Protein AF-S0FEH9-F1 (afdb_monomer_lite)

Secondary structure (DSSP, 8-state):
-EEEEEEEEE-----SSS----SEEEE-TTSPEEE-BPTT-EEEEE-SS--SEEEEE--SS-BSEEEEEEEEETT----EEEES--TT---TTSEEEEE-SEEEESSTTGGGGG--EEES-EEEEETTEEEEEPEES-EEEEEEEE-TT-TT--TT-BEEEEEEE-SS--EEEEEE-TT-GGG-PEEEEEEEESEEEEEETT--BTTS-EEEEEEE--B--TT-EEEEEEEESSEEEEEEEE-SS-B-TT-EEEEEEEHHHHHHTT-EEEEPP-PPPP-SEEEE-SSEEEEEESSB-TT-GGG--TTS--S-S--B---SEEEEEEESSTTSEEEEEEEE-TTSEEEEEES-SEEEEEEEEESSGGG-S-EEEEEEEEEE-SSPPPEEEEE-TTS-EEEEESS-TT-SSTT-S--EEE-TT---EEE-SSEEEETTEEEE-SS---EEEESS--HHHHHH-TTSEEEES--SS--SSSS---GGGS----S-----SSTTSTTS-S--SS---TT--PBTTEEEPPTTTTGGGBSSTTSBGGG--SSS-GGGGB-EEEESSEEEE-SSTT-SS-EEEE--BEE-TTT--EE-TT-SS--SSSS-EEEEEEEEE--SSSSSPEEEEEEE----SS--S-S-S-TT-EEEEEEES-TTSBBEE-EEE-

Foldseek 3Di:
DKDKFKEKEAFDWQDVDDGAEDDFPDADPRRTGQHWDDQFAWKFWDWPQFFRWIWTWPDPGTGNMTMTITIGDPPTDTQKMKPDGDPPDRALAWAKAFFFQEAEPQDSRRQCVRWIWMFRDKADPDPRYIYGRIFTLWEKAKEKQQACPAPPDHQQWFWFKKKKQALDFWGFMWTHHRVCCVVRTHDDPPGTGRIHMYGYLPRDGSNHIDITMGITGWDFRAQTKMWIWTDIPWKIKIFIDGQHGTTDGSYYDYDYHYNVVCVVRVIDIGTGDDDDQDAQEDAFADFFKDKDQQQFFHRFLQQADPPLQAPDSGRGDDFAFKFWFWKADFQQWDRVQWTADPVRMTMTTGRALFIKTKMWTANDHPRDHFTPAIHIYAREYNDDFAWDWFQFPQRAIFTWTLDFANARYSAGLWHWWDQFLALATDTLDQWIAGPSDIDGQQQAQAADADAQQGNVVVRRPRSHQACYNPPPLQHSHPDDRLPSQQAQVPPDDACPQFLNDPSLHPDGPGDGHSGFNDGGQKGFAALGRCNQQFQGRRQKLLPDDDDWDSVVGGQFQDDDQFTQHASHPPDNRGRGDHQNFKAQNVTRHTDAPDDPPPPSGQAKAKEWGSYWHDPPPDPDTWTFIWIAGHEDPGPPDDSDHSYSITGSSDTGSNSSMIGITIMTGD

Organism: NCBI:txid547042

Sequence (666 aa):
MQEKINITGTLDGFSALHSTRTQVGGMAENGALFMEWSVGDQVGVFGDNTVNAAFTGNHSSPAAQTTFSGSVTAGDTPKYAYYPFSDNVSNLQAVPVSIPTEQIYADENSIAAYDVKATDAIANLGSGNYQLKMRQMVSLVRFEFSLTNVDGLSVDEKLQRVTLETGAPVTGSYTYDLTNLDKGLAGVADAQSTSLNLTFSKQPSLSETVIAYAVAAPGAQKGTTWHCTFLTDKHEVSFTTDALCDFEAGKYYVMPLNATVLENNQAVIDDAPAQEETANCYMINSAGEHSFLATVIGNGQKGIIPGAGFHTESAYISPKSAKLLWQDVDGFIDASSIRLGGDGRCYYTANKNVGNAVIAVYSGDNQTGDILWSWHIWGVGDEMPADEIYTNKIGDQFTVMDRTLGAHSPTSLYVTLYQWGRKDPFPNTSTYYVNGIAEEVETSFPVYVSQTGTIAESVKHPAELQKYIDNFHGNWMAETNNYLWGDTNGTTPKYPDYLEDPMACSGWTDVKTIYDPSPVGYRVANKYTWTGFVKRNDGNTSGISGTTSRLDYINYVKYDNGYYFKKNDSDTEGTFYPQTGSRYGSTGTMWSAGQESVLMRGGSSRYWSASPYNIGGTTDAYSAYMSIGSYTEVNGSTPWGAENKINICDFSSSRRDACAIRCVKE

Structure (mmCIF, N/CA/C/O backbone):
data_AF-S0FEH9-F1
#
_entry.id   AF-S0FEH9-F1
#
loop_
_atom_site.group_PDB
_atom_site.id
_atom_site.type_symbol
_atom_site.label_atom_id
_atom_site.label_alt_id
_atom_site.label_comp_id
_atom_site.label_asym_id
_atom_site.label_entity_id
_atom_site.label_seq_id
_atom_site.pdbx_PDB_ins_code
_atom_site.Cartn_x
_atom_site.Cartn_y
_atom_site.Cartn_z
_atom_site.occupancy
_atom_site.B_iso_or_equiv
_atom_site.auth_seq_id
_atom_site.auth_comp_id
_atom_site.auth_asym_id
_atom_site.auth_atom_id
_atom_site.pdbx_PDB_model_num
ATOM 1 N N . MET A 1 1 ? -31.151 32.652 8.234 1.00 49.62 1 MET A N 1
ATOM 2 C CA . MET A 1 1 ? -30.090 33.483 8.851 1.00 49.62 1 MET A CA 1
ATOM 3 C C . MET A 1 1 ? -29.340 32.608 9.838 1.00 49.62 1 MET A C 1
ATOM 5 O O . MET A 1 1 ? -29.958 31.697 10.378 1.00 49.62 1 MET A O 1
ATOM 9 N N . GLN A 1 2 ? -28.048 32.852 10.034 1.00 48.03 2 GLN A N 1
ATOM 10 C CA . GLN A 1 2 ? -27.196 32.096 10.956 1.00 48.03 2 GLN A CA 1
ATOM 11 C C . GLN A 1 2 ? -26.644 33.023 12.038 1.00 48.03 2 GLN A C 1
ATOM 13 O O . GLN A 1 2 ? -26.504 34.225 11.807 1.00 48.03 2 GLN A O 1
ATOM 18 N N . GLU A 1 3 ? -26.321 32.454 13.192 1.00 48.50 3 GLU A N 1
ATOM 19 C CA . GLU A 1 3 ? -25.794 33.162 14.354 1.00 48.50 3 GLU A CA 1
ATOM 20 C C . GLU A 1 3 ? -24.488 32.503 14.814 1.00 48.50 3 GLU A C 1
ATOM 22 O O . GLU A 1 3 ? -24.412 31.280 14.956 1.00 48.50 3 GLU A O 1
ATOM 27 N N . LYS A 1 4 ? -23.435 33.311 14.999 1.00 58.78 4 LYS A N 1
ATOM 28 C CA . LYS A 1 4 ? -22.128 32.832 15.468 1.00 58.78 4 LYS A CA 1
ATOM 29 C C . LYS A 1 4 ? -22.158 32.640 16.976 1.00 58.78 4 LYS A C 1
ATOM 31 O O . LYS A 1 4 ? -22.463 33.580 17.705 1.00 58.78 4 LYS A O 1
ATOM 36 N N . ILE A 1 5 ? -21.763 31.454 17.422 1.00 59.75 5 ILE A N 1
ATOM 37 C CA . ILE A 1 5 ? -21.618 31.107 18.837 1.00 59.75 5 ILE A CA 1
ATOM 38 C C . ILE A 1 5 ? -20.264 30.423 19.067 1.00 59.75 5 ILE A C 1
ATOM 40 O O . ILE A 1 5 ? -19.660 29.886 18.134 1.00 59.75 5 ILE A O 1
ATOM 44 N N . ASN A 1 6 ? -19.794 30.453 20.311 1.00 52.59 6 ASN A N 1
ATOM 45 C CA . ASN A 1 6 ? -18.581 29.780 20.764 1.00 52.59 6 ASN A CA 1
ATOM 46 C C . ASN A 1 6 ? -18.945 28.664 21.742 1.00 52.59 6 ASN A C 1
ATOM 48 O O . ASN A 1 6 ? -19.889 28.783 22.526 1.00 52.59 6 ASN A O 1
ATOM 52 N N . ILE A 1 7 ? -18.191 27.574 21.705 1.00 55.34 7 ILE A N 1
ATOM 53 C CA . ILE A 1 7 ? -18.489 26.369 22.469 1.00 55.34 7 ILE A CA 1
ATOM 54 C C . ILE A 1 7 ? -17.201 25.864 23.120 1.00 55.34 7 ILE A C 1
ATOM 56 O O . ILE A 1 7 ? -16.308 25.382 22.434 1.00 55.34 7 ILE A O 1
ATOM 60 N N . THR A 1 8 ? -17.085 25.954 24.442 1.00 44.91 8 THR A N 1
ATOM 61 C CA . THR A 1 8 ? -15.943 25.403 25.177 1.00 44.91 8 THR A CA 1
ATOM 62 C C . THR A 1 8 ? -16.151 23.907 25.419 1.00 44.91 8 THR A C 1
ATOM 64 O O . THR A 1 8 ? -17.048 23.500 26.159 1.00 44.91 8 THR A O 1
ATOM 67 N N . GLY A 1 9 ? -15.321 23.073 24.797 1.00 37.69 9 GLY A N 1
ATOM 68 C CA . GLY A 1 9 ? -15.259 21.642 25.077 1.00 37.69 9 GLY A CA 1
ATOM 69 C C . GLY A 1 9 ? -14.358 21.390 26.279 1.00 37.69 9 GLY A C 1
ATOM 70 O O . GLY A 1 9 ? -13.143 21.569 26.183 1.00 37.69 9 GLY A O 1
ATOM 71 N N . THR A 1 10 ? -14.939 20.967 27.402 1.00 39.59 10 THR A N 1
ATOM 72 C CA . THR A 1 10 ? -14.187 20.608 28.612 1.00 39.59 10 THR A CA 1
ATOM 73 C C . THR A 1 10 ? -14.167 19.102 28.806 1.00 39.59 10 THR A C 1
ATOM 75 O O . THR A 1 10 ? -15.223 18.471 28.804 1.00 39.59 10 THR A O 1
ATOM 78 N N . LEU A 1 11 ? -12.972 18.553 29.001 1.00 43.91 11 LEU A N 1
ATOM 79 C CA . LEU A 1 11 ? -12.736 17.133 29.219 1.00 43.91 11 LEU A CA 1
ATOM 80 C C . LEU A 1 11 ? -12.327 16.879 30.681 1.00 43.91 11 LEU A C 1
ATOM 82 O O . LEU A 1 11 ? -11.501 17.613 31.222 1.00 43.91 11 LEU A O 1
ATOM 86 N N . ASP A 1 12 ? -12.823 15.806 31.301 1.00 38.88 12 ASP A N 1
ATOM 87 C CA . ASP A 1 12 ? -12.458 15.360 32.660 1.00 38.88 12 ASP A CA 1
ATOM 88 C C . ASP A 1 12 ? -11.674 14.035 32.598 1.00 38.88 12 ASP A C 1
ATOM 90 O O . ASP A 1 12 ? -11.609 13.404 31.550 1.00 38.88 12 ASP A O 1
ATOM 94 N N . GLY A 1 13 ? -10.884 13.707 33.622 1.00 35.50 13 GLY A N 1
ATOM 95 C CA . GLY A 1 13 ? -9.870 12.645 33.505 1.00 35.50 13 GLY A CA 1
ATOM 96 C C . GLY A 1 13 ? -10.455 11.234 33.370 1.00 35.50 13 GLY A C 1
ATOM 97 O O . GLY A 1 13 ? -11.557 10.962 33.846 1.00 35.50 13 GLY A O 1
ATOM 98 N N . PHE A 1 14 ? -9.670 10.288 32.833 1.00 34.59 14 PHE A N 1
ATOM 99 C CA . PHE A 1 14 ? -9.881 8.895 33.235 1.00 34.59 14 PHE A CA 1
ATOM 100 C C . PHE A 1 14 ? -9.668 8.759 34.756 1.00 34.59 14 PHE A C 1
ATOM 102 O O . PHE A 1 14 ? -9.067 9.607 35.421 1.00 34.59 14 PHE A O 1
ATOM 109 N N . SER A 1 15 ? -10.183 7.676 35.321 1.00 38.12 15 SER A N 1
ATOM 110 C CA . SER A 1 15 ? -10.147 7.376 36.750 1.00 38.12 15 SER A CA 1
ATOM 111 C C . SER A 1 15 ? -10.594 5.926 36.937 1.00 38.12 15 SER A C 1
ATOM 113 O O . SER A 1 15 ? -11.264 5.371 36.063 1.00 38.12 15 SER A O 1
ATOM 115 N N . ALA A 1 16 ? -10.315 5.328 38.098 1.00 37.97 16 ALA A N 1
ATOM 116 C CA . ALA A 1 16 ? -10.920 4.052 38.487 1.00 37.97 16 ALA A CA 1
ATOM 117 C C . ALA A 1 16 ? -12.468 4.106 38.522 1.00 37.97 16 ALA A C 1
ATOM 119 O O . ALA A 1 16 ? -13.112 3.061 38.488 1.00 37.97 16 ALA A O 1
ATOM 120 N N . LEU A 1 17 ? -13.071 5.307 38.552 1.00 29.52 17 LEU A N 1
ATOM 121 C CA . LEU A 1 17 ? -14.481 5.552 38.223 1.00 29.52 17 LEU A CA 1
ATOM 122 C C . LEU A 1 17 ? -14.723 6.997 37.724 1.00 29.52 17 LEU A C 1
ATOM 124 O O . LEU A 1 17 ? -14.171 7.942 38.283 1.00 29.52 17 LEU A O 1
ATOM 128 N N . HIS A 1 18 ? -15.633 7.130 36.746 1.00 27.77 18 HIS A N 1
ATOM 129 C CA . HIS A 1 18 ? -16.216 8.355 36.153 1.00 27.77 18 HIS A CA 1
ATOM 130 C C . HIS A 1 18 ? -15.331 9.296 35.280 1.00 27.77 18 HIS A C 1
ATOM 132 O O . HIS A 1 18 ? -14.431 9.960 35.778 1.00 27.77 18 HIS A O 1
ATOM 138 N N . SER A 1 19 ? -15.796 9.514 34.031 1.00 31.50 19 SER A N 1
ATOM 139 C CA . SER A 1 19 ? -15.670 10.745 33.190 1.00 31.50 19 SER A CA 1
ATOM 140 C C . SER A 1 19 ? -14.545 10.959 32.137 1.00 31.50 19 SER A C 1
ATOM 142 O O . SER A 1 19 ? -14.108 12.087 31.959 1.00 31.50 19 SER A O 1
ATOM 144 N N . THR A 1 20 ? -14.277 9.961 31.275 1.00 33.09 20 THR A N 1
ATOM 145 C CA . THR A 1 20 ? -14.306 10.101 29.777 1.00 33.09 20 THR A CA 1
ATOM 146 C C . THR A 1 20 ? -13.362 11.069 29.001 1.00 33.09 20 THR A C 1
ATOM 148 O O . THR A 1 20 ? -13.570 12.280 29.051 1.00 33.09 20 THR A O 1
ATOM 151 N N . ARG A 1 21 ? -12.434 10.561 28.138 1.00 48.88 21 ARG A N 1
ATOM 152 C CA . ARG A 1 21 ? -11.437 11.399 27.397 1.00 48.88 21 ARG A CA 1
ATOM 153 C C . ARG A 1 21 ? -10.631 10.749 26.199 1.00 48.88 21 ARG A C 1
ATOM 155 O O . ARG A 1 21 ? -10.516 9.533 26.193 1.00 48.88 21 ARG A O 1
ATOM 162 N N . THR A 1 22 ? -10.016 11.534 25.263 1.00 40.47 22 THR A N 1
ATOM 163 C CA . THR A 1 22 ? -8.829 11.285 24.316 1.00 40.47 22 THR A CA 1
ATOM 164 C C . THR A 1 22 ? -8.232 12.648 23.827 1.00 40.47 22 THR A C 1
ATOM 166 O O . THR A 1 22 ? -8.965 13.614 24.041 1.00 40.47 22 THR A O 1
ATOM 169 N N . GLN A 1 23 ? -7.012 12.886 23.255 1.00 40.16 23 GLN A N 1
ATOM 170 C CA . GLN A 1 23 ? -5.662 12.230 23.052 1.00 40.16 23 GLN A CA 1
ATOM 171 C C . GLN A 1 23 ? -4.773 12.133 24.310 1.00 40.16 23 GLN A C 1
ATOM 173 O O . GLN A 1 23 ? -4.787 13.095 25.053 1.00 40.16 23 GLN A O 1
ATOM 178 N N . VAL A 1 24 ? -3.903 11.126 24.515 1.00 43.12 24 VAL A N 1
ATOM 179 C CA . VAL A 1 24 ? -3.142 10.973 25.788 1.00 43.12 24 VAL A CA 1
ATOM 180 C C . VAL A 1 24 ? -2.118 12.084 26.103 1.00 43.12 24 VAL A C 1
ATOM 182 O O . VAL A 1 24 ? -0.943 12.003 25.760 1.00 43.12 24 VAL A O 1
ATOM 185 N N . GLY A 1 25 ? -2.533 13.049 26.927 1.00 38.47 25 GLY A N 1
ATOM 186 C CA . GLY A 1 25 ? -1.695 14.096 27.532 1.00 38.47 25 GLY A CA 1
ATOM 187 C C . GLY A 1 25 ? -0.938 13.637 28.788 1.00 38.47 25 GLY A C 1
ATOM 188 O O . GLY A 1 25 ? -0.875 14.368 29.777 1.00 38.47 25 GLY A O 1
ATOM 189 N N . GLY A 1 26 ? -0.419 12.407 28.787 1.00 48.28 26 GLY A N 1
ATOM 190 C CA . GLY A 1 26 ? 0.255 11.767 29.926 1.00 48.28 26 GLY A CA 1
ATOM 191 C C . GLY A 1 26 ? -0.667 11.005 30.892 1.00 48.28 26 GLY A C 1
ATOM 192 O O . GLY A 1 26 ? -1.851 10.788 30.631 1.00 48.28 26 GLY A O 1
ATOM 193 N N . MET A 1 27 ? -0.110 10.574 32.030 1.00 46.91 27 MET A N 1
ATOM 194 C CA . MET A 1 27 ? -0.766 9.687 33.003 1.00 46.91 27 MET A CA 1
ATOM 195 C C . MET A 1 27 ? -0.770 10.287 34.420 1.00 46.91 27 MET A C 1
ATOM 197 O O . MET A 1 27 ? 0.238 10.813 34.887 1.00 46.91 27 MET A O 1
ATOM 201 N N . ALA A 1 28 ? -1.905 10.196 35.111 1.00 47.66 28 ALA A N 1
ATOM 202 C CA . ALA A 1 28 ? -2.083 10.612 36.500 1.00 47.66 28 ALA A CA 1
ATOM 203 C C . ALA A 1 28 ? -1.526 9.578 37.500 1.00 47.66 28 ALA A C 1
ATOM 205 O O . ALA A 1 28 ? -1.385 8.398 37.180 1.00 47.66 28 ALA A O 1
ATOM 206 N N . GLU A 1 29 ? -1.296 9.993 38.753 1.00 39.06 29 GLU A N 1
ATOM 207 C CA . GLU A 1 29 ? -0.760 9.139 39.837 1.00 39.06 29 GLU A CA 1
ATOM 208 C C . GLU A 1 29 ? -1.592 7.869 40.124 1.00 39.06 29 GLU A C 1
ATOM 210 O O . GLU A 1 29 ? -1.092 6.921 40.722 1.00 39.06 29 GLU A O 1
ATOM 215 N N . ASN A 1 30 ? -2.858 7.830 39.694 1.00 39.84 30 ASN A N 1
ATOM 216 C CA . ASN A 1 30 ? -3.765 6.685 39.823 1.00 39.84 30 ASN A CA 1
ATOM 217 C C . ASN A 1 30 ? -3.811 5.776 38.571 1.00 39.84 30 ASN A C 1
ATOM 219 O O . ASN A 1 30 ? -4.719 4.953 38.462 1.00 39.84 30 ASN A O 1
ATOM 223 N N . GLY A 1 31 ? -2.876 5.930 37.626 1.00 41.12 31 GLY A N 1
ATOM 224 C CA . GLY A 1 31 ? -2.800 5.132 36.394 1.00 41.12 31 GLY A CA 1
ATOM 225 C C . GLY A 1 31 ? -3.776 5.555 35.290 1.00 41.12 31 GLY A C 1
ATOM 226 O O . GLY A 1 31 ? -3.938 4.842 34.303 1.00 41.12 31 GLY A O 1
ATOM 227 N N . ALA A 1 32 ? -4.443 6.700 35.443 1.00 38.66 32 ALA A N 1
ATOM 228 C CA . ALA A 1 32 ? -5.403 7.195 34.470 1.00 38.66 32 ALA A CA 1
ATOM 229 C C . ALA A 1 32 ? -4.762 8.050 33.372 1.00 38.66 32 ALA A C 1
ATOM 231 O O . ALA A 1 32 ? -3.931 8.910 33.652 1.00 38.66 32 ALA A O 1
ATOM 232 N N . LEU A 1 33 ? -5.224 7.884 32.135 1.00 48.06 33 LEU A N 1
ATOM 233 C CA . LEU A 1 33 ? -4.834 8.737 31.015 1.00 48.06 33 LEU A CA 1
ATOM 234 C C . LEU A 1 33 ? -5.465 10.137 31.159 1.00 48.06 33 LEU A C 1
ATOM 236 O O . LEU A 1 33 ? -6.690 10.283 31.248 1.00 48.06 33 LEU A O 1
ATOM 240 N N . PHE A 1 34 ? -4.641 11.183 31.153 1.00 52.41 34 PHE A N 1
ATOM 241 C CA . PHE A 1 34 ? -5.107 12.522 30.799 1.00 52.41 34 PHE A CA 1
ATOM 242 C C . PHE A 1 34 ? -5.316 12.584 29.309 1.00 52.41 34 PHE A C 1
ATOM 244 O O . PHE A 1 34 ? -4.622 11.894 28.574 1.00 52.41 34 PHE A O 1
ATOM 251 N N . MET A 1 35 ? -6.238 13.427 28.850 1.00 60.97 35 MET A N 1
ATOM 252 C CA . MET A 1 35 ? -6.429 13.559 27.413 1.00 60.97 35 MET A CA 1
ATOM 253 C C . MET A 1 35 ? -6.885 14.927 26.858 1.00 60.97 35 MET A C 1
ATOM 255 O O . MET A 1 35 ? -7.493 15.717 27.583 1.00 60.97 35 MET A O 1
ATOM 259 N N . GLU A 1 36 ? -6.584 15.197 25.585 1.00 68.38 36 GLU A N 1
ATOM 260 C CA . GLU A 1 36 ? -6.583 16.532 24.962 1.00 68.38 36 GLU A CA 1
ATOM 261 C C . GLU A 1 36 ? -7.181 16.591 23.541 1.00 68.38 36 GLU A C 1
ATOM 263 O O . GLU A 1 36 ? -7.091 15.635 22.777 1.00 68.38 36 GLU A O 1
ATOM 268 N N . TRP A 1 37 ? -7.758 17.736 23.162 1.00 74.75 37 TRP A N 1
ATOM 269 C CA . TRP A 1 37 ? -8.184 18.006 21.781 1.00 74.75 37 TRP A CA 1
ATOM 270 C C . TRP A 1 37 ? -6.979 18.299 20.875 1.00 74.75 37 TRP A C 1
ATOM 272 O O . TRP A 1 37 ? -6.030 18.948 21.321 1.00 74.75 37 TRP A O 1
ATOM 282 N N . SER A 1 38 ? -7.043 17.863 19.615 1.00 77.31 38 SER A N 1
ATOM 283 C CA . SER A 1 38 ? -6.012 18.027 18.582 1.00 77.31 38 SER A CA 1
ATOM 284 C C . SER A 1 38 ? -6.262 19.256 17.703 1.00 77.31 38 SER A C 1
ATOM 286 O O . SER A 1 38 ? -7.401 19.601 17.378 1.00 77.31 38 SER A O 1
ATOM 288 N N . VAL A 1 39 ? -5.182 19.911 17.262 1.00 77.56 39 VAL A N 1
ATOM 289 C CA . VAL A 1 39 ? -5.257 21.135 16.446 1.00 77.56 39 VAL A CA 1
ATOM 290 C C . VAL A 1 39 ? -6.017 20.870 15.146 1.00 77.56 39 VAL A C 1
ATOM 292 O O . VAL A 1 39 ? -5.562 20.107 14.299 1.00 77.56 39 VAL A O 1
ATOM 295 N N . GLY A 1 40 ? -7.152 21.550 14.981 1.00 79.06 40 GLY A N 1
ATOM 296 C CA . GLY A 1 40 ? -8.052 21.383 13.837 1.00 79.06 40 GLY A CA 1
ATOM 297 C C . GLY A 1 40 ? -9.288 20.519 14.107 1.00 79.06 40 GLY A C 1
ATOM 298 O O . GLY A 1 40 ? -10.147 20.464 13.231 1.00 79.06 40 GLY A O 1
ATOM 299 N N . ASP A 1 41 ? -9.424 19.916 15.296 1.00 84.69 41 ASP A N 1
ATOM 300 C CA . ASP A 1 41 ? -10.582 19.093 15.672 1.00 84.69 41 ASP A CA 1
ATOM 301 C C . ASP A 1 41 ? -11.921 19.783 15.385 1.00 84.69 41 ASP A C 1
ATOM 303 O O . ASP A 1 41 ? -12.116 20.975 15.660 1.00 84.69 41 ASP A O 1
ATOM 307 N N . GLN A 1 42 ? -12.877 19.001 14.881 1.00 90.25 42 GLN A N 1
ATOM 308 C CA . GLN A 1 42 ? -14.224 19.459 14.561 1.00 90.25 42 GLN A CA 1
ATOM 309 C C . GLN A 1 42 ? -15.284 18.630 15.280 1.00 90.25 42 GLN A C 1
ATOM 311 O O . GLN A 1 42 ? -15.248 17.399 15.261 1.00 90.25 42 GLN A O 1
ATOM 316 N N . VAL A 1 43 ? -16.265 19.319 15.865 1.00 93.19 43 VAL A N 1
ATOM 317 C CA . VAL A 1 43 ? -17.464 18.712 16.458 1.00 93.19 43 VAL A CA 1
ATOM 318 C C . VAL A 1 43 ? -18.701 19.057 15.629 1.00 93.19 43 VAL A C 1
ATOM 320 O O . VAL A 1 43 ? -18.828 20.177 15.131 1.00 93.19 43 VAL A O 1
ATOM 323 N N . GLY A 1 44 ? -19.617 18.102 15.474 1.00 95.31 44 GLY A N 1
ATOM 324 C CA . GLY A 1 44 ? -20.910 18.325 14.824 1.00 95.31 44 GLY A CA 1
ATOM 325 C C . GLY A 1 44 ? -21.987 18.658 15.845 1.00 95.31 44 GLY A C 1
ATOM 326 O O . GLY A 1 44 ? -22.114 17.954 16.844 1.00 95.31 44 GLY A O 1
ATOM 327 N N . VAL A 1 45 ? -22.757 19.723 15.615 1.00 95.50 45 VAL A N 1
ATOM 328 C CA . VAL A 1 45 ? -23.714 20.279 16.588 1.00 95.50 45 VAL A CA 1
ATOM 329 C C . VAL A 1 45 ? -25.146 20.269 16.046 1.00 95.50 45 VAL A C 1
ATOM 331 O O . VAL A 1 45 ? -25.400 20.699 14.921 1.00 95.50 45 VAL A O 1
ATOM 334 N N . PHE A 1 46 ? -26.095 19.834 16.878 1.00 96.12 46 PHE A N 1
ATOM 335 C CA . PHE A 1 46 ? -27.534 19.847 16.594 1.00 96.12 46 PHE A CA 1
ATOM 336 C C . PHE A 1 46 ? -28.302 20.723 17.595 1.00 96.12 46 PHE A C 1
ATOM 338 O O . PHE A 1 46 ? -27.977 20.755 18.786 1.00 96.12 46 PHE A O 1
ATOM 345 N N . GLY A 1 47 ? -29.352 21.389 17.112 1.00 94.06 47 GLY A N 1
ATOM 346 C CA . GLY A 1 47 ? -30.346 22.133 17.899 1.00 94.06 47 GLY A CA 1
ATOM 347 C C . GLY A 1 47 ? -31.771 21.695 17.541 1.00 94.06 47 GLY A C 1
ATOM 348 O O . GLY A 1 47 ? -31.964 20.568 17.091 1.00 94.06 47 GLY A O 1
ATOM 349 N N . ASP A 1 48 ? -32.771 22.569 17.697 1.00 92.25 48 ASP A N 1
ATOM 350 C CA . ASP A 1 48 ? -34.136 22.303 17.196 1.00 92.25 48 ASP A CA 1
ATOM 351 C C . ASP A 1 48 ? -34.267 22.545 15.683 1.00 92.25 48 ASP A C 1
ATOM 353 O O . ASP A 1 48 ? -35.132 21.966 15.030 1.00 92.25 48 ASP A O 1
ATOM 357 N N . ASN A 1 49 ? -33.426 23.419 15.119 1.00 92.75 49 ASN A N 1
ATOM 358 C CA . ASN A 1 49 ? -33.457 23.821 13.706 1.00 92.75 49 ASN A CA 1
ATOM 359 C C . ASN A 1 49 ? -32.071 23.752 13.037 1.00 92.75 49 ASN A C 1
ATOM 361 O O . ASN A 1 49 ? -31.937 23.992 11.836 1.00 92.75 49 ASN A O 1
ATOM 365 N N . THR A 1 50 ? -31.026 23.481 13.814 1.00 93.25 50 THR A N 1
ATOM 366 C CA . THR A 1 50 ? -29.647 23.304 13.368 1.00 93.25 50 THR A CA 1
ATOM 367 C C . THR A 1 50 ? -29.376 21.816 13.217 1.00 93.25 50 THR A C 1
ATOM 369 O O . THR A 1 50 ? -29.470 21.066 14.188 1.00 93.25 50 THR A O 1
ATOM 372 N N . VAL A 1 51 ? -29.030 21.392 12.004 1.00 93.75 51 VAL A N 1
ATOM 373 C CA . VAL A 1 51 ? -28.702 20.002 11.676 1.00 93.75 51 VAL A CA 1
ATOM 374 C C . VAL A 1 51 ? -27.212 19.935 11.366 1.00 93.75 51 VAL A C 1
ATOM 376 O O . VAL A 1 51 ? -26.771 20.579 10.419 1.00 93.75 51 VAL A O 1
ATOM 379 N N . ASN A 1 52 ? -26.460 19.176 12.169 1.00 95.19 52 ASN A N 1
ATOM 380 C CA . ASN A 1 52 ? -25.048 18.849 11.949 1.00 95.19 52 ASN A CA 1
ATOM 381 C C . ASN A 1 52 ? -24.142 20.048 11.589 1.00 95.19 52 ASN A C 1
ATOM 383 O O . ASN A 1 52 ? -23.376 20.001 10.630 1.00 95.19 52 ASN A O 1
ATOM 387 N N . ALA A 1 53 ? -24.233 21.150 12.336 1.00 94.62 53 ALA A N 1
ATOM 388 C CA . ALA A 1 53 ? -23.361 22.298 12.110 1.00 94.62 53 ALA A CA 1
ATOM 389 C C . ALA A 1 53 ? -21.919 21.982 12.536 1.00 94.62 53 ALA A C 1
ATOM 391 O O . ALA A 1 53 ? -21.694 21.560 13.671 1.00 94.62 53 ALA A O 1
ATOM 392 N N . ALA A 1 54 ? -20.955 22.237 11.650 1.00 94.50 54 ALA A N 1
ATOM 393 C CA . ALA A 1 54 ? -19.532 22.101 11.942 1.00 94.50 54 ALA A CA 1
ATOM 394 C C . ALA A 1 54 ? -19.042 23.196 12.907 1.00 94.50 54 ALA A C 1
ATOM 396 O O . ALA A 1 54 ? -19.312 24.389 12.719 1.00 94.50 54 ALA A O 1
ATOM 397 N N . PHE A 1 55 ? -18.285 22.788 13.922 1.00 93.12 55 PHE A N 1
ATOM 398 C CA . PHE A 1 55 ? -17.656 23.656 14.913 1.00 93.12 55 PHE A CA 1
ATOM 399 C C . PHE A 1 55 ? -16.176 23.286 15.042 1.00 93.12 55 PHE A C 1
ATOM 401 O O . PHE A 1 55 ? -15.861 22.188 15.491 1.00 93.12 55 PHE A O 1
ATOM 408 N N . THR A 1 56 ? -15.272 24.194 14.663 1.00 90.12 56 THR A N 1
ATOM 409 C CA . THR A 1 56 ? -13.819 23.931 14.581 1.00 90.12 56 THR A CA 1
ATOM 410 C C . THR A 1 56 ? -13.079 24.493 15.792 1.00 90.12 56 THR A C 1
ATOM 412 O O . THR A 1 56 ? -13.326 25.636 16.187 1.00 90.12 56 THR A O 1
ATOM 415 N N . GLY A 1 57 ? -12.159 23.714 16.363 1.00 85.00 57 GLY A N 1
ATOM 416 C CA . GLY A 1 57 ? -11.311 24.108 17.487 1.00 85.00 57 GLY A CA 1
ATOM 417 C C . GLY A 1 57 ? -10.362 25.254 17.125 1.00 85.00 57 GLY A C 1
ATOM 418 O O . GLY A 1 57 ? -9.730 25.238 16.073 1.00 85.00 57 GLY A O 1
ATOM 419 N N . ASN A 1 58 ? -10.249 26.256 18.000 1.00 83.31 58 ASN A N 1
ATOM 420 C CA . ASN A 1 58 ? -9.472 27.480 17.752 1.00 83.31 58 ASN A CA 1
ATOM 421 C C . ASN A 1 58 ? -8.079 27.511 18.418 1.00 83.31 58 ASN A C 1
ATOM 423 O O . ASN A 1 58 ? -7.474 28.576 18.546 1.00 83.31 58 ASN A O 1
ATOM 427 N N . HIS A 1 59 ? -7.580 26.353 18.850 1.00 79.94 59 HIS A N 1
ATOM 428 C CA . HIS A 1 59 ? -6.314 26.194 19.565 1.00 79.94 59 HIS A CA 1
ATOM 429 C C . HIS A 1 59 ? -5.135 25.917 18.620 1.00 79.94 59 HIS A C 1
ATOM 431 O O . HIS A 1 59 ? -5.297 25.309 17.567 1.00 79.94 59 HIS A O 1
ATOM 437 N N . SER A 1 60 ? -3.933 26.352 19.014 1.00 82.31 60 SER A N 1
ATOM 438 C CA . SER A 1 60 ? -2.687 26.214 18.237 1.00 82.31 60 SER A CA 1
ATOM 439 C C . SER A 1 60 ? -1.739 25.116 18.740 1.00 82.31 60 SER A C 1
ATOM 441 O O . SER A 1 60 ? -0.644 24.956 18.210 1.00 82.31 60 SER A O 1
ATOM 443 N N . SER A 1 61 ? -2.127 24.399 19.791 1.00 74.44 61 SER A N 1
ATOM 444 C CA . SER A 1 61 ? -1.419 23.265 20.396 1.00 74.44 61 SER A CA 1
ATOM 445 C C . SER A 1 61 ? -2.447 22.372 21.095 1.00 74.44 61 SER A C 1
ATOM 447 O O . SER A 1 61 ? -3.464 22.930 21.526 1.00 74.44 61 SER A O 1
ATOM 449 N N . PRO A 1 62 ? -2.204 21.056 21.256 1.00 72.31 62 PRO A N 1
ATOM 450 C CA . PRO A 1 62 ? -3.103 20.177 21.999 1.00 72.31 62 PRO A CA 1
ATOM 451 C C . PRO A 1 62 ? -3.509 20.750 23.362 1.00 72.31 62 PRO A C 1
ATOM 453 O O . PRO A 1 62 ? -2.722 21.459 24.000 1.00 72.31 62 PRO A O 1
ATOM 456 N N . ALA A 1 63 ? -4.767 20.528 23.754 1.00 71.56 63 ALA A N 1
ATOM 457 C CA . ALA A 1 63 ? -5.304 21.067 25.003 1.00 71.56 63 ALA A CA 1
ATOM 458 C C . ALA A 1 63 ? -6.483 20.264 25.583 1.00 71.56 63 ALA A C 1
ATOM 460 O O . ALA A 1 63 ? -7.509 20.058 24.932 1.00 71.56 63 ALA A O 1
ATOM 461 N N . ALA A 1 64 ? -6.402 19.923 26.871 1.00 65.94 64 ALA A N 1
ATOM 462 C CA . ALA A 1 64 ? -7.477 19.317 27.668 1.00 65.94 64 ALA A CA 1
ATOM 463 C C . ALA A 1 64 ? -8.794 20.125 27.709 1.00 65.94 64 ALA A C 1
ATOM 465 O O . ALA A 1 64 ? -9.854 19.581 28.027 1.00 65.94 64 ALA A O 1
ATOM 466 N N . GLN A 1 65 ? -8.747 21.427 27.420 1.00 73.94 65 GLN A N 1
ATOM 467 C CA . GLN A 1 65 ? -9.925 22.277 27.254 1.00 73.94 65 GLN A CA 1
ATOM 468 C C . GLN A 1 65 ? -9.693 23.232 26.087 1.00 73.94 65 GLN A C 1
ATOM 470 O O . GLN A 1 65 ? -8.640 23.860 26.000 1.00 73.94 65 GLN A O 1
ATOM 475 N N . THR A 1 66 ? -10.679 23.371 25.203 1.00 79.06 66 THR A N 1
ATOM 476 C CA . THR A 1 66 ? -10.572 24.267 24.046 1.00 79.06 66 THR A CA 1
ATOM 477 C C . THR A 1 66 ? -11.903 24.912 23.690 1.00 79.06 66 THR A C 1
ATOM 479 O O . THR A 1 66 ? -12.952 24.486 24.170 1.00 79.06 66 THR A O 1
ATOM 482 N N . THR A 1 67 ? -11.875 25.946 22.850 1.00 85.88 67 THR A N 1
ATOM 483 C CA . THR A 1 67 ? -13.084 26.561 22.297 1.00 85.88 67 THR A CA 1
ATOM 484 C C . THR A 1 67 ? -13.223 26.214 20.822 1.00 85.88 67 THR A C 1
ATOM 486 O O . THR A 1 67 ? -12.322 26.440 20.020 1.00 85.88 67 THR A O 1
ATOM 489 N N . PHE A 1 68 ? -14.387 25.692 20.466 1.00 86.94 68 PHE A N 1
ATOM 490 C CA . PHE A 1 68 ? -14.826 25.493 19.099 1.00 86.94 68 PHE A CA 1
ATOM 491 C C . PHE A 1 68 ? -15.680 26.687 18.667 1.00 86.94 68 PHE A C 1
ATOM 493 O O . PHE A 1 68 ? -16.536 27.159 19.422 1.00 86.94 68 PHE A O 1
ATOM 500 N N . SER A 1 69 ? -15.474 27.172 17.447 1.00 88.75 69 SER A N 1
ATOM 501 C CA . SER A 1 69 ? -16.268 28.252 16.853 1.00 88.75 69 SER A CA 1
ATOM 502 C C . SER A 1 69 ? -16.998 27.744 15.611 1.00 88.75 69 SER A C 1
ATOM 504 O O . SER A 1 69 ? -16.441 26.997 14.808 1.00 88.75 69 SER A O 1
ATOM 506 N N . GLY A 1 70 ? -18.249 28.169 15.447 1.00 90.50 70 GLY A N 1
ATOM 507 C CA . GLY A 1 70 ? -19.131 27.715 14.371 1.00 90.50 70 GLY A CA 1
ATOM 508 C C . GLY A 1 70 ? -20.350 28.622 14.235 1.00 90.50 70 GLY A C 1
ATOM 509 O O . GLY A 1 70 ? -20.306 29.806 14.594 1.00 90.50 70 GLY A O 1
ATOM 510 N N . SER A 1 71 ? -21.448 28.117 13.678 1.00 89.88 71 SER A N 1
ATOM 511 C CA . SER A 1 71 ? -22.698 28.880 13.555 1.00 89.88 71 SER A CA 1
ATOM 512 C C . SER A 1 71 ? -23.927 27.981 13.587 1.00 89.88 71 SER A C 1
ATOM 514 O O . SER A 1 71 ? -23.938 26.916 12.981 1.00 89.88 71 SER A O 1
ATOM 516 N N . VAL A 1 72 ? -24.971 28.446 14.270 1.00 91.38 72 VAL A N 1
ATOM 517 C CA . VAL A 1 72 ? -26.278 27.778 14.377 1.00 91.38 72 VAL A CA 1
ATOM 518 C C . VAL A 1 72 ? -27.329 28.509 13.541 1.00 91.38 72 VAL A C 1
ATOM 520 O O . VAL A 1 72 ? -27.109 29.638 13.084 1.00 91.38 72 VAL A O 1
ATOM 523 N N . THR A 1 73 ? -28.491 27.889 13.340 1.00 91.88 73 THR A N 1
ATOM 524 C CA . THR A 1 73 ? -29.687 28.592 12.855 1.00 91.88 73 THR A CA 1
ATOM 525 C C . THR A 1 73 ? -30.025 29.729 13.829 1.00 91.88 73 THR A C 1
ATOM 527 O O . THR A 1 73 ? -30.020 29.530 15.039 1.00 91.88 73 THR A O 1
ATOM 530 N N . ALA A 1 74 ? -30.276 30.942 13.327 1.00 89.06 74 ALA A N 1
ATOM 531 C CA . ALA A 1 74 ? -30.455 32.112 14.195 1.00 89.06 74 ALA A CA 1
ATOM 532 C C . ALA A 1 74 ? -31.639 31.942 15.168 1.00 89.06 74 ALA A C 1
ATOM 534 O O . ALA A 1 74 ? -32.746 31.612 14.736 1.00 89.06 74 ALA A O 1
ATOM 535 N N . GLY A 1 75 ? -31.405 32.192 16.462 1.00 85.25 75 GLY A N 1
ATOM 536 C CA . GLY A 1 75 ? -32.377 31.946 17.536 1.00 85.25 75 GLY A CA 1
ATOM 537 C C . GLY A 1 75 ? -32.525 30.485 17.995 1.00 85.25 75 GLY A C 1
ATOM 538 O O . GLY A 1 75 ? -33.361 30.221 18.857 1.00 85.25 75 GLY A O 1
ATOM 539 N N . ASP A 1 76 ? -31.742 29.548 17.452 1.00 91.94 76 ASP A N 1
ATOM 540 C CA . ASP A 1 76 ? -31.662 28.154 17.910 1.00 91.94 76 ASP A CA 1
ATOM 541 C C . ASP A 1 76 ? -30.567 27.970 18.980 1.00 91.94 76 ASP A C 1
ATOM 543 O O . ASP A 1 76 ? -29.653 28.791 19.103 1.00 91.94 76 ASP A O 1
ATOM 547 N N . THR A 1 77 ? -30.628 26.882 19.751 1.00 91.06 77 THR A N 1
ATOM 548 C CA . THR A 1 77 ? -29.625 26.559 20.779 1.00 91.06 77 THR A CA 1
ATOM 549 C C . THR A 1 77 ? -29.069 25.142 20.600 1.00 91.06 77 THR A C 1
ATOM 551 O O . THR A 1 77 ? -29.832 24.218 20.315 1.00 91.06 77 THR A O 1
ATOM 554 N N . PRO A 1 78 ? -27.751 24.925 20.787 1.00 93.19 78 PRO A N 1
ATOM 555 C CA . PRO A 1 78 ? -27.182 23.583 20.837 1.00 93.19 78 PRO A CA 1
ATOM 556 C C . PRO A 1 78 ? -27.859 22.713 21.902 1.00 93.19 78 PRO A C 1
ATOM 558 O O . PRO A 1 78 ? -27.961 23.108 23.065 1.00 93.19 78 PRO A O 1
ATOM 561 N N . LYS A 1 79 ? -28.269 21.509 21.499 1.00 94.56 79 LYS A N 1
ATOM 562 C CA . LYS A 1 79 ? -28.803 20.451 22.371 1.00 94.56 79 LYS A CA 1
ATOM 563 C C . LYS A 1 79 ? -27.910 19.221 22.397 1.00 94.56 79 LYS A C 1
ATOM 565 O O . LYS A 1 79 ? -27.726 18.633 23.457 1.00 94.56 79 LYS A O 1
ATOM 570 N N . TYR A 1 80 ? -27.329 18.879 21.249 1.00 96.19 80 TYR A N 1
ATOM 571 C CA . TYR A 1 80 ? -26.463 17.717 21.096 1.00 96.19 80 TYR A CA 1
ATOM 572 C C . TYR A 1 80 ? -25.183 18.093 20.357 1.00 96.19 80 TYR A C 1
ATOM 574 O O . TYR A 1 80 ? -25.211 18.948 19.468 1.00 96.19 80 TYR A O 1
ATOM 582 N N . ALA A 1 81 ? -24.075 17.433 20.685 1.00 95.00 81 ALA A N 1
ATOM 583 C CA . ALA A 1 81 ? -22.854 17.507 19.889 1.00 95.00 81 ALA A CA 1
ATOM 584 C C . ALA A 1 81 ? -22.111 16.165 19.858 1.00 95.00 81 ALA A C 1
ATOM 586 O O . ALA A 1 81 ? -22.263 15.354 20.771 1.00 95.00 81 ALA A O 1
ATOM 587 N N . TYR A 1 82 ? -21.300 15.940 18.826 1.00 94.56 82 TYR A N 1
ATOM 588 C CA . TYR A 1 82 ? -20.477 14.736 18.686 1.00 94.56 82 TYR A CA 1
ATOM 589 C C . TYR A 1 82 ? -19.113 14.998 18.044 1.00 94.56 82 TYR A C 1
ATOM 591 O O . TYR A 1 82 ? -18.899 16.034 17.416 1.00 94.56 82 TYR A O 1
ATOM 599 N N . TYR A 1 83 ? -18.204 14.041 18.215 1.00 90.38 83 TYR A N 1
ATOM 600 C CA . TYR A 1 83 ? -16.864 14.006 17.637 1.00 90.38 83 TYR A CA 1
ATOM 601 C C . TYR A 1 83 ? -16.495 12.554 17.257 1.00 90.38 83 TYR A C 1
ATOM 603 O O . TYR A 1 83 ? -16.859 11.644 18.013 1.00 90.38 83 TYR A O 1
ATOM 611 N N . PRO A 1 84 ? -15.751 12.324 16.158 1.00 90.31 84 PRO A N 1
ATOM 612 C CA . PRO A 1 84 ? -15.337 13.310 15.152 1.00 90.31 84 PRO A CA 1
ATOM 613 C C . PRO A 1 84 ? -16.516 13.782 14.290 1.00 90.31 84 PRO A C 1
ATOM 615 O O . PRO A 1 84 ? -17.461 13.032 14.056 1.00 90.31 84 PRO A O 1
ATOM 618 N N . PHE A 1 85 ? -16.474 15.032 13.825 1.00 90.69 85 PHE A N 1
ATOM 619 C CA . PHE A 1 85 ? -17.453 15.564 12.871 1.00 90.69 85 PHE A CA 1
ATOM 620 C C . PHE A 1 85 ? -17.415 14.826 11.521 1.00 90.69 85 PHE A C 1
ATOM 622 O O . PHE A 1 85 ? -16.352 14.449 11.032 1.00 90.69 85 PHE A O 1
ATOM 629 N N . SER A 1 86 ? -18.576 14.689 10.876 1.00 90.12 86 SER A N 1
ATOM 630 C CA . SER A 1 86 ? -18.673 14.328 9.459 1.00 90.12 86 SER A CA 1
ATOM 631 C C . SER A 1 86 ? -19.884 15.002 8.814 1.00 90.12 86 SER A C 1
ATOM 633 O O . SER A 1 86 ? -21.001 14.872 9.315 1.00 90.12 86 SER A O 1
ATOM 635 N N . ASP A 1 87 ? -19.704 15.665 7.667 1.00 89.50 87 ASP A N 1
ATOM 636 C CA . ASP A 1 87 ? -20.786 16.340 6.927 1.00 89.50 87 ASP A CA 1
ATOM 637 C C . ASP A 1 87 ? -21.971 15.417 6.582 1.00 89.50 87 ASP A C 1
ATOM 639 O O . ASP A 1 87 ? -23.112 15.867 6.475 1.00 89.50 87 ASP A O 1
ATOM 643 N N . ASN A 1 88 ? -21.723 14.109 6.456 1.00 87.44 88 ASN A N 1
ATOM 644 C CA . ASN A 1 88 ? -22.712 13.116 6.030 1.00 87.44 88 ASN A CA 1
ATOM 645 C C . ASN A 1 88 ? -23.783 12.783 7.093 1.00 87.44 88 ASN A C 1
ATOM 647 O O . ASN A 1 88 ? -24.770 12.109 6.781 1.00 87.44 88 ASN A O 1
ATOM 651 N N . VAL A 1 89 ? -23.624 13.223 8.347 1.00 91.75 89 VAL A N 1
ATOM 652 C CA . VAL A 1 89 ? -24.543 12.869 9.443 1.00 91.75 89 VAL A CA 1
ATOM 653 C C . VAL A 1 89 ? -25.808 13.729 9.406 1.00 91.75 89 VAL A C 1
ATOM 655 O O . VAL A 1 89 ? -25.850 14.841 9.922 1.00 91.75 89 VAL A O 1
ATOM 658 N N . SER A 1 90 ? -26.886 13.189 8.838 1.00 89.06 90 SER A N 1
ATOM 659 C CA . SER A 1 90 ? -28.212 13.832 8.831 1.00 89.06 90 SER A CA 1
ATOM 660 C C . SER A 1 90 ? -29.174 13.295 9.901 1.00 89.06 90 SER A C 1
ATOM 662 O O . SER A 1 90 ? -30.060 14.024 10.345 1.00 89.06 90 SER A O 1
ATOM 664 N N . ASN A 1 91 ? -28.997 12.047 10.353 1.00 93.75 91 ASN A N 1
ATOM 665 C CA . ASN A 1 91 ? -29.833 11.423 11.380 1.00 93.75 91 ASN A CA 1
ATOM 666 C C . ASN A 1 91 ? -29.127 11.386 12.745 1.00 93.75 91 ASN A C 1
ATOM 668 O O . ASN A 1 91 ? -28.305 10.511 13.009 1.00 93.75 91 ASN A O 1
ATOM 672 N N . LEU A 1 92 ? -29.521 12.287 13.645 1.00 94.00 92 LEU A N 1
ATOM 673 C CA . LEU A 1 92 ? -29.008 12.357 15.018 1.00 94.00 92 LEU A CA 1
ATOM 674 C C . LEU A 1 92 ? -29.347 11.131 15.895 1.00 94.00 92 LEU A C 1
ATOM 676 O O . LEU A 1 92 ? -28.735 10.955 16.943 1.00 94.00 92 LEU A O 1
ATOM 680 N N . GLN A 1 93 ? -30.286 10.269 15.482 1.00 96.06 93 GLN A N 1
ATOM 681 C CA . GLN A 1 93 ? -30.610 9.013 16.180 1.00 96.06 93 GLN A CA 1
ATOM 682 C C . GLN A 1 93 ? -29.776 7.809 15.702 1.00 96.06 93 GLN A C 1
ATOM 684 O O . GLN A 1 93 ? -29.920 6.716 16.246 1.00 96.06 93 GLN A O 1
ATOM 689 N N . ALA A 1 94 ? -28.944 7.989 14.671 1.00 95.31 94 ALA A N 1
ATOM 690 C CA . ALA A 1 94 ? -28.090 6.950 14.102 1.00 95.31 94 ALA A CA 1
ATOM 691 C C . ALA A 1 94 ? -26.773 7.559 13.590 1.00 95.31 94 ALA A C 1
ATOM 693 O O . ALA A 1 94 ? -26.440 7.457 12.408 1.00 95.31 94 ALA A O 1
ATOM 694 N N . VAL A 1 95 ? -26.036 8.228 14.481 1.00 96.19 95 VAL A N 1
ATOM 695 C CA . VAL A 1 95 ? -24.710 8.779 14.166 1.00 96.19 95 VAL A CA 1
ATOM 696 C C . VAL A 1 95 ? -23.748 7.610 13.918 1.00 96.19 95 VAL A C 1
ATOM 698 O O . VAL A 1 95 ? -23.618 6.766 14.807 1.00 96.19 95 VAL A O 1
ATOM 701 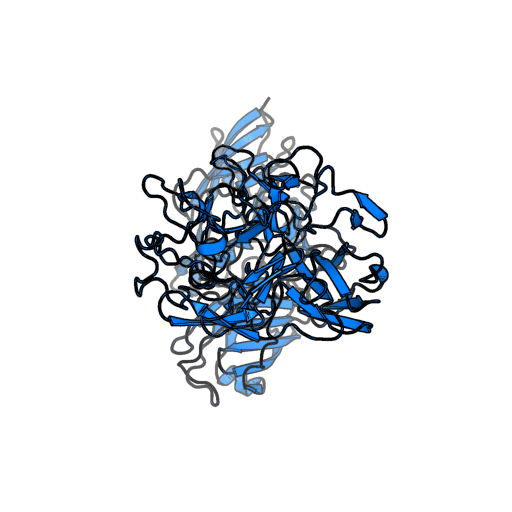N N . PRO A 1 96 ? -23.107 7.509 12.738 1.00 94.06 96 PRO A N 1
ATOM 702 C CA . PRO A 1 96 ? -22.263 6.374 12.386 1.00 94.06 96 PRO A CA 1
ATOM 703 C C . PRO A 1 96 ? -20.926 6.395 13.131 1.00 94.06 96 PRO A C 1
ATOM 705 O O . PRO A 1 96 ? -20.339 7.447 13.374 1.00 94.06 96 PRO A O 1
ATOM 708 N N . VAL A 1 97 ? -20.433 5.200 13.442 1.00 92.75 97 VAL A N 1
ATOM 709 C CA . VAL A 1 97 ? -19.139 4.934 14.073 1.00 92.75 97 VAL A CA 1
ATOM 710 C C . VAL A 1 97 ? -18.464 3.792 13.324 1.00 92.75 97 VAL A C 1
ATOM 712 O O . VAL A 1 97 ? -19.096 2.779 13.028 1.00 92.75 97 VAL A O 1
ATOM 715 N N . SER A 1 98 ? -17.168 3.931 13.061 1.00 91.12 98 SER A N 1
ATOM 716 C CA . SER A 1 98 ? -16.322 2.845 12.570 1.00 91.12 98 SER A CA 1
ATOM 717 C C . SER A 1 98 ? -15.141 2.689 13.518 1.00 91.12 98 SER A C 1
ATOM 719 O O . SER A 1 98 ? -14.352 3.618 13.669 1.00 91.12 98 SER A O 1
ATOM 721 N N . ILE A 1 99 ? -15.042 1.535 14.175 1.00 93.50 99 ILE A N 1
ATOM 722 C CA . ILE A 1 99 ? -13.890 1.171 15.005 1.00 93.50 99 ILE A CA 1
ATOM 723 C C . ILE A 1 99 ? -13.075 0.186 14.166 1.00 93.50 99 ILE A C 1
ATOM 725 O O . ILE A 1 99 ? -13.571 -0.912 13.906 1.00 93.50 99 ILE A O 1
ATOM 729 N N . PRO A 1 100 ? -11.877 0.541 13.678 1.00 91.44 100 PRO A N 1
ATOM 730 C CA . PRO A 1 100 ? -11.151 -0.330 12.767 1.00 91.44 100 PRO A CA 1
ATOM 731 C C . PRO A 1 100 ? -10.607 -1.565 13.492 1.00 91.44 100 PRO A C 1
ATOM 733 O O . PRO A 1 100 ? -10.178 -1.494 14.645 1.00 91.44 100 PRO A O 1
ATOM 736 N N . THR A 1 101 ? -10.627 -2.702 12.792 1.00 93.31 101 THR A N 1
ATOM 737 C CA . THR A 1 101 ? -10.022 -3.960 13.250 1.00 93.31 101 THR A CA 1
ATOM 738 C C . THR A 1 101 ? -8.499 -3.856 13.315 1.00 93.31 101 THR A C 1
ATOM 740 O O . THR A 1 101 ? -7.912 -4.323 14.283 1.00 93.31 101 THR A O 1
ATOM 743 N N . GLU A 1 102 ? -7.870 -3.201 12.335 1.00 92.75 102 GLU A N 1
ATOM 744 C CA . GLU A 1 102 ? -6.443 -2.861 12.351 1.00 92.75 102 GLU A CA 1
ATOM 745 C C . GLU A 1 102 ? -6.215 -1.488 12.989 1.00 92.75 102 GLU A C 1
ATOM 747 O O . GLU A 1 102 ? -6.698 -0.470 12.487 1.00 92.75 102 GLU A O 1
ATOM 752 N N . GLN A 1 103 ? -5.449 -1.453 14.078 1.00 92.94 103 GLN A N 1
ATOM 753 C CA . GLN A 1 103 ? -5.052 -0.233 14.777 1.00 92.94 103 GLN A CA 1
ATOM 754 C C . GLN A 1 103 ? -3.528 -0.145 14.899 1.00 92.94 103 GLN A C 1
ATOM 756 O O . GLN A 1 103 ? -2.823 -1.155 14.950 1.00 92.94 103 GLN A O 1
ATOM 761 N N . ILE A 1 104 ? -3.008 1.082 14.935 1.00 89.38 104 ILE A N 1
ATOM 762 C CA . ILE A 1 104 ? -1.571 1.364 15.006 1.00 89.38 104 ILE A CA 1
ATOM 763 C C . ILE A 1 104 ? -1.253 1.971 16.371 1.00 89.38 104 ILE A C 1
ATOM 765 O O . ILE A 1 104 ? -1.866 2.964 16.757 1.00 89.38 104 ILE A O 1
ATOM 769 N N . TYR A 1 105 ? -0.265 1.410 17.071 1.00 89.81 105 TYR A N 1
ATOM 770 C CA . TYR A 1 105 ? 0.296 1.985 18.289 1.00 89.81 105 TYR A CA 1
ATOM 771 C C . TYR A 1 105 ? 1.718 2.492 18.027 1.00 89.81 105 TYR A C 1
ATOM 773 O O . TYR A 1 105 ? 2.682 1.724 17.988 1.00 89.81 105 TYR A O 1
ATOM 781 N N . ALA A 1 106 ? 1.845 3.803 17.836 1.00 85.19 106 ALA A N 1
ATOM 782 C CA . ALA A 1 106 ? 3.140 4.485 17.812 1.00 85.19 106 ALA A CA 1
ATOM 783 C C . ALA A 1 106 ? 3.539 4.939 19.224 1.00 85.19 106 ALA A C 1
ATOM 785 O O . ALA A 1 106 ? 4.690 4.822 19.638 1.00 85.19 106 ALA A O 1
ATOM 786 N N . ASP A 1 107 ? 2.569 5.486 19.945 1.00 81.38 107 ASP A N 1
ATOM 787 C CA . ASP A 1 107 ? 2.614 5.942 21.331 1.00 81.38 107 ASP A CA 1
ATOM 788 C C . ASP A 1 107 ? 1.180 6.239 21.783 1.00 81.38 107 ASP A C 1
ATOM 790 O O . ASP A 1 107 ? 0.216 6.102 21.024 1.00 81.38 107 ASP A O 1
ATOM 794 N N . GLU A 1 108 ? 1.038 6.675 23.021 1.00 75.50 108 GLU A N 1
ATOM 795 C CA . GLU A 1 108 ? -0.228 6.975 23.660 1.00 75.50 108 GLU A CA 1
ATOM 796 C C . GLU A 1 108 ? -1.086 8.042 22.930 1.00 75.50 108 GLU A C 1
ATOM 798 O O . GLU A 1 108 ? -2.306 8.047 23.086 1.00 75.50 108 GLU A O 1
ATOM 803 N N . ASN A 1 109 ? -0.532 8.886 22.048 1.00 73.75 109 ASN A N 1
ATOM 804 C CA . ASN A 1 109 ? -1.338 9.828 21.254 1.00 73.75 109 ASN A CA 1
ATOM 805 C C . ASN A 1 109 ? -2.033 9.159 20.059 1.00 73.75 109 ASN A C 1
ATOM 807 O O . ASN A 1 109 ? -3.104 9.604 19.639 1.00 73.75 109 ASN A O 1
ATOM 811 N N . SER A 1 110 ? -1.447 8.086 19.516 1.00 75.75 110 SER A N 1
ATOM 812 C CA . SER A 1 110 ? -1.898 7.468 18.258 1.00 75.75 110 SER A CA 1
ATOM 813 C C . SER A 1 110 ? -3.317 6.884 18.318 1.00 75.75 110 SER A C 1
ATOM 815 O O . SER A 1 110 ? -4.040 6.939 17.325 1.00 75.75 110 SER A O 1
ATOM 817 N N . ILE A 1 111 ? -3.784 6.448 19.495 1.00 76.75 111 ILE A N 1
ATOM 818 C CA . ILE A 1 111 ? -5.145 5.906 19.677 1.00 76.75 111 ILE A CA 1
ATOM 819 C C . ILE A 1 111 ? -6.273 6.927 19.469 1.00 76.75 111 ILE A C 1
ATOM 821 O O . ILE A 1 111 ? -7.427 6.538 19.298 1.00 76.75 111 ILE A O 1
ATOM 825 N N . ALA A 1 112 ? -5.984 8.231 19.484 1.00 70.06 112 ALA A N 1
ATOM 826 C CA . ALA A 1 112 ? -7.019 9.254 19.331 1.00 70.06 112 ALA A CA 1
ATOM 827 C C . ALA A 1 112 ? -7.595 9.341 17.914 1.00 70.06 112 ALA A C 1
ATOM 829 O O . ALA A 1 112 ? -8.698 9.858 17.745 1.00 70.06 112 ALA A O 1
ATOM 830 N N . ALA A 1 113 ? -6.894 8.783 16.921 1.00 71.44 113 ALA A N 1
ATOM 831 C CA . ALA A 1 113 ? -7.407 8.602 15.564 1.00 71.44 113 ALA A CA 1
ATOM 832 C C . ALA A 1 113 ? -8.670 7.714 15.506 1.00 71.44 113 ALA A C 1
ATOM 834 O O . ALA A 1 113 ? -9.370 7.711 14.497 1.00 71.44 113 ALA A O 1
ATOM 835 N N . TYR A 1 114 ? -8.966 6.977 16.583 1.00 77.94 114 TYR A N 1
ATOM 836 C CA . TYR A 1 114 ? -10.091 6.045 16.700 1.00 77.94 114 TYR A CA 1
ATOM 837 C C . TYR A 1 114 ? -11.117 6.475 17.769 1.00 77.94 114 TYR A C 1
ATOM 839 O O . TYR A 1 114 ? -11.933 5.671 18.217 1.00 77.94 114 TYR A O 1
ATOM 847 N N . ASP A 1 115 ? -11.062 7.727 18.229 1.00 80.00 115 ASP A N 1
ATOM 848 C CA . ASP A 1 115 ? -11.954 8.241 19.269 1.00 80.00 115 ASP A CA 1
ATOM 849 C C . ASP A 1 115 ? -13.415 8.414 18.813 1.00 80.00 115 ASP A C 1
ATOM 851 O O . ASP A 1 115 ? -13.693 8.722 17.656 1.00 80.00 115 ASP A O 1
ATOM 855 N N . VAL A 1 116 ? -14.348 8.309 19.767 1.00 88.88 116 VAL A N 1
ATOM 856 C CA . VAL A 1 116 ? -15.740 8.741 19.600 1.00 88.88 116 VAL A CA 1
ATOM 857 C C . VAL A 1 116 ? -16.245 9.392 20.888 1.00 88.88 116 VAL A C 1
ATOM 859 O O . VAL A 1 116 ? -16.276 8.754 21.949 1.00 88.88 116 VAL A O 1
ATOM 862 N N . LYS A 1 117 ? -16.742 10.629 20.780 1.00 89.00 117 LYS A N 1
ATOM 863 C CA . LYS A 1 117 ? -17.429 11.349 21.864 1.00 89.00 117 LYS A CA 1
ATOM 864 C C . LYS A 1 117 ? -18.804 11.840 21.439 1.00 89.00 117 LYS A C 1
ATOM 866 O O . LYS A 1 117 ? -19.015 12.218 20.290 1.00 89.00 117 LYS A O 1
ATOM 871 N N . ALA A 1 118 ? -19.700 11.960 22.410 1.00 93.00 118 ALA A N 1
ATOM 872 C CA . ALA A 1 118 ? -20.989 12.617 22.242 1.00 93.00 118 ALA A CA 1
ATOM 873 C C . ALA A 1 118 ? -21.392 13.407 23.495 1.00 93.00 118 ALA A C 1
ATOM 875 O O . ALA A 1 118 ? -20.847 13.204 24.581 1.00 93.00 118 ALA A O 1
ATOM 876 N N . THR A 1 119 ? -22.366 14.304 23.365 1.00 91.75 119 THR A N 1
ATOM 877 C CA . THR A 1 119 ? -23.041 14.927 24.503 1.00 91.75 119 THR A CA 1
ATOM 878 C C . THR A 1 119 ? -24.482 15.301 24.184 1.00 91.75 119 THR A C 1
ATOM 880 O O . THR A 1 119 ? -24.806 15.761 23.091 1.00 91.75 119 THR A O 1
ATOM 883 N N . ASP A 1 120 ? -25.308 15.141 25.206 1.00 91.25 120 ASP A N 1
ATOM 884 C CA . ASP A 1 120 ? -26.661 15.648 25.427 1.00 91.25 120 ASP A CA 1
ATOM 885 C C . ASP A 1 120 ? -26.689 16.678 26.584 1.00 91.25 120 ASP A C 1
ATOM 887 O O . ASP A 1 120 ? -27.735 17.210 26.954 1.00 91.25 120 ASP A O 1
ATOM 891 N N . ALA A 1 121 ? -25.523 16.967 27.174 1.00 89.31 121 ALA A N 1
ATOM 892 C CA . ALA A 1 121 ? -25.341 17.724 28.407 1.00 89.31 121 ALA A CA 1
ATOM 893 C C . ALA A 1 121 ? -24.616 19.055 28.142 1.00 89.31 121 ALA A C 1
ATOM 895 O O . ALA A 1 121 ? -23.487 19.284 28.591 1.00 89.31 121 ALA A O 1
ATOM 896 N N . ILE A 1 122 ? -25.282 19.948 27.405 1.00 89.50 122 ILE A N 1
ATOM 897 C CA . ILE A 1 122 ? -24.761 21.273 27.044 1.00 89.50 122 ILE A CA 1
ATOM 898 C C . ILE A 1 122 ? -25.243 22.336 28.041 1.00 89.50 122 ILE A C 1
ATOM 900 O O . ILE A 1 122 ? -26.443 22.523 28.239 1.00 89.50 122 ILE A O 1
ATOM 904 N N . ALA A 1 123 ? -24.313 23.079 28.647 1.00 88.62 123 ALA A N 1
ATOM 905 C CA . ALA A 1 123 ? -24.636 24.218 29.507 1.00 88.62 123 ALA A CA 1
ATOM 906 C C . ALA A 1 123 ? -24.535 25.540 28.729 1.00 88.62 123 ALA A C 1
ATOM 908 O O . ALA A 1 123 ? -23.507 25.828 28.121 1.00 88.62 123 ALA A O 1
ATOM 909 N N . ASN A 1 124 ? -25.581 26.369 28.770 1.00 88.88 124 ASN A N 1
ATOM 910 C CA . ASN A 1 124 ? -25.549 27.728 28.225 1.00 88.88 124 ASN A CA 1
ATOM 911 C C . ASN A 1 124 ? -24.909 28.678 29.252 1.00 88.88 124 ASN A C 1
ATOM 913 O O . ASN A 1 124 ? -25.425 28.824 30.360 1.00 88.88 124 ASN A O 1
ATOM 917 N N . LEU A 1 125 ? -23.792 29.312 28.887 1.00 87.50 125 LEU A N 1
ATOM 918 C CA . LEU A 1 125 ? -23.044 30.250 29.735 1.00 87.50 125 LEU A CA 1
ATOM 919 C C . LEU A 1 125 ? -23.419 31.722 29.474 1.00 87.50 125 LEU A C 1
ATOM 921 O O . LEU A 1 125 ? -22.905 32.623 30.136 1.00 87.50 125 LEU A O 1
ATOM 925 N N . GLY A 1 126 ? -24.322 31.978 28.523 1.00 82.25 126 GLY A N 1
ATOM 926 C CA . GLY A 1 126 ? -24.742 33.312 28.107 1.00 82.25 126 GLY A CA 1
ATOM 927 C C . GLY A 1 126 ? -23.847 33.938 27.031 1.00 82.25 126 GLY A C 1
ATOM 928 O O . GLY A 1 126 ? -22.754 33.463 26.719 1.00 82.25 126 GLY A O 1
ATOM 929 N N . SER A 1 127 ? -24.335 35.027 26.429 1.00 83.12 127 SER A N 1
ATOM 930 C CA . SER A 1 127 ? -23.624 35.807 25.397 1.00 83.12 127 SER A CA 1
ATOM 931 C C . SER A 1 127 ? -23.103 34.977 24.209 1.00 83.12 127 SER A C 1
ATOM 933 O O . SER A 1 127 ? -22.032 35.263 23.679 1.00 83.12 127 SER A O 1
ATOM 935 N N . GLY A 1 128 ? -23.840 33.932 23.814 1.00 80.00 128 GLY A N 1
ATOM 936 C CA . GLY A 1 128 ? -23.447 33.025 22.730 1.00 80.00 128 GLY A CA 1
ATOM 937 C C . GLY A 1 128 ? -22.337 32.032 23.093 1.00 80.00 128 GLY A C 1
ATOM 938 O O . GLY A 1 128 ? -21.711 31.493 22.186 1.00 80.00 128 GLY A O 1
ATOM 939 N N . ASN A 1 129 ? -22.076 31.793 24.383 1.00 83.25 129 ASN A N 1
ATOM 940 C CA . ASN A 1 129 ? -21.086 30.822 24.853 1.00 83.25 129 ASN A CA 1
ATOM 941 C C . ASN A 1 129 ? -21.779 29.605 25.478 1.00 83.25 129 ASN A C 1
ATOM 943 O O . ASN A 1 129 ? -22.693 29.754 26.291 1.00 83.25 129 ASN A O 1
ATOM 947 N N . TYR A 1 130 ? -21.316 28.407 25.132 1.00 87.62 130 TYR A N 1
ATOM 948 C CA . TYR A 1 130 ? -21.821 27.138 25.660 1.00 87.62 130 TYR A CA 1
ATOM 949 C C . TYR A 1 130 ? -20.667 26.255 26.145 1.00 87.62 130 TYR A C 1
ATOM 951 O O . TYR A 1 130 ? -19.542 26.406 25.679 1.00 87.62 130 TYR A O 1
ATOM 959 N N . GLN A 1 131 ? -20.940 25.315 27.049 1.00 86.19 131 GLN A N 1
ATOM 960 C CA . GLN A 1 131 ? -19.989 24.298 27.500 1.00 86.19 131 GLN A CA 1
ATOM 961 C C . GLN A 1 131 ? -20.503 22.901 27.140 1.00 86.19 131 GLN A C 1
ATOM 963 O O . GLN A 1 131 ? -21.621 22.550 27.524 1.00 86.19 131 GLN A O 1
ATOM 968 N N . LEU A 1 132 ? -19.687 22.097 26.451 1.00 83.94 132 LEU A N 1
ATOM 969 C CA . LEU A 1 132 ? -19.976 20.679 26.203 1.00 83.94 132 LEU A CA 1
ATOM 970 C C . LEU A 1 132 ? -19.407 19.820 27.330 1.00 83.94 132 LEU A C 1
ATOM 972 O O . LEU A 1 132 ? -18.218 19.917 27.641 1.00 83.94 132 LEU A O 1
ATOM 976 N N . LYS A 1 133 ? -20.229 18.920 27.874 1.00 83.56 133 LYS A N 1
ATOM 977 C CA . LYS A 1 133 ? -19.778 17.826 28.743 1.00 83.56 133 LYS A CA 1
ATOM 978 C C . LYS A 1 133 ? -19.716 16.543 27.923 1.00 83.56 133 LYS A C 1
ATOM 980 O O . LYS A 1 133 ? -20.667 15.763 27.897 1.00 83.56 133 LYS A O 1
ATOM 985 N N . MET A 1 134 ? -18.634 16.396 27.164 1.00 84.00 134 MET A N 1
ATOM 986 C CA . MET A 1 134 ? -18.445 15.277 26.238 1.00 84.00 134 MET A CA 1
ATOM 987 C C . MET A 1 134 ? -18.180 13.977 27.004 1.00 84.00 134 MET A C 1
ATOM 989 O O . MET A 1 134 ? -17.281 13.927 27.838 1.00 84.00 134 MET A O 1
ATOM 993 N N . ARG A 1 135 ? -18.943 12.926 26.689 1.00 85.81 135 ARG A N 1
ATOM 994 C CA . ARG A 1 135 ? -18.724 11.549 27.153 1.00 85.81 135 ARG A CA 1
ATOM 995 C C . ARG A 1 135 ? -18.115 10.699 26.036 1.00 85.81 135 ARG A C 1
ATOM 997 O O . ARG A 1 135 ? -18.440 10.904 24.869 1.00 85.81 135 ARG A O 1
ATOM 1004 N N . GLN A 1 136 ? -17.266 9.734 26.393 1.00 84.38 136 GLN A N 1
ATOM 1005 C CA . GLN A 1 136 ? -16.785 8.706 25.463 1.00 84.38 136 GLN A CA 1
ATOM 1006 C C . GLN A 1 136 ? -17.935 7.772 25.099 1.00 84.38 136 GLN A C 1
ATOM 1008 O O . GLN A 1 136 ? -18.685 7.357 25.982 1.00 84.38 136 GLN A O 1
ATOM 1013 N N . MET A 1 137 ? -17.997 7.374 23.831 1.00 91.94 137 MET A N 1
ATOM 1014 C CA . MET A 1 137 ? -18.888 6.309 23.358 1.00 91.94 137 MET A CA 1
ATOM 1015 C C . MET A 1 137 ? -18.152 4.975 23.146 1.00 91.94 137 MET A C 1
ATOM 1017 O O . MET A 1 137 ? -18.794 3.954 22.927 1.00 91.94 137 MET A O 1
ATOM 1021 N N . VAL A 1 138 ? -16.818 4.976 23.248 1.00 91.94 138 VAL A N 1
ATOM 1022 C CA . VAL A 1 138 ? -15.941 3.801 23.107 1.00 91.94 138 VAL A CA 1
ATOM 1023 C C . VAL A 1 138 ? -15.288 3.385 24.428 1.00 91.94 138 VAL A C 1
ATOM 1025 O O . VAL A 1 138 ? -15.228 4.164 25.384 1.00 91.94 138 VAL A O 1
ATOM 1028 N N . SER A 1 139 ? -14.793 2.150 24.469 1.00 90.81 139 SER A N 1
ATOM 1029 C CA . SER A 1 139 ? -13.945 1.593 25.531 1.00 90.81 139 SER A CA 1
ATOM 1030 C C . SER A 1 139 ? -12.504 1.416 25.033 1.00 90.81 139 SER A C 1
ATOM 1032 O O . SER A 1 139 ? -12.251 1.499 23.830 1.00 90.81 139 SER A O 1
ATOM 1034 N N . LEU A 1 140 ? -11.558 1.170 25.942 1.00 88.94 140 LEU A N 1
ATOM 1035 C CA . LEU A 1 140 ? -10.177 0.814 25.593 1.00 88.94 140 LEU A CA 1
ATOM 1036 C C . LEU A 1 140 ? -9.828 -0.604 26.066 1.00 88.94 140 LEU A C 1
ATOM 1038 O O . LEU A 1 140 ? -10.240 -1.018 27.148 1.00 88.94 140 LEU A O 1
ATOM 1042 N N . VAL A 1 141 ? -8.973 -1.301 25.323 1.00 91.12 141 VAL A N 1
ATOM 1043 C CA . VAL A 1 141 ? -8.187 -2.433 25.833 1.00 91.12 141 VAL A CA 1
ATOM 1044 C C . VAL A 1 141 ? -6.788 -1.913 26.158 1.00 91.12 141 VAL A C 1
ATOM 1046 O O . VAL A 1 141 ? -6.150 -1.285 25.315 1.00 91.12 141 VAL A O 1
ATOM 1049 N N . ARG A 1 142 ? -6.333 -2.131 27.394 1.00 91.06 142 ARG A N 1
ATOM 1050 C CA . ARG A 1 142 ? -5.032 -1.710 27.928 1.00 91.06 142 ARG A CA 1
ATOM 1051 C C . ARG A 1 142 ? -4.159 -2.942 28.141 1.00 91.06 142 ARG A C 1
ATOM 1053 O O . ARG A 1 142 ? -4.368 -3.678 29.104 1.00 91.06 142 ARG A O 1
ATOM 1060 N N . PHE A 1 143 ? -3.182 -3.148 27.271 1.00 92.56 143 PHE A N 1
ATOM 1061 C CA . PHE A 1 143 ? -2.211 -4.234 27.381 1.00 92.56 143 PHE A CA 1
ATOM 1062 C C . PHE A 1 143 ? -1.027 -3.800 28.260 1.00 92.56 143 PHE A C 1
ATOM 1064 O O . PHE A 1 143 ? -0.523 -2.686 28.103 1.00 92.56 143 PHE A O 1
ATOM 1071 N N . GLU A 1 144 ? -0.565 -4.669 29.162 1.00 92.50 144 GLU A N 1
ATOM 1072 C CA . GLU A 1 144 ? 0.641 -4.445 29.979 1.00 92.50 144 GLU A CA 1
ATOM 1073 C C . GLU A 1 144 ? 1.633 -5.597 29.802 1.00 92.50 144 GLU A C 1
ATOM 1075 O O . GLU A 1 144 ? 1.543 -6.609 30.496 1.00 92.50 144 GLU A O 1
ATOM 1080 N N . PHE A 1 145 ? 2.587 -5.450 28.886 1.00 93.62 145 PHE A N 1
ATOM 1081 C CA . PHE A 1 145 ? 3.625 -6.448 28.636 1.00 93.62 145 PHE A CA 1
ATOM 1082 C C . PHE A 1 145 ? 4.756 -6.286 29.650 1.00 93.62 145 PHE A C 1
ATOM 1084 O O . PHE A 1 145 ? 5.518 -5.326 29.584 1.00 93.62 145 PHE A O 1
ATOM 1091 N N . SER A 1 146 ? 4.885 -7.231 30.578 1.00 92.81 146 SER A N 1
ATOM 1092 C CA . SER A 1 146 ? 5.975 -7.302 31.557 1.00 92.81 146 SER A CA 1
ATOM 1093 C C . SER A 1 146 ? 6.591 -8.704 31.510 1.00 92.81 146 SER A C 1
ATOM 1095 O O . SER A 1 146 ? 6.331 -9.572 32.346 1.00 92.81 146 SER A O 1
ATOM 1097 N N . LEU A 1 147 ? 7.347 -8.941 30.435 1.00 89.56 147 LEU A N 1
ATOM 1098 C CA . LEU A 1 147 ? 7.771 -10.271 29.982 1.00 89.56 147 LEU A CA 1
ATOM 1099 C C . LEU A 1 147 ? 9.221 -10.632 30.363 1.00 89.56 147 LEU A C 1
ATOM 1101 O O . LEU A 1 147 ? 9.707 -11.698 30.007 1.00 89.56 147 LEU A O 1
ATOM 1105 N N . THR A 1 148 ? 9.901 -9.786 31.143 1.00 85.12 148 THR A N 1
ATOM 1106 C CA . THR A 1 148 ? 11.335 -9.898 31.493 1.00 85.12 148 THR A CA 1
ATOM 1107 C C . THR A 1 148 ? 11.744 -11.158 32.270 1.00 85.12 148 THR A C 1
ATOM 1109 O O . THR A 1 148 ? 12.935 -11.395 32.450 1.00 85.12 148 THR A O 1
ATOM 1112 N N . ASN A 1 149 ? 10.779 -11.947 32.753 1.00 84.75 149 ASN A N 1
ATOM 1113 C CA . ASN A 1 149 ? 10.987 -13.194 33.499 1.00 84.75 149 ASN A CA 1
ATOM 1114 C C . ASN A 1 149 ? 10.134 -14.347 32.922 1.00 84.75 149 ASN A C 1
ATOM 1116 O O . ASN A 1 149 ? 9.641 -15.184 33.675 1.00 84.75 149 ASN A O 1
ATOM 1120 N N . VAL A 1 150 ? 9.876 -14.342 31.610 1.00 89.69 150 VAL A N 1
ATOM 1121 C CA . VAL A 1 150 ? 9.147 -15.411 30.909 1.00 89.69 150 VAL A CA 1
ATOM 1122 C C . VAL A 1 150 ? 10.156 -16.363 30.277 1.00 89.69 150 VAL A C 1
ATOM 1124 O O . VAL A 1 150 ? 10.883 -15.967 29.369 1.00 89.69 150 VAL A O 1
ATOM 1127 N N . ASP A 1 151 ? 10.190 -17.613 30.739 1.00 88.62 151 ASP A N 1
ATOM 1128 C CA . ASP A 1 151 ? 11.024 -18.651 30.128 1.00 88.62 151 ASP A CA 1
ATOM 1129 C C . ASP A 1 151 ? 10.669 -18.813 28.639 1.00 88.62 151 ASP A C 1
ATOM 1131 O O . ASP A 1 151 ? 9.500 -18.927 28.275 1.00 88.62 151 ASP A O 1
ATOM 1135 N N . GLY A 1 152 ? 11.691 -18.806 27.780 1.00 87.69 152 GLY A N 1
ATOM 1136 C CA . GLY A 1 152 ? 11.556 -18.826 26.319 1.00 87.69 152 GLY A CA 1
ATOM 1137 C C . GLY A 1 152 ? 11.724 -17.454 25.656 1.00 87.69 152 GLY A C 1
ATOM 1138 O O . GLY A 1 152 ? 12.298 -17.392 24.575 1.00 87.69 152 GLY A O 1
ATOM 1139 N N . LEU A 1 153 ? 11.331 -16.358 26.315 1.00 91.81 153 LEU A N 1
ATOM 1140 C CA . LEU A 1 153 ? 11.466 -15.001 25.769 1.00 91.81 153 LEU A CA 1
ATOM 1141 C C . LEU A 1 153 ? 12.746 -14.298 26.246 1.00 91.81 153 LEU A C 1
ATOM 1143 O O . LEU A 1 153 ? 13.259 -14.545 27.339 1.00 91.81 153 LEU A O 1
ATOM 1147 N N . SER A 1 154 ? 13.237 -13.362 25.437 1.00 88.75 154 SER A N 1
ATOM 1148 C CA . SER A 1 154 ? 14.399 -12.522 25.725 1.00 88.75 154 SER A CA 1
ATOM 1149 C C . SER A 1 154 ? 14.045 -11.034 25.775 1.00 88.75 154 SER A C 1
ATOM 1151 O O . SER A 1 154 ? 13.252 -10.518 24.993 1.00 88.75 154 SER A O 1
ATOM 1153 N N . VAL A 1 155 ? 14.702 -10.302 26.677 1.00 86.88 155 VAL A N 1
ATOM 1154 C CA . VAL A 1 155 ? 14.485 -8.861 26.914 1.00 86.88 155 VAL A CA 1
ATOM 1155 C C . VAL A 1 155 ? 14.910 -7.947 25.759 1.00 86.88 155 VAL A C 1
ATOM 1157 O O . VAL A 1 155 ? 14.558 -6.770 25.751 1.00 86.88 155 VAL A O 1
ATOM 1160 N N . ASP A 1 156 ? 15.681 -8.459 24.798 1.00 89.00 156 ASP A N 1
ATOM 1161 C CA . ASP A 1 156 ? 16.077 -7.733 23.585 1.00 89.00 156 ASP A CA 1
ATOM 1162 C C . ASP A 1 156 ? 15.087 -7.908 22.419 1.00 89.00 156 ASP A C 1
ATOM 1164 O O . ASP A 1 156 ? 15.238 -7.237 21.399 1.00 89.00 156 ASP A O 1
ATOM 1168 N N . GLU A 1 157 ? 14.083 -8.781 22.562 1.00 93.88 157 GLU A N 1
ATOM 1169 C CA . GLU A 1 157 ? 13.005 -8.935 21.583 1.00 93.88 157 GLU A CA 1
ATOM 1170 C C . GLU A 1 157 ? 12.146 -7.683 21.478 1.00 93.88 157 GLU A C 1
ATOM 1172 O O . GLU A 1 157 ? 11.891 -6.990 22.467 1.00 93.88 157 GLU A O 1
ATOM 1177 N N . LYS A 1 158 ? 11.655 -7.431 20.268 1.00 93.81 158 LYS A N 1
ATOM 1178 C CA . LYS A 1 158 ? 10.826 -6.284 19.919 1.00 93.81 158 LYS A CA 1
ATOM 1179 C C . LYS A 1 158 ? 9.394 -6.710 19.674 1.00 93.81 158 LYS A C 1
ATOM 1181 O O . LYS A 1 158 ? 9.128 -7.519 18.790 1.00 93.81 158 LYS A O 1
ATOM 1186 N N . LEU A 1 159 ? 8.459 -6.118 20.403 1.00 94.75 159 LEU A N 1
ATOM 1187 C CA . LEU A 1 159 ? 7.036 -6.385 20.240 1.00 94.75 159 LEU A CA 1
ATOM 1188 C C . LEU A 1 159 ? 6.530 -5.783 18.917 1.00 94.75 159 LEU A C 1
ATOM 1190 O O . LEU A 1 159 ? 6.619 -4.574 18.715 1.00 94.75 159 LEU A O 1
ATOM 1194 N N . GLN A 1 160 ? 5.999 -6.614 18.017 1.00 93.69 160 GLN A N 1
ATOM 1195 C CA . GLN A 1 160 ? 5.550 -6.198 16.683 1.00 93.69 160 GLN A CA 1
ATOM 1196 C C . GLN A 1 160 ? 4.034 -6.013 16.588 1.00 93.69 160 GLN A C 1
ATOM 1198 O O . GLN A 1 160 ? 3.569 -5.034 15.998 1.00 93.69 160 GLN A O 1
ATOM 1203 N N . ARG A 1 161 ? 3.250 -6.953 17.133 1.00 94.88 161 ARG A N 1
ATOM 1204 C CA . ARG A 1 161 ? 1.794 -7.002 16.924 1.00 94.88 161 ARG A CA 1
ATOM 1205 C C . ARG A 1 161 ? 1.062 -7.727 18.054 1.00 94.88 161 ARG A C 1
ATOM 1207 O O . ARG A 1 161 ? 1.604 -8.657 18.643 1.00 94.88 161 ARG A O 1
ATOM 1214 N N . VAL A 1 162 ? -0.185 -7.333 18.300 1.00 96.56 162 VAL A N 1
ATOM 1215 C CA . VAL A 1 162 ? -1.194 -8.100 19.049 1.00 96.56 162 VAL A CA 1
ATOM 1216 C C . VAL A 1 162 ? -2.351 -8.440 18.114 1.00 96.56 162 VAL A C 1
ATOM 1218 O O . VAL A 1 162 ? -2.771 -7.590 17.328 1.00 96.56 162 VAL A O 1
ATOM 1221 N N . THR A 1 163 ? -2.888 -9.645 18.249 1.00 95.88 163 THR A N 1
ATOM 1222 C CA . THR A 1 163 ? -4.131 -10.114 17.634 1.00 95.88 163 THR A CA 1
ATOM 1223 C C . THR A 1 163 ? -5.023 -10.626 18.763 1.00 95.88 163 THR A C 1
ATOM 1225 O O . THR A 1 163 ? -4.626 -11.527 19.503 1.00 95.88 163 THR A O 1
ATOM 1228 N N . LEU A 1 164 ? -6.212 -10.049 18.920 1.00 96.69 164 LEU A N 1
ATOM 1229 C CA . LEU A 1 164 ? -7.208 -10.475 19.902 1.00 96.69 164 LEU A CA 1
ATOM 1230 C C . LEU A 1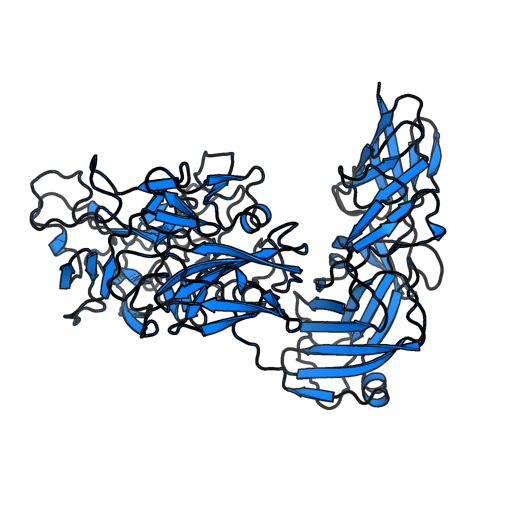 164 ? -8.502 -10.848 19.177 1.00 96.69 164 LEU A C 1
ATOM 1232 O O . LEU A 1 164 ? -9.098 -10.003 18.515 1.00 96.69 164 LEU A O 1
ATOM 1236 N N . GLU A 1 165 ? -8.957 -12.087 19.328 1.00 97.44 165 GLU A N 1
ATOM 1237 C CA . GLU A 1 165 ? -10.284 -12.528 18.895 1.00 97.44 165 GLU A CA 1
ATOM 1238 C C . GLU A 1 165 ? -11.174 -12.714 20.127 1.00 97.44 165 GLU A C 1
ATOM 1240 O O . GLU A 1 165 ? -10.914 -13.573 20.969 1.00 97.44 165 GLU A O 1
ATOM 1245 N N . THR A 1 166 ? -12.216 -11.892 20.257 1.00 96.56 166 THR A N 1
ATOM 1246 C CA . THR A 1 166 ? -13.130 -11.893 21.406 1.00 96.56 166 THR A CA 1
ATOM 1247 C C . THR A 1 166 ? -14.425 -12.655 21.120 1.00 96.56 166 THR A C 1
ATOM 1249 O O . THR A 1 166 ? -14.955 -12.608 20.014 1.00 96.56 166 THR A O 1
ATOM 1252 N N . GLY A 1 167 ? -15.020 -13.298 22.128 1.00 94.88 167 GLY A N 1
ATOM 1253 C CA . GLY A 1 167 ? -16.250 -14.088 21.958 1.00 94.88 167 GLY A CA 1
ATOM 1254 C C . GLY A 1 167 ? -17.533 -13.284 21.681 1.00 94.88 167 GLY A C 1
ATOM 1255 O O . GLY A 1 167 ? -18.585 -13.875 21.439 1.00 94.88 167 GLY A O 1
ATOM 1256 N N . ALA A 1 168 ? -17.466 -11.950 21.690 1.00 95.62 168 ALA A N 1
ATOM 1257 C CA . ALA A 1 168 ? -18.496 -11.045 21.175 1.00 95.62 168 ALA A CA 1
ATOM 1258 C C . ALA A 1 168 ? -17.844 -9.847 20.445 1.00 95.62 168 ALA A C 1
ATOM 1260 O O . ALA A 1 168 ? -16.688 -9.538 20.744 1.00 95.62 168 ALA A O 1
ATOM 1261 N N . PRO A 1 169 ? -18.524 -9.161 19.501 1.00 96.38 169 PRO A N 1
ATOM 1262 C CA . PRO A 1 169 ? -17.875 -8.164 18.643 1.00 96.38 169 PRO A CA 1
ATOM 1263 C C . PRO A 1 169 ? -17.335 -6.923 19.371 1.00 96.38 169 PRO A C 1
ATOM 1265 O O . PRO A 1 169 ? -17.973 -6.395 20.280 1.00 96.38 169 PRO A O 1
ATOM 1268 N N . VAL A 1 170 ? -16.178 -6.438 18.910 1.00 96.19 170 VAL A N 1
ATOM 1269 C CA . VAL A 1 170 ? -15.415 -5.308 19.480 1.00 96.19 170 VAL A CA 1
ATOM 1270 C C . VAL A 1 170 ? -14.990 -4.261 18.447 1.00 96.19 170 VAL A C 1
ATOM 1272 O O . VAL A 1 170 ? -14.716 -3.124 18.824 1.00 96.19 170 VAL A O 1
ATOM 1275 N N . THR A 1 171 ? -14.967 -4.592 17.153 1.00 96.44 171 THR A N 1
ATOM 1276 C CA . THR A 1 171 ? -14.643 -3.650 16.063 1.00 96.44 171 THR A CA 1
ATOM 1277 C C . THR A 1 171 ? -15.690 -3.718 14.943 1.00 96.44 171 THR A C 1
ATOM 1279 O O . THR A 1 171 ? -16.713 -4.400 15.079 1.00 96.44 171 THR A O 1
ATOM 1282 N N . GLY A 1 172 ? -15.500 -2.950 13.868 1.00 93.81 172 GLY A N 1
ATOM 1283 C CA . GLY A 1 172 ? -16.437 -2.799 12.754 1.00 93.81 172 GLY A CA 1
ATOM 1284 C C . GLY A 1 172 ? -17.370 -1.590 12.887 1.00 93.81 172 GLY A C 1
ATOM 1285 O O . GLY A 1 172 ? -17.041 -0.598 13.544 1.00 93.81 172 GLY A O 1
ATOM 1286 N N . SER A 1 173 ? -18.528 -1.655 12.226 1.00 93.62 173 SER A N 1
ATOM 1287 C CA . SER A 1 173 ? -19.478 -0.539 12.122 1.00 93.62 173 SER A CA 1
ATOM 1288 C C . SER A 1 173 ? -20.576 -0.560 13.189 1.00 93.62 173 SER A C 1
ATOM 1290 O O . SER A 1 173 ? -21.231 -1.575 13.435 1.00 93.62 173 SER A O 1
ATOM 1292 N N . TYR A 1 174 ? -20.819 0.612 13.773 1.00 95.88 174 TYR A N 1
ATOM 1293 C CA . TYR A 1 174 ? -21.808 0.869 14.817 1.00 95.88 174 TYR A CA 1
ATOM 1294 C C . TYR A 1 174 ? -22.564 2.173 14.522 1.00 95.88 174 TYR A C 1
ATOM 1296 O O . TYR A 1 174 ? -22.173 2.972 13.671 1.00 95.88 174 TYR A O 1
ATOM 1304 N N . THR A 1 175 ? -23.641 2.414 15.262 1.00 96.44 175 THR A N 1
ATOM 1305 C CA . THR A 1 175 ? -24.342 3.703 15.326 1.00 96.44 175 THR A CA 1
ATOM 1306 C C . THR A 1 175 ? -24.696 4.047 16.772 1.00 96.44 175 THR A C 1
ATOM 1308 O O . THR A 1 175 ? -24.706 3.163 17.628 1.00 96.44 175 THR A O 1
ATOM 1311 N N . TYR A 1 176 ? -25.016 5.306 17.068 1.00 96.25 176 TYR A N 1
ATOM 1312 C CA . TYR A 1 176 ? -25.627 5.681 18.348 1.00 96.25 176 TYR A CA 1
ATOM 1313 C C . TYR A 1 176 ? -26.643 6.822 18.216 1.00 96.25 176 TYR A C 1
ATOM 1315 O O . TYR A 1 176 ? -26.708 7.527 17.207 1.00 96.25 176 TYR A O 1
ATOM 1323 N N . ASP A 1 177 ? -27.449 6.982 19.263 1.00 96.94 177 ASP A N 1
ATOM 1324 C CA . ASP A 1 177 ? -28.583 7.900 19.334 1.00 96.94 177 ASP A CA 1
ATOM 1325 C C . ASP A 1 177 ? -28.253 9.091 20.243 1.00 96.94 177 ASP A C 1
ATOM 1327 O O . ASP A 1 177 ? -28.204 8.943 21.464 1.00 96.94 177 ASP A O 1
ATOM 1331 N N . LEU A 1 178 ? -28.063 10.286 19.672 1.00 96.31 178 LEU A N 1
ATOM 1332 C CA . LEU A 1 178 ? -27.787 11.506 20.444 1.00 96.31 178 LEU A CA 1
ATOM 1333 C C . LEU A 1 178 ? -28.921 11.870 21.414 1.00 96.31 178 LEU A C 1
ATOM 1335 O O . LEU A 1 178 ? -28.666 12.532 22.416 1.00 96.31 178 LEU A O 1
ATOM 1339 N N . THR A 1 179 ? -30.157 11.419 21.166 1.00 95.56 179 THR A N 1
ATOM 1340 C CA . THR A 1 179 ? -31.288 11.644 22.084 1.00 95.56 179 THR A CA 1
ATOM 1341 C C . THR A 1 179 ? -31.327 10.658 23.252 1.00 95.56 179 THR A C 1
ATOM 1343 O O . THR A 1 179 ? -32.106 10.855 24.185 1.00 95.56 179 THR A O 1
ATOM 1346 N N . ASN A 1 180 ? -30.510 9.599 23.215 1.00 95.19 180 ASN A N 1
ATOM 1347 C CA . ASN A 1 180 ? -30.440 8.575 24.252 1.00 95.19 180 ASN A CA 1
ATOM 1348 C C . ASN A 1 180 ? -29.070 7.869 24.239 1.00 95.19 180 ASN A C 1
ATOM 1350 O O . ASN A 1 180 ? -28.953 6.687 23.906 1.00 95.19 180 ASN A O 1
ATOM 1354 N N . LEU A 1 181 ? -28.031 8.615 24.622 1.00 93.00 181 LEU A N 1
ATOM 1355 C CA . LEU A 1 181 ? -26.646 8.132 24.680 1.00 93.00 181 LEU A CA 1
ATOM 1356 C C . LEU A 1 181 ? -26.434 7.007 25.710 1.00 93.00 181 LEU A C 1
ATOM 1358 O O . LEU A 1 181 ? -25.457 6.266 25.614 1.00 93.00 181 LEU A O 1
ATOM 1362 N N . ASP A 1 182 ? -27.361 6.832 26.655 1.00 91.56 182 ASP A N 1
ATOM 1363 C CA . ASP A 1 182 ? -27.346 5.742 27.641 1.00 91.56 182 ASP A CA 1
ATOM 1364 C C . ASP A 1 182 ? -27.605 4.359 27.003 1.00 91.56 182 ASP A C 1
ATOM 1366 O O . ASP A 1 182 ? -27.321 3.336 27.624 1.00 91.56 182 ASP A O 1
ATOM 1370 N N . LYS A 1 183 ? -28.083 4.303 25.747 1.00 93.31 183 LYS A N 1
ATOM 1371 C CA . LYS A 1 183 ? -28.131 3.067 24.939 1.00 93.31 183 LYS A CA 1
ATOM 1372 C C . LYS A 1 183 ? -26.746 2.553 24.519 1.00 93.31 183 LYS A C 1
ATOM 1374 O O . LYS A 1 183 ? -26.642 1.391 24.137 1.00 93.31 183 LYS A O 1
ATOM 1379 N N . GLY A 1 184 ? -25.711 3.398 24.541 1.00 93.50 184 GLY A N 1
ATOM 1380 C CA . GLY A 1 184 ? -24.386 3.064 24.012 1.00 93.50 184 GLY A CA 1
ATOM 1381 C C . GLY A 1 184 ? -24.355 2.914 22.483 1.00 93.50 184 GLY A C 1
ATOM 1382 O O . GLY A 1 184 ? -25.117 3.568 21.767 1.00 93.50 184 GLY A O 1
ATOM 1383 N N . LEU A 1 185 ? -23.444 2.071 21.989 1.00 96.00 185 LEU A N 1
ATOM 1384 C CA . LEU A 1 185 ? -23.298 1.759 20.564 1.00 96.00 185 LEU A CA 1
ATOM 1385 C C . LEU A 1 185 ? -24.220 0.599 20.153 1.00 96.00 185 LEU A C 1
ATOM 1387 O O . LEU A 1 185 ? -24.182 -0.476 20.746 1.00 96.00 185 LEU A O 1
ATOM 1391 N N . ALA A 1 186 ? -24.993 0.789 19.086 1.00 95.75 186 ALA A N 1
ATOM 1392 C CA . ALA A 1 186 ? -25.756 -0.257 18.415 1.00 95.75 186 ALA A CA 1
ATOM 1393 C C . ALA A 1 186 ? -24.984 -0.764 17.188 1.00 95.75 186 ALA A C 1
ATOM 1395 O O . ALA A 1 186 ? -24.630 0.022 16.308 1.00 95.75 186 ALA A O 1
ATOM 1396 N N . GLY A 1 187 ? -24.722 -2.069 17.123 1.00 94.25 187 GLY A N 1
ATOM 1397 C CA . GLY A 1 187 ? -24.019 -2.697 16.002 1.00 94.25 187 GLY A CA 1
ATOM 1398 C C . GLY A 1 187 ? -24.797 -2.636 14.685 1.00 94.25 187 GLY A C 1
ATOM 1399 O O . GLY A 1 187 ? -26.022 -2.768 14.673 1.00 94.25 187 GLY A O 1
ATOM 1400 N N . VAL A 1 188 ? -24.086 -2.454 13.571 1.00 92.25 188 VAL A N 1
ATOM 1401 C CA . VAL A 1 188 ? -24.652 -2.596 12.222 1.00 92.25 188 VAL A CA 1
ATOM 1402 C C . VAL A 1 188 ? -24.550 -4.064 11.803 1.00 92.25 188 VAL A C 1
ATOM 1404 O O . VAL A 1 188 ? -23.469 -4.650 11.865 1.00 92.25 188 VAL A O 1
ATOM 1407 N N . ALA A 1 189 ? -25.673 -4.659 11.386 1.00 86.25 189 ALA A N 1
ATOM 1408 C CA . ALA A 1 189 ? -25.739 -6.067 10.988 1.00 86.25 189 ALA A CA 1
ATOM 1409 C C . ALA A 1 189 ? -24.679 -6.414 9.927 1.00 86.25 189 ALA A C 1
ATOM 1411 O O . ALA A 1 189 ? -24.430 -5.623 9.019 1.00 86.25 189 ALA A O 1
ATOM 1412 N N . ASP A 1 190 ? -24.045 -7.578 10.091 1.00 83.00 190 ASP A N 1
ATOM 1413 C CA . ASP A 1 190 ? -22.987 -8.150 9.239 1.00 83.00 190 ASP A CA 1
ATOM 1414 C C . ASP A 1 190 ? -21.699 -7.297 9.074 1.00 83.00 190 ASP A C 1
ATOM 1416 O O . ASP A 1 190 ? -20.706 -7.757 8.509 1.00 83.00 190 ASP A O 1
ATOM 1420 N N . ALA A 1 191 ? -21.656 -6.089 9.651 1.00 86.56 191 ALA A N 1
ATOM 1421 C CA . ALA A 1 191 ? -20.542 -5.141 9.556 1.00 86.56 191 ALA A CA 1
ATOM 1422 C C . ALA A 1 191 ? -19.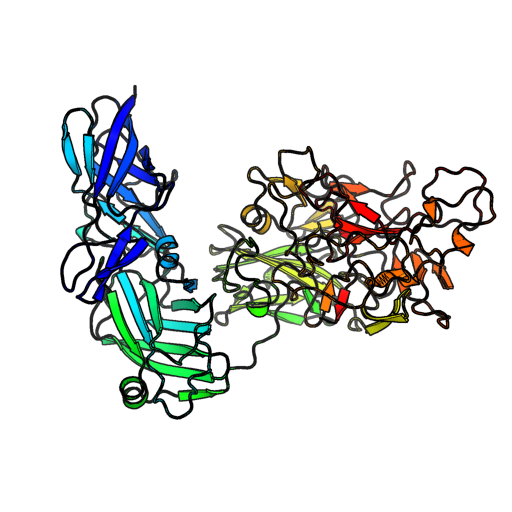683 -5.031 10.838 1.00 86.56 191 ALA A C 1
ATOM 1424 O O . ALA A 1 191 ? -18.737 -4.243 10.883 1.00 86.56 191 ALA A O 1
ATOM 1425 N N . GLN A 1 192 ? -19.985 -5.813 11.878 1.00 93.75 192 GLN A N 1
ATOM 1426 C CA . GLN A 1 192 ? -19.179 -5.921 13.105 1.00 93.75 192 GLN A CA 1
ATOM 1427 C C . GLN A 1 192 ? -18.073 -6.990 12.983 1.00 93.75 192 GLN A C 1
ATOM 1429 O O . GLN A 1 192 ? -18.104 -7.826 12.083 1.00 93.75 192 GLN A O 1
ATOM 1434 N N . SER A 1 193 ? -17.101 -6.981 13.901 1.00 93.75 193 SER A N 1
ATOM 1435 C CA . SER A 1 193 ? -16.025 -7.979 13.984 1.00 93.75 193 SER A CA 1
ATOM 1436 C C . SER A 1 193 ? -15.630 -8.290 15.434 1.00 93.75 193 SER A C 1
ATOM 1438 O O . SER A 1 193 ? -15.634 -7.408 16.297 1.00 93.75 193 SER A O 1
ATOM 1440 N N . THR A 1 194 ? -15.292 -9.555 15.690 1.00 96.31 194 THR A N 1
ATOM 1441 C CA . THR A 1 194 ? -14.703 -10.086 16.934 1.00 96.31 194 THR A CA 1
ATOM 1442 C C . THR A 1 194 ? -13.194 -9.860 17.030 1.00 96.31 194 THR A C 1
ATOM 1444 O O . THR A 1 194 ? -12.628 -10.003 18.107 1.00 96.31 194 THR A O 1
ATOM 1447 N N . SER A 1 195 ? -12.528 -9.496 15.934 1.00 95.69 195 SER A N 1
ATOM 1448 C CA . SER A 1 195 ? -11.084 -9.258 15.922 1.00 95.69 195 SER A CA 1
ATOM 1449 C C . SER A 1 195 ? -10.734 -7.826 16.341 1.00 95.69 195 SER A C 1
ATOM 1451 O O . SER A 1 195 ? -11.407 -6.867 15.950 1.00 95.69 195 SER A O 1
ATOM 1453 N N . LEU A 1 196 ? -9.635 -7.667 17.074 1.00 96.25 196 LEU A N 1
ATOM 1454 C CA . LEU A 1 196 ? -8.990 -6.400 17.403 1.00 96.25 196 LEU A CA 1
ATOM 1455 C C . LEU A 1 196 ? -7.471 -6.582 17.324 1.00 96.25 196 LEU A C 1
ATOM 1457 O O . LEU A 1 196 ? -6.883 -7.317 18.117 1.00 96.25 196 LEU A O 1
ATOM 1461 N N . ASN A 1 197 ? -6.839 -5.895 16.376 1.00 95.56 197 ASN A N 1
ATOM 1462 C CA . ASN A 1 197 ? -5.433 -6.077 16.040 1.00 95.56 197 ASN A CA 1
ATOM 1463 C C . ASN A 1 197 ? -4.664 -4.770 16.258 1.00 95.56 197 ASN A C 1
ATOM 1465 O O . ASN A 1 197 ? -5.088 -3.710 15.796 1.00 95.56 197 ASN A O 1
ATOM 1469 N N . LEU A 1 198 ? -3.523 -4.836 16.946 1.00 95.19 198 LEU A N 1
ATOM 1470 C CA . LEU A 1 198 ? -2.711 -3.670 17.299 1.00 95.19 198 LEU A CA 1
ATOM 1471 C C . LEU A 1 198 ? -1.275 -3.849 16.799 1.00 95.19 198 LEU A C 1
ATOM 1473 O O . LEU A 1 198 ? -0.562 -4.732 17.269 1.00 95.19 198 LEU A O 1
ATOM 1477 N N . THR A 1 199 ? -0.839 -3.014 15.857 1.00 94.00 199 THR A N 1
ATOM 1478 C CA . THR A 1 199 ? 0.514 -3.060 15.270 1.00 94.00 199 THR A CA 1
ATOM 1479 C C . THR A 1 199 ? 1.405 -1.979 15.877 1.00 94.00 199 THR A C 1
ATOM 1481 O O . THR A 1 199 ? 1.045 -0.802 15.871 1.00 94.00 199 THR A O 1
ATOM 1484 N N . PHE A 1 200 ? 2.586 -2.355 16.369 1.00 92.50 200 PHE A N 1
ATOM 1485 C CA . PHE A 1 200 ? 3.543 -1.443 16.998 1.00 92.50 200 PHE A CA 1
ATOM 1486 C C . PHE A 1 200 ? 4.506 -0.847 15.966 1.00 92.50 200 PHE A C 1
ATOM 1488 O O . PHE A 1 200 ? 5.506 -1.470 15.612 1.00 92.50 200 PHE A O 1
ATOM 1495 N N . SER A 1 201 ? 4.260 0.384 15.507 1.00 87.56 201 SER A N 1
ATOM 1496 C CA . SER A 1 201 ? 5.103 1.003 14.466 1.00 87.56 201 SER A CA 1
ATOM 1497 C C . SER A 1 201 ? 6.529 1.322 14.939 1.00 87.56 201 SER A C 1
ATOM 1499 O O . SER A 1 201 ? 7.454 1.324 14.130 1.00 87.56 201 SER A O 1
ATOM 1501 N N . LYS A 1 202 ? 6.734 1.536 16.249 1.00 88.38 202 LYS A N 1
ATOM 1502 C CA . LYS A 1 202 ? 8.064 1.759 16.856 1.00 88.38 202 LYS A CA 1
ATOM 1503 C C . LYS A 1 202 ? 8.762 0.487 17.362 1.00 88.38 202 LYS A C 1
ATOM 1505 O O . LYS A 1 202 ? 9.904 0.588 17.796 1.00 88.38 202 LYS A O 1
ATOM 1510 N N . GLN A 1 203 ? 8.090 -0.670 17.334 1.00 91.44 203 GLN A N 1
ATOM 1511 C CA . GLN A 1 203 ? 8.602 -1.981 17.772 1.00 91.44 203 GLN A CA 1
ATOM 1512 C C . GLN A 1 203 ? 9.435 -1.954 19.085 1.00 91.44 203 GLN A C 1
ATOM 1514 O O . GLN A 1 203 ? 10.648 -2.189 19.054 1.00 91.44 203 GLN A O 1
ATOM 1519 N N . PRO A 1 204 ? 8.822 -1.624 20.242 1.00 92.50 204 PRO A N 1
ATOM 1520 C CA . PRO A 1 204 ? 9.534 -1.455 21.513 1.00 92.50 204 PRO A CA 1
ATOM 1521 C C . PRO A 1 204 ? 10.114 -2.774 22.047 1.00 92.50 204 PRO A C 1
ATOM 1523 O O . PRO A 1 204 ? 9.508 -3.834 21.880 1.00 92.50 204 PRO A O 1
ATOM 1526 N N . SER A 1 205 ? 11.264 -2.707 22.728 1.00 92.44 205 SER A N 1
ATOM 1527 C CA . SER A 1 205 ? 11.904 -3.877 23.339 1.00 92.44 205 SER A CA 1
ATOM 1528 C C . SER A 1 205 ? 11.231 -4.318 24.642 1.00 92.44 205 SER A C 1
ATOM 1530 O O . SER A 1 205 ? 10.795 -3.490 25.442 1.00 92.44 205 SER A O 1
ATOM 1532 N N . LEU A 1 206 ? 11.228 -5.626 24.906 1.00 90.81 206 LEU A N 1
ATOM 1533 C CA . LEU A 1 206 ? 10.670 -6.250 26.116 1.00 90.81 206 LEU A CA 1
ATOM 1534 C C . LEU A 1 206 ? 11.550 -6.094 27.378 1.00 90.81 206 LEU A C 1
ATOM 1536 O O . LEU A 1 206 ? 11.370 -6.802 28.369 1.00 90.81 206 LEU A O 1
ATOM 1540 N N . SER A 1 207 ? 12.506 -5.163 27.355 1.00 89.25 207 SER A N 1
ATOM 1541 C CA . SER A 1 207 ? 13.442 -4.860 28.444 1.00 89.25 207 SER A CA 1
ATOM 1542 C C . SER A 1 207 ? 12.821 -4.080 29.603 1.00 89.25 207 SER A C 1
ATOM 1544 O O . SER A 1 207 ? 13.325 -4.137 30.723 1.00 89.25 207 SER A O 1
ATOM 1546 N N . GLU A 1 208 ? 11.731 -3.361 29.341 1.00 89.44 208 GLU A N 1
ATOM 1547 C CA . GLU A 1 208 ? 10.922 -2.650 30.331 1.00 89.44 208 GLU A CA 1
ATOM 1548 C C . GLU A 1 208 ? 9.437 -2.985 30.112 1.00 89.44 208 GLU A C 1
ATOM 1550 O O . GLU A 1 208 ? 9.078 -3.667 29.151 1.00 89.44 208 GLU A O 1
ATOM 1555 N N . THR A 1 209 ? 8.553 -2.538 31.009 1.00 90.81 209 THR A N 1
ATOM 1556 C CA . THR A 1 209 ? 7.115 -2.816 30.868 1.00 90.81 209 THR A CA 1
ATOM 1557 C C . THR A 1 209 ? 6.505 -1.947 29.770 1.00 90.81 209 THR A C 1
ATOM 1559 O O . THR A 1 209 ? 6.376 -0.734 29.943 1.00 90.81 209 THR A O 1
ATOM 1562 N N . VAL A 1 210 ? 6.079 -2.560 28.664 1.00 92.56 210 VAL A N 1
ATOM 1563 C CA . VAL A 1 210 ? 5.398 -1.863 27.564 1.00 92.56 210 VAL A CA 1
ATOM 1564 C C . VAL A 1 210 ? 3.903 -1.781 27.871 1.00 92.56 210 VAL A C 1
ATOM 1566 O O . VAL A 1 210 ? 3.232 -2.802 28.025 1.00 92.56 210 VAL A O 1
ATOM 1569 N N . ILE A 1 211 ? 3.370 -0.561 27.941 1.00 90.44 211 ILE A N 1
ATOM 1570 C CA . ILE A 1 211 ? 1.935 -0.301 28.106 1.00 90.44 211 ILE A CA 1
ATOM 1571 C C . ILE A 1 211 ? 1.382 0.178 26.764 1.00 90.44 211 ILE A C 1
ATOM 1573 O O . ILE A 1 211 ? 1.892 1.139 26.187 1.00 90.44 211 ILE A O 1
ATOM 1577 N N . ALA A 1 212 ? 0.336 -0.489 26.278 1.00 92.06 212 ALA A N 1
ATOM 1578 C CA . ALA A 1 212 ? -0.277 -0.211 24.984 1.00 92.06 212 ALA A CA 1
ATOM 1579 C C . ALA A 1 212 ? -1.801 -0.133 25.081 1.00 92.06 212 ALA A C 1
ATOM 1581 O O . ALA A 1 212 ? -2.409 -0.725 25.976 1.00 92.06 212 ALA A O 1
ATOM 1582 N N . TYR A 1 213 ? -2.419 0.575 24.138 1.00 89.94 213 TYR A N 1
ATOM 1583 C CA . TYR A 1 213 ? -3.860 0.808 24.118 1.00 89.94 213 TYR A CA 1
ATOM 1584 C C . TYR A 1 213 ? -4.442 0.547 22.729 1.00 89.94 213 TYR A C 1
ATOM 1586 O O . TYR A 1 213 ? -3.836 0.909 21.724 1.00 89.94 213 TYR A O 1
ATOM 1594 N N . ALA A 1 214 ? -5.643 -0.022 22.693 1.00 92.44 214 ALA A N 1
ATOM 1595 C CA . ALA A 1 214 ? -6.477 -0.149 21.501 1.00 92.44 214 ALA A CA 1
ATOM 1596 C C . ALA A 1 214 ? -7.919 0.271 21.828 1.00 92.44 214 ALA A C 1
ATOM 1598 O O . ALA A 1 214 ? -8.354 0.145 22.974 1.00 92.44 214 ALA A O 1
ATOM 1599 N N . VAL A 1 215 ? -8.666 0.767 20.844 1.00 92.31 215 VAL A N 1
ATOM 1600 C CA . VAL A 1 215 ? -10.075 1.163 20.991 1.00 92.31 215 VAL A CA 1
ATOM 1601 C C . VAL A 1 215 ? -10.999 -0.005 20.650 1.00 92.31 215 VAL A C 1
ATOM 1603 O O . VAL A 1 215 ? -10.809 -0.676 19.638 1.00 92.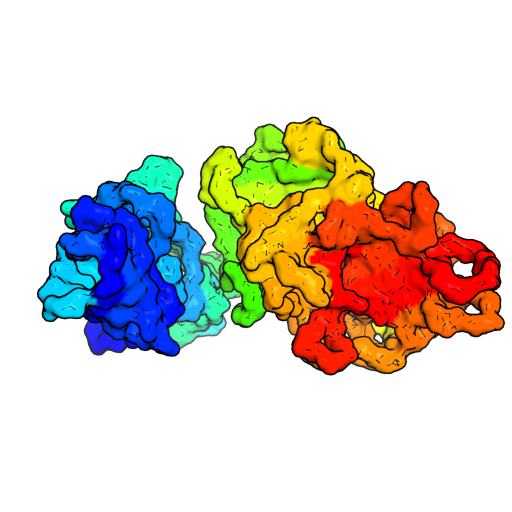31 215 VAL A O 1
ATOM 1606 N N . ALA A 1 216 ? -12.026 -0.216 21.476 1.00 94.56 216 ALA A N 1
ATOM 1607 C CA . ALA A 1 216 ? -13.023 -1.270 21.314 1.00 94.56 216 ALA A CA 1
ATOM 1608 C C . ALA A 1 216 ? -14.453 -0.765 21.578 1.00 94.56 216 ALA A C 1
ATOM 1610 O O . ALA A 1 216 ? -14.688 0.129 22.402 1.00 94.56 216 ALA A O 1
ATOM 1611 N N . ALA A 1 217 ? -15.430 -1.381 20.915 1.00 96.25 217 ALA A N 1
ATOM 1612 C CA . ALA A 1 217 ? -16.846 -1.175 21.183 1.00 96.25 217 ALA A CA 1
ATOM 1613 C C . ALA A 1 217 ? -17.204 -1.637 22.611 1.00 96.25 217 ALA A C 1
ATOM 1615 O O . ALA A 1 217 ? -16.846 -2.753 22.993 1.00 96.25 217 ALA A O 1
ATOM 1616 N N . PRO A 1 218 ? -17.931 -0.827 23.403 1.00 94.56 218 PRO A N 1
ATOM 1617 C CA . PRO A 1 218 ? -18.532 -1.283 24.650 1.00 94.56 218 PRO A CA 1
ATOM 1618 C C . PRO A 1 218 ? -19.565 -2.381 24.379 1.00 94.56 218 PRO A C 1
ATOM 1620 O O . PRO A 1 218 ? -20.306 -2.310 23.398 1.00 94.56 218 PRO A O 1
ATOM 1623 N N . GLY A 1 219 ? -19.651 -3.374 25.258 1.00 93.25 219 GLY A N 1
ATOM 1624 C CA . GLY A 1 219 ? -20.520 -4.527 25.056 1.00 93.25 219 GLY A CA 1
ATOM 1625 C C . GLY A 1 219 ? -20.305 -5.637 26.079 1.00 93.25 219 GLY A C 1
ATOM 1626 O O . GLY A 1 219 ? -19.345 -5.624 26.852 1.00 93.25 219 GLY A O 1
ATOM 1627 N N . ALA A 1 220 ? -21.218 -6.608 26.071 1.00 94.19 220 ALA A N 1
ATOM 1628 C CA . ALA A 1 220 ? -21.106 -7.797 26.903 1.00 94.19 220 ALA A CA 1
ATOM 1629 C C . ALA A 1 220 ? -19.915 -8.652 26.445 1.00 94.19 220 ALA A C 1
ATOM 1631 O O . ALA A 1 220 ? -19.851 -9.056 25.287 1.00 94.19 220 ALA A O 1
ATOM 1632 N N . GLN A 1 221 ? -18.990 -8.918 27.362 1.00 94.12 221 GLN A N 1
ATOM 1633 C CA . GLN A 1 221 ? -17.792 -9.739 27.146 1.00 94.12 221 GLN A CA 1
ATOM 1634 C C . GLN A 1 221 ? -17.589 -10.748 28.281 1.00 94.12 221 GLN A C 1
ATOM 1636 O O . GLN A 1 221 ? -16.921 -11.762 28.091 1.00 94.12 221 GLN A O 1
ATOM 1641 N N . LYS A 1 222 ? -18.166 -10.508 29.464 1.00 93.00 222 LYS A N 1
ATOM 1642 C CA . LYS A 1 222 ? -17.898 -11.276 30.677 1.00 93.00 222 LYS A CA 1
ATOM 1643 C C . LYS A 1 222 ? -18.232 -12.762 30.524 1.00 93.00 222 LYS A C 1
ATOM 1645 O O . LYS A 1 222 ? -19.380 -13.128 30.285 1.00 93.00 222 LYS A O 1
ATOM 1650 N N . GLY A 1 223 ? -17.240 -13.617 30.763 1.00 91.69 223 GLY A N 1
ATOM 1651 C CA . GLY A 1 223 ? -17.360 -15.067 30.607 1.00 91.69 223 GLY A CA 1
ATOM 1652 C C . GLY A 1 223 ? -17.444 -15.528 29.150 1.00 91.69 223 GLY A C 1
ATOM 1653 O O . GLY A 1 223 ? -17.826 -16.670 28.910 1.00 91.69 223 GLY A O 1
ATOM 1654 N N . THR A 1 224 ? -17.121 -14.659 28.186 1.00 96.75 224 THR A N 1
ATOM 1655 C CA . THR A 1 224 ? -16.812 -15.081 26.818 1.00 96.75 224 THR A CA 1
ATOM 1656 C C . THR A 1 224 ? -15.331 -15.424 26.716 1.00 96.75 224 THR A C 1
ATOM 1658 O O . THR A 1 224 ? -14.484 -14.743 27.301 1.00 96.75 224 THR A O 1
ATOM 1661 N N . THR A 1 225 ? -15.037 -16.485 25.973 1.00 96.62 225 THR A N 1
ATOM 1662 C CA . THR A 1 225 ? -13.676 -16.942 25.701 1.00 96.62 225 THR A CA 1
ATOM 1663 C C . THR A 1 225 ? -13.047 -16.097 24.599 1.00 96.62 225 THR A C 1
ATOM 1665 O O . THR A 1 225 ? -13.710 -15.742 23.622 1.00 96.62 225 THR A O 1
ATOM 1668 N N . TRP A 1 226 ? -11.773 -15.763 24.773 1.00 95.75 226 TRP A N 1
ATOM 1669 C CA . TRP A 1 226 ? -10.951 -14.975 23.863 1.00 95.75 226 TRP A CA 1
ATOM 1670 C C . TRP A 1 226 ? -9.710 -15.769 23.446 1.00 95.75 226 TRP A C 1
ATOM 1672 O O . TRP A 1 226 ? -9.082 -16.420 24.288 1.00 95.75 226 TRP A O 1
ATOM 1682 N N . HIS A 1 227 ? -9.315 -15.653 22.180 1.00 97.69 227 HIS A N 1
ATOM 1683 C CA . HIS A 1 227 ? -8.032 -16.141 21.676 1.00 97.69 227 HIS A CA 1
ATOM 1684 C C . HIS A 1 227 ? -7.066 -14.962 21.522 1.00 97.69 227 HIS A C 1
ATOM 1686 O O . HIS A 1 227 ? -7.393 -13.934 20.927 1.00 97.69 227 HIS A O 1
ATOM 1692 N N . CYS A 1 228 ? -5.884 -15.101 22.116 1.00 97.00 228 CYS A N 1
ATOM 1693 C CA . CYS A 1 228 ? -4.956 -14.008 22.367 1.00 97.00 228 CYS A CA 1
ATOM 1694 C C . CYS A 1 228 ? -3.583 -14.371 21.804 1.00 97.00 228 CYS A C 1
ATOM 1696 O O . CYS A 1 228 ? -2.950 -15.294 22.317 1.00 97.00 228 CYS A O 1
ATOM 1698 N N . THR A 1 229 ? -3.099 -13.619 20.817 1.00 97.06 229 THR A N 1
ATOM 1699 C CA . THR A 1 229 ? -1.766 -13.813 20.232 1.00 97.06 229 THR A CA 1
ATOM 1700 C C . THR A 1 229 ? -0.976 -12.508 20.253 1.00 97.06 229 THR A C 1
ATOM 1702 O O . THR A 1 229 ? -1.518 -11.443 19.950 1.00 97.06 229 THR A O 1
ATOM 1705 N N . PHE A 1 230 ? 0.316 -12.566 20.570 1.00 95.88 230 PHE A N 1
ATOM 1706 C CA . PHE A 1 230 ? 1.246 -11.472 20.297 1.00 95.88 230 PHE A CA 1
ATOM 1707 C C . PHE A 1 230 ? 2.531 -11.975 19.637 1.00 95.88 230 PHE A C 1
ATOM 1709 O O . PHE A 1 230 ? 2.991 -13.083 19.897 1.00 95.88 230 PHE A O 1
ATOM 1716 N N . LEU A 1 231 ? 3.091 -11.138 18.769 1.00 95.50 231 LEU A N 1
ATOM 1717 C CA . LEU A 1 231 ? 4.232 -11.445 17.912 1.00 95.50 231 LEU A CA 1
ATOM 1718 C C . LEU A 1 231 ? 5.405 -10.526 18.264 1.00 95.50 231 LEU A C 1
ATOM 1720 O O . LEU A 1 231 ? 5.230 -9.303 18.337 1.00 95.50 231 LEU A O 1
ATOM 1724 N N . THR A 1 232 ? 6.593 -11.101 18.444 1.00 94.88 232 THR A N 1
ATOM 1725 C CA . THR A 1 232 ? 7.867 -10.375 18.545 1.00 94.88 232 THR A CA 1
ATOM 1726 C C . THR A 1 232 ? 8.681 -10.516 17.251 1.00 94.88 232 THR A C 1
ATOM 1728 O O . THR A 1 232 ? 8.201 -11.050 16.254 1.00 94.88 232 THR A O 1
ATOM 1731 N N . ASP A 1 233 ? 9.921 -10.027 17.226 1.00 91.75 233 ASP A N 1
ATOM 1732 C CA . ASP A 1 233 ? 10.876 -10.297 16.147 1.00 91.75 233 ASP A CA 1
ATOM 1733 C C . ASP A 1 233 ? 11.536 -11.687 16.213 1.00 91.75 233 ASP A C 1
ATOM 1735 O O . ASP A 1 233 ? 12.365 -11.991 15.354 1.00 91.75 233 ASP A O 1
ATOM 1739 N N . LYS A 1 234 ? 11.169 -12.533 17.190 1.00 93.88 234 LYS A N 1
ATOM 1740 C CA . LYS A 1 234 ? 11.720 -13.892 17.363 1.00 93.88 234 LYS A CA 1
ATOM 1741 C C . LYS A 1 234 ? 10.680 -14.971 17.658 1.00 93.88 234 LYS A C 1
ATOM 1743 O O . LYS A 1 234 ? 10.880 -16.096 17.216 1.00 93.88 234 LYS A O 1
ATOM 1748 N N . HIS A 1 235 ? 9.587 -14.643 18.347 1.00 95.75 235 HIS A N 1
ATOM 1749 C CA . HIS A 1 235 ? 8.583 -15.604 18.808 1.00 95.75 235 HIS A CA 1
ATOM 1750 C C . HIS A 1 235 ? 7.146 -15.153 18.525 1.00 95.75 235 HIS A C 1
ATOM 1752 O O . HIS A 1 235 ? 6.838 -13.958 18.527 1.00 95.75 235 HIS A O 1
ATOM 1758 N N . GLU A 1 236 ? 6.248 -16.121 18.362 1.00 96.50 236 GLU A N 1
ATOM 1759 C CA . GLU A 1 236 ? 4.807 -15.921 18.504 1.00 96.50 236 GLU A CA 1
ATOM 1760 C C . GLU A 1 236 ? 4.332 -16.557 19.816 1.00 96.50 236 GLU A C 1
ATOM 1762 O O . GLU A 1 236 ? 4.686 -17.689 20.145 1.00 96.50 236 GLU A O 1
ATOM 1767 N N . VAL A 1 237 ? 3.535 -15.813 20.585 1.00 96.94 237 VAL A N 1
ATOM 1768 C CA . VAL A 1 237 ? 2.985 -16.260 21.868 1.00 96.94 237 VAL A CA 1
ATOM 1769 C C . VAL A 1 237 ? 1.471 -16.277 21.780 1.00 96.94 237 VAL A C 1
ATOM 1771 O O . VAL A 1 237 ? 0.859 -15.224 21.588 1.00 96.94 237 VAL A O 1
ATOM 1774 N N . SER A 1 238 ? 0.860 -17.449 21.954 1.00 97.50 238 SER A N 1
ATOM 1775 C CA . SER A 1 238 ? -0.592 -17.636 21.854 1.00 97.50 238 SER A CA 1
ATOM 1776 C C . SER A 1 238 ? -1.186 -18.303 23.096 1.00 97.50 238 SER A C 1
ATOM 1778 O O . SER A 1 238 ? -0.591 -19.194 23.702 1.00 97.50 238 SER A O 1
ATOM 1780 N N . PHE A 1 239 ? -2.372 -17.857 23.514 1.00 96.81 239 PHE A N 1
ATOM 1781 C CA . PHE A 1 239 ? -3.125 -18.447 24.622 1.00 96.81 239 PHE A CA 1
ATOM 1782 C C . PHE A 1 239 ? -4.632 -18.187 24.494 1.00 96.81 239 PHE A C 1
ATOM 1784 O O . PHE A 1 239 ? -5.093 -17.437 23.636 1.00 96.81 239 PHE A O 1
ATOM 1791 N N . THR A 1 240 ? -5.419 -18.823 25.361 1.00 96.81 240 THR A N 1
ATOM 1792 C CA . THR A 1 240 ? -6.874 -18.634 25.455 1.00 96.81 240 THR A CA 1
ATOM 1793 C C . THR A 1 240 ? -7.248 -18.262 26.888 1.00 96.81 240 THR A C 1
ATOM 1795 O O . THR A 1 240 ? -6.666 -18.796 27.828 1.00 96.81 240 THR A O 1
ATOM 1798 N N . THR A 1 241 ? -8.186 -17.333 27.069 1.00 93.38 241 THR A N 1
ATOM 1799 C CA . THR A 1 241 ? -8.617 -16.838 28.389 1.00 93.38 241 THR A CA 1
ATOM 1800 C C . THR A 1 241 ? -10.090 -16.408 28.354 1.00 93.38 241 THR A C 1
ATOM 1802 O O . THR A 1 241 ? -10.625 -16.195 27.271 1.00 93.38 241 THR A O 1
ATOM 1805 N N . ASP A 1 242 ? -10.754 -16.259 29.503 1.00 91.56 242 ASP A N 1
ATOM 1806 C CA . ASP A 1 242 ? -12.142 -15.769 29.580 1.00 91.56 242 ASP A CA 1
ATOM 1807 C C . ASP A 1 242 ? -12.184 -14.333 30.126 1.00 91.56 242 ASP A C 1
ATOM 1809 O O . ASP A 1 242 ? -11.526 -14.016 31.123 1.00 91.56 242 ASP A O 1
ATOM 1813 N N . ALA A 1 243 ? -12.991 -13.453 29.526 1.00 88.19 243 ALA A N 1
ATOM 1814 C CA . ALA A 1 243 ? -13.056 -12.060 29.970 1.00 88.19 243 ALA A CA 1
ATOM 1815 C C . ALA A 1 243 ? -13.723 -11.917 31.350 1.00 88.19 243 ALA A C 1
ATOM 1817 O O . ALA A 1 243 ? -14.806 -12.450 31.610 1.00 88.19 243 ALA A O 1
ATOM 1818 N N . LEU A 1 244 ? -13.114 -11.138 32.247 1.00 87.38 244 LEU A N 1
ATOM 1819 C CA . LEU A 1 244 ? -13.548 -11.049 33.650 1.00 87.38 244 LEU A CA 1
ATOM 1820 C C . LEU A 1 244 ? -14.718 -10.071 33.879 1.00 87.38 244 LEU A C 1
ATOM 1822 O O . LEU A 1 244 ? -15.451 -10.177 34.871 1.00 87.38 244 LEU A O 1
ATOM 1826 N N . CYS A 1 245 ? -14.907 -9.123 32.962 1.00 86.31 245 CYS A N 1
ATOM 1827 C CA . CYS A 1 245 ? -15.949 -8.102 32.984 1.00 86.31 245 CYS A CA 1
ATOM 1828 C C . CYS A 1 245 ? -16.323 -7.654 31.563 1.00 86.31 245 CYS A C 1
ATOM 1830 O O . CYS A 1 245 ? -15.670 -8.017 30.588 1.00 86.31 245 CYS A O 1
ATOM 1832 N N . ASP A 1 246 ? -17.405 -6.885 31.470 1.00 91.06 246 ASP A N 1
ATOM 1833 C CA . ASP A 1 246 ? -17.916 -6.316 30.225 1.00 91.06 246 ASP A CA 1
ATOM 1834 C C . ASP A 1 246 ? -17.160 -5.035 29.839 1.00 91.06 246 ASP A C 1
ATOM 1836 O O . ASP A 1 246 ? -16.577 -4.358 30.691 1.00 91.06 246 ASP A O 1
ATOM 1840 N N . PHE A 1 247 ? -17.175 -4.683 28.553 1.00 90.44 247 PHE A N 1
ATOM 1841 C CA . PHE A 1 247 ? -16.558 -3.450 28.069 1.00 90.44 247 PHE A CA 1
ATOM 1842 C C . PHE A 1 247 ? -17.512 -2.274 28.287 1.00 90.44 247 PHE A C 1
ATOM 1844 O O . PHE A 1 247 ? -18.615 -2.242 27.744 1.00 90.44 247 PHE A O 1
ATOM 1851 N N . GLU A 1 248 ? -17.082 -1.288 29.073 1.00 87.12 248 GLU A N 1
ATOM 1852 C CA . GLU A 1 248 ? -17.874 -0.104 29.418 1.00 87.12 248 GLU A CA 1
ATOM 1853 C C . GLU A 1 248 ? -17.342 1.158 28.724 1.00 87.12 248 GLU A C 1
ATOM 1855 O O . GLU A 1 248 ? -16.134 1.412 28.689 1.00 87.12 248 GLU A O 1
ATOM 1860 N N . ALA A 1 249 ? -18.255 1.988 28.213 1.00 86.44 249 ALA A N 1
ATOM 1861 C CA . ALA A 1 249 ? -17.917 3.257 27.573 1.00 86.44 249 ALA A CA 1
ATOM 1862 C C . ALA A 1 249 ? -17.155 4.184 28.538 1.00 86.44 249 ALA A C 1
ATOM 1864 O O . ALA A 1 249 ? -17.576 4.412 29.674 1.00 86.44 249 ALA A O 1
ATOM 1865 N N . GLY A 1 250 ? -16.019 4.724 28.092 1.00 78.00 250 GLY A N 1
ATOM 1866 C CA . GLY A 1 250 ? -15.167 5.584 28.914 1.00 78.00 250 GLY A CA 1
ATOM 1867 C C . GLY A 1 250 ? -14.375 4.873 30.014 1.00 78.00 250 GLY A C 1
ATOM 1868 O O . GLY A 1 250 ? -13.849 5.557 30.892 1.00 78.00 250 GLY A O 1
ATOM 1869 N N . LYS A 1 251 ? -14.265 3.538 29.976 1.00 79.50 251 LYS A N 1
ATOM 1870 C CA . LYS A 1 251 ? -13.335 2.750 30.803 1.00 79.50 251 LYS A CA 1
ATOM 1871 C C . LYS A 1 251 ? -12.305 2.019 29.937 1.00 79.50 251 LYS A C 1
ATOM 1873 O O . LYS A 1 251 ? -12.423 1.979 28.712 1.00 79.50 251 LYS A O 1
ATOM 1878 N N . TYR A 1 252 ? -11.308 1.427 30.593 1.00 80.25 252 TYR A N 1
ATOM 1879 C CA . TYR A 1 252 ? -10.385 0.474 29.984 1.00 80.25 252 TYR A CA 1
ATOM 1880 C C . TYR A 1 252 ? -10.511 -0.916 30.625 1.00 80.25 252 TYR A C 1
ATOM 1882 O O . TYR A 1 252 ? -10.661 -1.031 31.842 1.00 80.25 252 TYR A O 1
ATOM 1890 N N . TYR A 1 253 ? -10.414 -1.968 29.813 1.00 84.25 253 TYR A N 1
ATOM 1891 C CA . TYR A 1 253 ? -10.163 -3.338 30.261 1.00 84.25 253 TYR A CA 1
ATOM 1892 C C . TYR A 1 253 ? -8.650 -3.547 30.363 1.00 84.25 253 TYR A C 1
ATOM 1894 O O . TYR A 1 253 ? -7.935 -3.240 29.411 1.00 84.25 253 TYR A O 1
ATOM 1902 N N . VAL A 1 254 ? -8.140 -4.046 31.493 1.00 85.12 254 VAL A N 1
ATOM 1903 C CA . VAL A 1 254 ? -6.700 -4.319 31.652 1.00 85.12 254 VAL A CA 1
ATOM 1904 C C . VAL A 1 254 ? -6.404 -5.765 31.277 1.00 85.12 254 VAL A C 1
ATOM 1906 O O . VAL A 1 254 ? -6.979 -6.688 31.849 1.00 85.12 254 VAL A O 1
ATOM 1909 N N . MET A 1 255 ? -5.470 -5.948 30.350 1.00 87.44 255 MET A N 1
ATOM 1910 C CA . MET A 1 255 ? -4.945 -7.233 29.909 1.00 87.44 255 MET A CA 1
ATOM 1911 C C . MET A 1 255 ? -3.465 -7.328 30.323 1.00 87.44 255 MET A C 1
ATOM 1913 O O . MET A 1 255 ? -2.581 -6.924 29.561 1.00 87.44 255 MET A O 1
ATOM 1917 N N . PRO A 1 256 ? -3.176 -7.788 31.556 1.00 87.19 256 PRO A N 1
ATOM 1918 C CA . PRO A 1 256 ? -1.809 -7.933 32.037 1.00 87.19 256 PRO A CA 1
ATOM 1919 C C . PRO A 1 256 ? -1.142 -9.144 31.377 1.00 87.19 256 PRO A C 1
ATOM 1921 O O . PRO A 1 256 ? -1.678 -10.246 31.412 1.00 87.19 256 PRO A O 1
ATOM 1924 N N . LEU A 1 257 ? 0.039 -8.950 30.796 1.00 91.00 257 LEU A N 1
ATOM 1925 C CA . LEU A 1 257 ? 0.782 -9.957 30.038 1.00 91.00 257 LEU A CA 1
ATOM 1926 C C . LEU A 1 257 ? 2.158 -10.143 30.682 1.00 91.00 257 LEU A C 1
ATOM 1928 O O . LEU A 1 257 ? 3.105 -9.406 30.424 1.00 91.00 257 LEU A O 1
ATOM 1932 N N . ASN A 1 258 ? 2.238 -11.111 31.589 1.00 91.56 258 ASN A N 1
ATOM 1933 C CA . ASN A 1 258 ? 3.421 -11.437 32.386 1.00 91.56 258 ASN A CA 1
ATOM 1934 C C . ASN A 1 258 ? 3.488 -12.952 32.631 1.00 91.56 258 ASN A C 1
ATOM 1936 O O . ASN A 1 258 ? 2.506 -13.655 32.384 1.00 91.56 258 ASN A O 1
ATOM 1940 N N . ALA A 1 259 ? 4.616 -13.441 33.154 1.00 91.19 259 ALA A N 1
ATOM 1941 C CA . ALA A 1 259 ? 4.865 -14.868 33.389 1.00 91.19 259 ALA A CA 1
ATOM 1942 C C . ALA A 1 259 ? 3.711 -15.587 34.108 1.00 91.19 259 ALA A C 1
ATOM 1944 O O . ALA A 1 259 ? 3.232 -16.602 33.614 1.00 91.19 259 ALA A O 1
ATOM 1945 N N . THR A 1 260 ? 3.184 -15.020 35.197 1.00 90.81 260 THR A N 1
ATOM 1946 C CA . THR A 1 260 ? 2.067 -15.612 35.949 1.00 90.81 260 THR A CA 1
ATOM 1947 C C . THR A 1 260 ? 0.791 -15.723 35.112 1.00 90.81 260 THR A C 1
ATOM 1949 O O . THR A 1 260 ? 0.030 -16.672 35.276 1.00 90.81 260 THR A O 1
ATOM 1952 N N . VAL A 1 261 ? 0.513 -14.772 34.217 1.00 89.44 261 VAL A N 1
ATOM 1953 C CA . VAL A 1 261 ? -0.672 -14.841 33.344 1.00 89.44 261 VAL A CA 1
ATOM 1954 C C . VAL A 1 261 ? -0.462 -15.854 32.220 1.00 89.44 261 VAL A C 1
ATOM 1956 O O . VAL A 1 261 ? -1.369 -16.638 31.949 1.00 89.44 261 VAL A O 1
ATOM 1959 N N . LEU A 1 262 ? 0.724 -15.895 31.613 1.00 93.56 262 LEU A N 1
ATOM 1960 C CA . LEU A 1 262 ? 1.042 -16.855 30.554 1.00 93.56 262 LEU A CA 1
ATOM 1961 C C . LEU A 1 262 ? 1.062 -18.302 31.081 1.00 93.56 262 LEU A C 1
ATOM 1963 O O . LEU A 1 262 ? 0.465 -19.176 30.459 1.00 93.56 262 LEU A O 1
ATOM 1967 N N . GLU A 1 263 ? 1.631 -18.541 32.266 1.00 93.50 263 GLU A N 1
ATOM 1968 C CA . GLU A 1 263 ? 1.610 -19.843 32.951 1.00 93.50 263 GLU A CA 1
ATOM 1969 C C . GLU A 1 263 ? 0.171 -20.298 33.257 1.00 93.50 263 GLU A C 1
ATOM 1971 O O . GLU A 1 263 ? -0.232 -21.392 32.862 1.00 93.50 263 GLU A O 1
ATOM 1976 N N . ASN A 1 264 ? -0.643 -19.445 33.897 1.00 91.69 264 ASN A N 1
ATOM 1977 C CA . ASN A 1 264 ? -2.023 -19.795 34.266 1.00 91.69 264 ASN A CA 1
ATOM 1978 C C . ASN A 1 264 ? -2.930 -20.083 33.056 1.00 91.69 264 ASN A C 1
ATOM 1980 O O . ASN A 1 264 ? -3.857 -20.883 33.176 1.00 91.69 264 ASN A O 1
ATOM 1984 N N . ASN A 1 265 ? -2.680 -19.450 31.905 1.00 93.31 265 ASN A N 1
ATOM 1985 C CA . ASN A 1 265 ? -3.436 -19.684 30.669 1.00 93.31 265 ASN A CA 1
ATOM 1986 C C . ASN A 1 265 ? -2.752 -20.703 29.731 1.00 93.31 265 ASN A C 1
ATOM 1988 O O . ASN A 1 265 ? -3.225 -20.892 28.613 1.00 93.31 265 ASN A O 1
ATOM 1992 N N . GLN A 1 266 ? -1.681 -21.376 30.183 1.00 95.50 266 GLN A N 1
ATOM 1993 C CA . GLN A 1 266 ? -0.916 -22.380 29.424 1.00 95.50 266 GLN A CA 1
ATOM 1994 C C . GLN A 1 266 ? -0.491 -21.876 28.033 1.00 95.50 266 GLN A C 1
ATOM 1996 O O . GLN A 1 266 ? -0.720 -22.538 27.021 1.00 95.50 266 GLN A O 1
ATOM 2001 N N . ALA A 1 267 ? 0.097 -20.678 27.989 1.00 96.38 267 ALA A N 1
ATOM 2002 C CA . ALA A 1 267 ? 0.521 -20.051 26.745 1.00 96.38 267 ALA A CA 1
ATOM 2003 C C . ALA A 1 267 ? 1.569 -20.891 26.001 1.00 96.38 267 ALA A C 1
ATOM 2005 O O . ALA A 1 267 ? 2.530 -21.384 26.595 1.00 96.38 267 ALA A O 1
ATOM 2006 N N . VAL A 1 268 ? 1.386 -21.006 24.689 1.00 97.12 268 VAL A N 1
ATOM 2007 C CA . VAL A 1 268 ? 2.365 -21.576 23.765 1.00 97.12 268 VAL A CA 1
ATOM 2008 C C . VAL A 1 268 ? 3.300 -20.454 23.321 1.00 97.12 268 VAL A C 1
ATOM 2010 O O . VAL A 1 268 ? 2.841 -19.346 23.044 1.00 97.12 268 VAL A O 1
ATOM 2013 N N . ILE A 1 269 ? 4.600 -20.742 23.282 1.00 96.12 269 ILE A N 1
ATOM 2014 C CA . ILE A 1 269 ? 5.655 -19.854 22.786 1.00 96.12 269 ILE A CA 1
ATOM 2015 C C . ILE A 1 269 ? 6.390 -20.643 21.703 1.00 96.12 269 ILE A C 1
ATOM 2017 O O . ILE A 1 269 ? 7.101 -21.595 22.024 1.00 96.12 269 ILE A O 1
ATOM 2021 N N . ASP A 1 270 ? 6.182 -20.265 20.446 1.00 96.31 270 ASP A N 1
ATOM 2022 C CA . ASP A 1 270 ? 6.809 -20.874 19.268 1.00 96.31 270 ASP A CA 1
ATOM 2023 C C . ASP A 1 270 ? 7.744 -19.860 18.581 1.00 96.31 270 ASP A C 1
ATOM 2025 O O . ASP A 1 270 ? 7.626 -18.649 18.792 1.00 96.31 270 ASP A O 1
ATOM 2029 N N . ASP A 1 271 ? 8.667 -20.336 17.738 1.00 94.69 271 ASP A N 1
ATOM 2030 C CA . ASP A 1 271 ? 9.439 -19.471 16.830 1.00 94.69 271 ASP A CA 1
ATOM 2031 C C . ASP A 1 271 ? 8.477 -18.620 15.972 1.00 94.69 271 ASP A C 1
ATOM 2033 O O . ASP A 1 271 ? 7.464 -19.121 15.477 1.00 94.69 271 ASP A O 1
ATOM 2037 N N . ALA A 1 272 ? 8.794 -17.338 15.762 1.00 89.69 272 ALA A N 1
ATOM 2038 C CA . ALA A 1 272 ? 7.948 -16.437 14.980 1.00 89.69 272 ALA A CA 1
ATOM 2039 C C . ALA A 1 272 ? 7.715 -17.000 13.562 1.00 89.69 272 ALA A C 1
ATOM 2041 O O . ALA A 1 272 ? 8.679 -17.384 12.887 1.00 89.69 272 ALA A O 1
ATOM 2042 N N . PRO A 1 273 ? 6.460 -17.039 13.073 1.00 85.56 273 PRO A N 1
ATOM 2043 C CA . PRO A 1 273 ? 6.143 -17.667 11.801 1.00 85.56 273 PRO A CA 1
ATOM 2044 C C . PRO A 1 273 ? 6.879 -16.982 10.649 1.00 85.56 273 PRO A C 1
ATOM 2046 O O . PRO A 1 273 ? 6.885 -15.755 10.525 1.00 85.56 273 PRO A O 1
ATOM 2049 N N . ALA A 1 274 ? 7.470 -17.794 9.768 1.00 82.69 274 ALA A N 1
ATOM 2050 C CA . ALA A 1 274 ? 8.111 -17.318 8.550 1.00 82.69 274 ALA A CA 1
ATOM 2051 C C . ALA A 1 274 ? 7.077 -16.603 7.663 1.00 82.69 274 ALA A C 1
ATOM 2053 O O . ALA A 1 274 ? 6.245 -17.245 7.019 1.00 82.69 274 ALA A O 1
ATOM 2054 N N . GLN A 1 275 ? 7.114 -15.269 7.666 1.00 80.00 275 GLN A N 1
ATOM 2055 C CA . GLN A 1 275 ? 6.150 -14.443 6.944 1.00 80.00 275 GLN A CA 1
ATOM 2056 C C . GLN A 1 275 ? 6.274 -14.669 5.433 1.00 80.00 275 GLN A C 1
ATOM 2058 O O . GLN A 1 275 ? 7.372 -14.655 4.875 1.00 80.00 275 GLN A O 1
ATOM 2063 N N . GLU A 1 276 ? 5.134 -14.848 4.765 1.00 88.44 276 GLU A N 1
ATOM 2064 C CA . GLU A 1 276 ? 5.062 -14.857 3.305 1.00 88.44 276 GLU A CA 1
ATOM 2065 C C . GLU A 1 276 ? 5.537 -13.504 2.766 1.00 88.44 276 GLU A C 1
ATOM 2067 O O . GLU A 1 276 ? 5.008 -12.451 3.137 1.00 88.44 276 GLU A O 1
ATOM 2072 N N . GLU A 1 277 ? 6.542 -13.523 1.890 1.00 91.75 277 GLU A N 1
ATOM 2073 C CA . GLU A 1 277 ? 7.019 -12.295 1.268 1.00 91.75 277 GLU A CA 1
ATOM 2074 C C . GLU A 1 277 ? 5.934 -11.700 0.369 1.00 91.75 277 GLU A C 1
ATOM 2076 O O . GLU A 1 277 ? 5.452 -12.325 -0.577 1.00 91.75 277 GLU A O 1
ATOM 2081 N N . THR A 1 278 ? 5.569 -10.460 0.670 1.00 96.19 278 THR A N 1
ATOM 2082 C CA . THR A 1 278 ? 4.539 -9.705 -0.040 1.00 96.19 278 THR A CA 1
ATOM 2083 C C . THR A 1 278 ? 5.173 -8.711 -1.009 1.00 96.19 278 THR A C 1
ATOM 2085 O O . THR A 1 278 ? 6.318 -8.288 -0.852 1.00 96.19 278 THR A O 1
ATOM 2088 N N . ALA A 1 279 ? 4.449 -8.369 -2.071 1.00 97.44 279 ALA A N 1
ATOM 2089 C CA . ALA A 1 279 ? 4.869 -7.372 -3.049 1.00 97.44 279 ALA A CA 1
ATOM 2090 C C . ALA A 1 279 ? 3.650 -6.696 -3.687 1.00 97.44 279 ALA A C 1
ATOM 2092 O O . ALA A 1 279 ? 2.519 -7.138 -3.505 1.00 97.44 279 ALA A O 1
ATOM 2093 N N . ASN A 1 280 ? 3.875 -5.653 -4.494 1.00 98.50 280 ASN A N 1
ATOM 2094 C CA . ASN A 1 280 ? 2.821 -5.065 -5.331 1.00 98.50 280 ASN A CA 1
ATOM 2095 C C . ASN A 1 280 ? 2.606 -5.800 -6.662 1.00 98.50 280 ASN A C 1
ATOM 2097 O O . ASN A 1 280 ? 1.581 -5.579 -7.305 1.00 98.50 280 ASN A O 1
ATOM 2101 N N . CYS A 1 281 ? 3.538 -6.667 -7.070 1.00 98.69 281 CYS A N 1
ATOM 2102 C CA . CYS A 1 281 ? 3.423 -7.502 -8.262 1.00 98.69 281 CYS A CA 1
ATOM 2103 C C . CYS A 1 281 ? 3.575 -8.986 -7.905 1.00 98.69 281 CYS A C 1
ATOM 2105 O O . CYS A 1 281 ? 4.550 -9.378 -7.263 1.00 98.69 281 CYS A O 1
ATOM 2107 N N . TYR A 1 282 ? 2.629 -9.812 -8.352 1.00 98.25 282 TYR A N 1
ATOM 2108 C CA . TYR A 1 282 ? 2.691 -11.267 -8.237 1.00 98.25 282 TYR A CA 1
ATOM 2109 C C . TYR A 1 282 ? 2.823 -11.890 -9.627 1.00 98.25 282 TYR A C 1
ATOM 2111 O O . TYR A 1 282 ? 1.999 -11.660 -10.514 1.00 98.25 282 TYR A O 1
ATOM 2119 N N . MET A 1 283 ? 3.889 -12.670 -9.808 1.00 98.25 283 MET A N 1
ATOM 2120 C CA . MET A 1 283 ? 4.213 -13.352 -11.060 1.00 98.25 283 MET A CA 1
ATOM 2121 C C . MET A 1 283 ? 3.586 -14.746 -11.085 1.00 98.25 283 MET A C 1
ATOM 2123 O O . MET A 1 283 ? 3.762 -15.509 -10.136 1.00 98.25 283 MET A O 1
ATOM 2127 N N . ILE A 1 284 ? 2.917 -15.100 -12.182 1.00 98.00 284 ILE A N 1
ATOM 2128 C CA . ILE A 1 284 ? 2.379 -16.445 -12.426 1.00 98.00 284 ILE A CA 1
ATOM 2129 C C . ILE A 1 284 ? 2.845 -16.966 -13.788 1.00 98.00 284 ILE A C 1
ATOM 2131 O O . ILE A 1 284 ? 2.808 -16.245 -14.783 1.00 98.00 284 ILE A O 1
ATOM 2135 N N . ASN A 1 285 ? 3.274 -18.228 -13.845 1.00 96.88 285 ASN A N 1
ATOM 2136 C CA . ASN A 1 285 ? 3.734 -18.890 -15.075 1.00 96.88 285 ASN A CA 1
ATOM 2137 C C . ASN A 1 285 ? 2.775 -19.989 -15.577 1.00 96.88 285 ASN A C 1
ATOM 2139 O O . ASN A 1 285 ? 3.074 -20.714 -16.525 1.00 96.88 285 ASN A O 1
ATOM 2143 N N . SER A 1 286 ? 1.610 -20.128 -14.942 1.00 97.06 286 SER A N 1
ATOM 2144 C CA . SER A 1 286 ? 0.647 -21.207 -15.180 1.00 97.06 286 SER A CA 1
ATOM 2145 C C . SER A 1 286 ? -0.798 -20.712 -15.070 1.00 97.06 286 SER A C 1
ATOM 2147 O O . SER A 1 286 ? -1.098 -19.784 -14.319 1.00 97.06 286 SER A O 1
ATOM 2149 N N . ALA A 1 287 ? -1.703 -21.336 -15.827 1.00 97.50 287 ALA A N 1
ATOM 2150 C CA . ALA A 1 287 ? -3.146 -21.163 -15.665 1.00 97.50 287 ALA A CA 1
ATOM 2151 C C . ALA A 1 287 ? -3.667 -22.050 -14.517 1.00 97.50 287 ALA A C 1
ATOM 2153 O O . ALA A 1 287 ? -3.131 -23.134 -14.280 1.00 97.50 287 ALA A O 1
ATOM 2154 N N . GLY A 1 288 ? -4.716 -21.607 -13.827 1.00 98.44 288 GLY A N 1
ATOM 2155 C CA . GLY A 1 288 ? -5.259 -22.252 -12.629 1.00 98.44 288 GLY A CA 1
ATOM 2156 C C . GLY A 1 288 ? -5.704 -21.237 -11.576 1.00 98.44 288 GLY A C 1
ATOM 2157 O O . GLY A 1 288 ? -5.730 -20.035 -11.841 1.00 98.44 288 GLY A O 1
ATOM 2158 N N . GLU A 1 289 ? -6.061 -21.722 -10.387 1.00 98.44 289 GLU A N 1
ATOM 2159 C CA . GLU A 1 289 ? -6.315 -20.862 -9.228 1.00 98.44 289 GLU A CA 1
ATOM 2160 C C . GLU A 1 289 ? -4.999 -20.450 -8.554 1.00 98.44 289 GLU A C 1
ATOM 2162 O O . GLU A 1 289 ? -4.139 -21.286 -8.281 1.00 98.44 289 GLU A O 1
ATOM 2167 N N . HIS A 1 290 ? -4.885 -19.158 -8.259 1.00 98.50 290 HIS A N 1
ATOM 2168 C CA . HIS A 1 290 ? -3.769 -18.507 -7.580 1.00 98.50 290 HIS A CA 1
ATOM 2169 C C . HIS A 1 290 ? -4.301 -17.618 -6.447 1.00 98.50 290 HIS A C 1
ATOM 2171 O O . HIS A 1 290 ? -5.493 -17.307 -6.388 1.00 98.50 290 HIS A O 1
ATOM 2177 N N . SER A 1 291 ? -3.429 -17.193 -5.528 1.00 98.25 291 SER A N 1
ATOM 2178 C CA . SER A 1 291 ? -3.818 -16.267 -4.456 1.00 98.25 291 SER A CA 1
ATOM 2179 C C . SER A 1 291 ? -2.645 -15.491 -3.858 1.00 98.25 291 SER A C 1
ATOM 2181 O O . SER A 1 291 ? -1.513 -15.970 -3.866 1.00 98.25 291 SER A O 1
ATOM 2183 N N . PHE A 1 292 ? -2.933 -14.323 -3.283 1.00 97.81 292 PHE A N 1
ATOM 2184 C CA . PHE A 1 292 ? -1.982 -13.494 -2.530 1.00 97.81 292 PHE A CA 1
ATOM 2185 C C . PHE A 1 292 ? -2.599 -13.007 -1.211 1.00 97.81 292 PHE A C 1
ATOM 2187 O O . PHE A 1 292 ? -3.824 -12.903 -1.110 1.00 97.81 292 PHE A O 1
ATOM 2194 N N . LEU A 1 293 ? -1.771 -12.672 -0.214 1.00 97.06 293 LEU A N 1
ATOM 2195 C CA . LEU A 1 293 ? -2.229 -12.001 1.010 1.00 97.06 293 LEU A CA 1
ATOM 2196 C C . LEU A 1 293 ? -2.807 -10.618 0.682 1.00 97.06 293 LEU A C 1
ATOM 2198 O O . LEU A 1 293 ? -2.096 -9.729 0.221 1.00 97.06 293 LEU A O 1
ATOM 2202 N N . ALA A 1 294 ? -4.103 -10.438 0.931 1.00 97.38 294 ALA A N 1
ATOM 2203 C CA . ALA A 1 294 ? -4.834 -9.199 0.669 1.00 97.38 294 ALA A CA 1
ATOM 2204 C C . ALA A 1 294 ? -4.962 -8.300 1.909 1.00 97.38 294 ALA A C 1
ATOM 2206 O O . ALA A 1 294 ? -5.339 -7.136 1.797 1.00 97.38 294 ALA A O 1
ATOM 2207 N N . THR A 1 295 ? -4.637 -8.834 3.086 1.00 95.94 295 THR A N 1
ATOM 2208 C CA . THR A 1 295 ? -4.566 -8.121 4.369 1.00 95.94 295 THR A CA 1
ATOM 2209 C C . THR A 1 295 ? -3.244 -7.378 4.588 1.00 95.94 295 THR A C 1
ATOM 2211 O O . THR A 1 295 ? -3.106 -6.684 5.593 1.00 95.94 295 THR A O 1
ATOM 2214 N N . VAL A 1 296 ? -2.275 -7.498 3.670 1.00 96.31 296 VAL A N 1
ATOM 2215 C CA . VAL A 1 296 ? -0.926 -6.917 3.783 1.00 96.31 296 VAL A CA 1
ATOM 2216 C C . VAL A 1 296 ? -0.555 -6.186 2.489 1.00 96.31 296 VAL A C 1
ATOM 2218 O O . VAL A 1 296 ? -0.524 -6.792 1.420 1.00 96.31 296 VAL A O 1
ATOM 2221 N N . ILE A 1 297 ? -0.272 -4.884 2.569 1.00 97.50 297 ILE A N 1
ATOM 2222 C CA . ILE A 1 297 ? 0.028 -4.046 1.398 1.00 97.50 297 ILE A CA 1
ATOM 2223 C C . ILE A 1 297 ? 1.518 -4.036 1.026 1.00 97.50 297 ILE A C 1
ATOM 2225 O O . ILE A 1 297 ? 2.395 -4.028 1.889 1.00 97.50 297 ILE A O 1
ATOM 2229 N N . GLY A 1 298 ? 1.807 -3.963 -0.278 1.00 97.12 298 GLY A N 1
ATOM 2230 C CA . GLY A 1 298 ? 3.160 -3.777 -0.813 1.00 97.12 298 GLY A CA 1
ATOM 2231 C C . GLY A 1 298 ? 4.187 -4.791 -0.303 1.00 97.12 298 GLY A C 1
ATOM 2232 O O . GLY A 1 298 ? 3.898 -5.979 -0.271 1.00 97.12 298 GLY A O 1
ATOM 2233 N N . ASN A 1 299 ? 5.384 -4.330 0.082 1.00 96.31 299 ASN A N 1
ATOM 2234 C CA . ASN A 1 299 ? 6.448 -5.158 0.678 1.00 96.31 299 ASN A CA 1
ATOM 2235 C C . ASN A 1 299 ? 6.218 -5.464 2.182 1.00 96.31 299 ASN A C 1
ATOM 2237 O O . ASN A 1 299 ? 7.177 -5.655 2.927 1.00 96.31 299 ASN A O 1
ATOM 2241 N N . GLY A 1 300 ? 4.970 -5.427 2.661 1.00 94.69 300 GLY A N 1
ATOM 2242 C CA . GLY A 1 300 ? 4.612 -5.634 4.066 1.00 94.69 300 GLY A CA 1
ATOM 2243 C C . GLY A 1 300 ? 5.189 -4.585 5.023 1.00 94.69 300 GLY A C 1
ATOM 2244 O O . GLY A 1 300 ? 5.632 -3.510 4.612 1.00 94.69 300 GLY A O 1
ATOM 2245 N N . GLN A 1 301 ? 5.198 -4.887 6.328 1.00 90.81 301 GLN A N 1
ATOM 2246 C CA . GLN A 1 301 ? 5.661 -3.931 7.346 1.00 90.81 301 GLN A CA 1
ATOM 2247 C C . GLN A 1 301 ? 7.156 -3.592 7.194 1.00 90.81 301 GLN A C 1
ATOM 2249 O O . GLN A 1 301 ? 7.541 -2.462 7.490 1.00 90.81 301 GLN A O 1
ATOM 2254 N N . LYS A 1 302 ? 7.982 -4.507 6.649 1.00 90.81 302 LYS A N 1
ATOM 2255 C CA . LYS A 1 302 ? 9.390 -4.224 6.291 1.00 90.81 302 LYS A CA 1
ATOM 2256 C C . LYS A 1 302 ? 9.531 -3.118 5.231 1.00 90.81 302 LYS A C 1
ATOM 2258 O O . LYS A 1 302 ? 10.600 -2.531 5.114 1.00 90.81 302 LYS A O 1
ATOM 2263 N N . GLY A 1 303 ? 8.463 -2.817 4.485 1.00 94.62 303 GLY A N 1
ATOM 2264 C CA . GLY A 1 303 ? 8.393 -1.735 3.505 1.00 94.62 303 GLY A CA 1
ATOM 2265 C C . GLY A 1 303 ? 7.853 -0.396 4.028 1.00 94.62 303 GLY A C 1
ATOM 2266 O O . GLY A 1 303 ? 7.699 0.529 3.226 1.00 94.62 303 GLY A O 1
ATOM 2267 N N . ILE A 1 304 ? 7.540 -0.268 5.322 1.00 93.88 304 ILE A N 1
ATOM 2268 C CA . ILE A 1 304 ? 7.221 1.020 5.958 1.00 93.88 304 ILE A CA 1
ATOM 2269 C C . ILE A 1 304 ? 8.527 1.662 6.442 1.00 93.88 304 ILE A C 1
ATOM 2271 O O . ILE A 1 304 ? 9.283 1.049 7.190 1.00 93.88 304 ILE A O 1
ATOM 2275 N N . ILE A 1 305 ? 8.775 2.913 6.047 1.00 92.00 305 ILE A N 1
ATOM 2276 C CA . ILE A 1 305 ? 9.871 3.732 6.579 1.00 92.00 305 ILE A CA 1
ATOM 2277 C C . ILE A 1 305 ? 9.230 4.735 7.556 1.00 92.00 305 ILE A C 1
ATOM 2279 O O . ILE A 1 305 ? 8.481 5.599 7.092 1.00 92.00 305 ILE A O 1
ATOM 2283 N N . PRO A 1 306 ? 9.461 4.633 8.881 1.00 87.12 306 PRO A N 1
ATOM 2284 C CA . PRO A 1 306 ? 8.735 5.443 9.859 1.00 87.12 306 PRO A CA 1
ATOM 2285 C C . PRO A 1 306 ? 8.905 6.949 9.643 1.00 87.12 306 PRO A C 1
ATOM 2287 O O . PRO A 1 306 ? 10.029 7.442 9.531 1.00 87.12 306 PRO A O 1
ATOM 2290 N N . GLY A 1 307 ? 7.796 7.692 9.587 1.00 87.06 307 GLY A N 1
ATOM 2291 C CA . GLY A 1 307 ? 7.819 9.141 9.368 1.00 87.06 307 GLY A CA 1
ATOM 2292 C C . GLY A 1 307 ? 8.191 9.581 7.944 1.00 87.06 307 GLY A C 1
ATOM 2293 O O . GLY A 1 307 ? 8.331 10.778 7.698 1.00 87.06 307 GLY A O 1
ATOM 2294 N N . ALA A 1 308 ? 8.300 8.661 6.978 1.00 90.31 308 ALA A N 1
ATOM 2295 C CA . ALA A 1 308 ? 8.602 8.970 5.575 1.00 90.31 308 ALA A CA 1
ATOM 2296 C C . ALA A 1 308 ? 7.434 9.604 4.787 1.00 90.31 308 ALA A C 1
ATOM 2298 O O . ALA A 1 308 ? 7.482 9.675 3.558 1.00 90.31 308 ALA A O 1
ATOM 2299 N N . GLY A 1 309 ? 6.366 10.044 5.462 1.00 91.38 309 GLY A N 1
ATOM 2300 C CA . GLY A 1 309 ? 5.212 10.695 4.834 1.00 91.38 309 GLY A CA 1
ATOM 2301 C C . GLY A 1 309 ? 4.384 9.768 3.938 1.00 91.38 309 GLY A C 1
ATOM 2302 O O . GLY A 1 309 ? 3.853 10.210 2.919 1.00 91.38 309 GLY A O 1
ATOM 2303 N N . PHE A 1 310 ? 4.310 8.475 4.263 1.00 94.44 310 PHE A N 1
ATOM 2304 C CA . PHE A 1 310 ? 3.371 7.549 3.625 1.00 94.44 310 PHE A CA 1
ATOM 2305 C C . PHE A 1 310 ? 1.945 7.773 4.156 1.00 94.44 310 PHE A C 1
ATOM 2307 O O . PHE A 1 310 ? 1.744 8.333 5.227 1.00 94.44 310 PHE A O 1
ATOM 2314 N N . HIS A 1 311 ? 0.934 7.281 3.435 1.00 92.94 311 HIS A N 1
ATOM 2315 C CA . HIS A 1 311 ? -0.473 7.359 3.869 1.00 92.94 311 HIS A CA 1
ATOM 2316 C C . HIS A 1 311 ? -0.823 6.521 5.124 1.00 92.94 311 HIS A C 1
ATOM 2318 O O . HIS A 1 311 ? -1.966 6.540 5.568 1.00 92.94 311 HIS A O 1
ATOM 2324 N N . THR A 1 312 ? 0.129 5.740 5.644 1.00 90.44 312 THR A N 1
ATOM 2325 C CA . THR A 1 312 ? -0.025 4.814 6.773 1.00 90.44 312 THR A CA 1
ATOM 2326 C C . THR A 1 312 ? 1.346 4.514 7.383 1.00 90.44 312 THR A C 1
ATOM 2328 O O . THR A 1 312 ? 2.347 4.510 6.666 1.00 90.44 312 THR A O 1
ATOM 2331 N N . GLU A 1 313 ? 1.370 4.196 8.676 1.00 88.00 313 GLU A N 1
ATOM 2332 C CA . GLU A 1 313 ? 2.531 3.650 9.405 1.00 88.00 313 GLU A CA 1
ATOM 2333 C C . GLU A 1 313 ? 2.403 2.118 9.623 1.00 88.00 313 GLU A C 1
ATOM 2335 O O . GLU A 1 313 ? 3.231 1.491 10.285 1.00 88.00 313 GLU A O 1
ATOM 2340 N N . SER A 1 314 ? 1.353 1.497 9.067 1.00 89.12 314 SER A N 1
ATOM 2341 C CA . SER A 1 314 ? 1.075 0.055 9.123 1.00 89.12 314 SER A CA 1
ATOM 2342 C C . SER A 1 314 ? 0.752 -0.498 7.739 1.00 89.12 314 SER A C 1
ATOM 2344 O O . SER A 1 314 ? -0.071 0.068 7.018 1.00 89.12 314 SER A O 1
ATOM 2346 N N . ALA A 1 315 ? 1.356 -1.632 7.389 1.00 93.75 315 ALA A N 1
ATOM 2347 C CA . ALA A 1 315 ? 1.065 -2.354 6.157 1.00 93.75 315 ALA A CA 1
ATOM 2348 C C . ALA A 1 315 ? -0.176 -3.270 6.247 1.00 93.75 315 ALA A C 1
ATOM 2350 O O . ALA A 1 315 ? -0.514 -3.922 5.261 1.00 93.75 315 ALA A O 1
ATOM 2351 N N . TYR A 1 316 ? -0.847 -3.348 7.400 1.00 93.88 316 TYR A N 1
ATOM 2352 C CA . TYR A 1 316 ? -1.993 -4.237 7.612 1.00 93.88 316 TYR A CA 1
ATOM 2353 C C . TYR A 1 316 ? -3.332 -3.545 7.319 1.00 93.88 316 TYR A C 1
ATOM 2355 O O . TYR A 1 316 ? -3.564 -2.418 7.759 1.00 93.88 316 TYR A O 1
ATOM 2363 N N . ILE A 1 317 ? -4.227 -4.233 6.602 1.00 94.69 317 ILE A N 1
ATOM 2364 C CA . ILE A 1 317 ? -5.569 -3.758 6.227 1.00 94.69 317 ILE A CA 1
ATOM 2365 C C . ILE A 1 317 ? -6.635 -4.856 6.382 1.00 94.69 317 ILE A C 1
ATOM 2367 O O . ILE A 1 317 ? -6.345 -6.044 6.266 1.00 94.69 317 ILE A O 1
ATOM 2371 N N . SER A 1 318 ? -7.897 -4.460 6.589 1.00 92.38 318 SER A N 1
ATOM 2372 C CA . SER A 1 318 ? -9.056 -5.371 6.668 1.00 92.38 318 SER A CA 1
ATOM 2373 C C . SER A 1 318 ? -10.015 -5.173 5.482 1.00 92.38 318 SER A C 1
ATOM 2375 O O . SER A 1 318 ? -11.020 -4.471 5.621 1.00 92.38 318 SER A O 1
ATOM 2377 N N . PRO A 1 319 ? -9.729 -5.743 4.298 1.00 95.69 319 PRO A N 1
ATOM 2378 C CA . PRO A 1 319 ? -10.636 -5.664 3.160 1.00 95.69 319 PRO A CA 1
ATOM 2379 C C . PRO A 1 319 ? -11.894 -6.519 3.360 1.00 95.69 319 PRO A C 1
ATOM 2381 O O . PRO A 1 319 ? -11.858 -7.576 3.988 1.00 95.69 319 PRO A O 1
ATOM 2384 N N . LYS A 1 320 ? -13.007 -6.071 2.773 1.00 93.75 320 LYS A N 1
ATOM 2385 C CA . LYS A 1 320 ? -14.314 -6.751 2.793 1.00 93.75 320 LYS A CA 1
ATOM 2386 C C . LYS A 1 320 ? -14.678 -7.403 1.461 1.00 93.75 320 LYS A C 1
ATOM 2388 O O . LYS A 1 320 ? -15.403 -8.392 1.428 1.00 93.75 320 LYS A O 1
ATOM 2393 N N . SER A 1 321 ? -14.149 -6.903 0.345 1.00 97.00 321 SER A N 1
ATOM 2394 C CA . SER A 1 321 ? -14.318 -7.543 -0.966 1.00 97.00 321 SER A CA 1
ATOM 2395 C C . SER A 1 321 ? -13.183 -7.210 -1.940 1.00 97.00 321 SER A C 1
ATOM 2397 O O . SER A 1 321 ? -12.338 -6.361 -1.655 1.00 97.00 321 SER A O 1
ATOM 2399 N N . ALA A 1 322 ? -13.143 -7.897 -3.086 1.00 98.44 322 ALA A N 1
ATOM 2400 C CA . ALA A 1 322 ? -12.113 -7.754 -4.115 1.00 98.44 322 ALA A CA 1
ATOM 2401 C C . ALA A 1 322 ? -12.721 -7.666 -5.526 1.00 98.44 322 ALA A C 1
ATOM 2403 O O . ALA A 1 322 ? -13.828 -8.161 -5.757 1.00 98.44 322 ALA A O 1
ATOM 2404 N N . LYS A 1 323 ? -11.997 -7.053 -6.475 1.00 97.81 323 LYS A N 1
ATOM 2405 C CA . LYS A 1 323 ? -12.410 -6.923 -7.883 1.00 97.81 323 LYS A CA 1
ATOM 2406 C C . LYS A 1 323 ? -11.231 -6.921 -8.858 1.00 97.81 323 LYS A C 1
ATOM 2408 O O . LYS A 1 323 ? -10.212 -6.293 -8.584 1.00 97.81 323 LYS A O 1
ATOM 2413 N N . LEU A 1 324 ? -11.423 -7.497 -10.048 1.00 98.62 324 LEU A N 1
ATOM 2414 C CA . LEU A 1 324 ? -10.634 -7.141 -11.233 1.00 98.62 324 LEU A CA 1
ATOM 2415 C C . LEU A 1 324 ? -10.997 -5.714 -11.671 1.00 98.62 324 LEU A C 1
ATOM 2417 O O . LEU A 1 324 ? -12.171 -5.421 -11.912 1.00 98.62 324 LEU A O 1
ATOM 2421 N N . LEU A 1 325 ? -10.000 -4.842 -11.803 1.00 98.00 325 LEU A N 1
ATOM 2422 C CA . LEU A 1 325 ? -10.182 -3.499 -12.355 1.00 98.00 325 LEU A CA 1
ATOM 2423 C C . LEU A 1 325 ? -9.975 -3.486 -13.868 1.00 98.00 325 LEU A C 1
ATOM 2425 O O . LEU A 1 325 ? -10.838 -3.010 -14.601 1.00 98.00 325 LEU A O 1
ATOM 2429 N N . TRP A 1 326 ? -8.850 -4.035 -14.330 1.00 97.88 326 TRP A N 1
ATOM 2430 C CA . TRP A 1 326 ? -8.537 -4.168 -15.750 1.00 97.88 326 TRP A CA 1
ATOM 2431 C C . TRP A 1 326 ? -7.589 -5.343 -16.021 1.00 97.88 326 TRP A C 1
ATOM 2433 O O . TRP A 1 326 ? -6.890 -5.801 -15.115 1.00 97.88 326 TRP A O 1
ATOM 2443 N N . GLN A 1 327 ? -7.553 -5.798 -17.275 1.00 97.81 327 GLN A N 1
ATOM 2444 C CA . GLN A 1 327 ? -6.539 -6.710 -17.827 1.00 97.81 327 GLN A CA 1
ATOM 2445 C C . GLN A 1 327 ? -6.158 -6.305 -19.264 1.00 97.81 327 GLN A C 1
ATOM 2447 O O . GLN A 1 327 ? -6.989 -5.733 -19.965 1.00 97.81 327 GLN A O 1
ATOM 2452 N N . ASP A 1 328 ? -4.921 -6.535 -19.714 1.00 95.62 328 ASP A N 1
ATOM 2453 C CA . ASP A 1 328 ? -4.484 -6.186 -21.085 1.00 95.62 328 ASP A CA 1
ATOM 2454 C C . ASP A 1 328 ? -4.752 -7.296 -22.118 1.00 95.62 328 ASP A C 1
ATOM 2456 O O . ASP A 1 328 ? -4.908 -7.022 -23.308 1.00 95.62 328 ASP A O 1
ATOM 2460 N N . VAL A 1 329 ? -4.866 -8.541 -21.656 1.00 96.50 329 VAL A N 1
ATOM 2461 C CA . VAL A 1 329 ? -5.217 -9.725 -22.441 1.00 96.50 329 VAL A CA 1
ATOM 2462 C C . VAL A 1 329 ? -6.623 -10.173 -22.051 1.00 96.50 329 VAL A C 1
ATOM 2464 O O . VAL A 1 329 ? -6.890 -10.458 -20.884 1.00 96.50 329 VAL A O 1
ATOM 2467 N N . ASP A 1 330 ? -7.519 -10.277 -23.037 1.00 96.50 330 ASP A N 1
ATOM 2468 C CA . ASP A 1 330 ? -8.908 -10.692 -22.807 1.00 96.50 330 ASP A CA 1
ATOM 2469 C C . ASP A 1 330 ? -8.990 -12.037 -22.070 1.00 96.50 330 ASP A C 1
ATOM 2471 O O . ASP A 1 330 ? -8.262 -12.981 -22.395 1.00 96.50 330 ASP A O 1
ATOM 2475 N N . GLY A 1 331 ? -9.865 -12.125 -21.073 1.00 97.12 331 GLY A N 1
ATOM 2476 C CA . GLY A 1 331 ? -10.055 -13.310 -20.239 1.00 97.12 331 GLY A CA 1
ATOM 2477 C C . GLY A 1 331 ? -8.800 -13.847 -19.536 1.00 97.12 331 GLY A C 1
ATOM 2478 O O . GLY A 1 331 ? -8.811 -15.020 -19.170 1.00 97.12 331 GLY A O 1
ATOM 2479 N N . PHE A 1 332 ? -7.720 -13.068 -19.365 1.00 98.50 332 PHE A N 1
ATOM 2480 C CA . PHE A 1 332 ? -6.524 -13.504 -18.623 1.00 98.50 332 PHE A CA 1
ATOM 2481 C C . PHE A 1 332 ? -6.891 -13.970 -17.208 1.00 98.50 332 PHE A C 1
ATOM 2483 O O . PHE A 1 332 ? -6.566 -15.099 -16.842 1.00 98.50 332 PHE A O 1
ATOM 2490 N N . ILE A 1 333 ? -7.648 -13.155 -16.474 1.00 98.56 333 ILE A N 1
ATOM 2491 C CA . ILE A 1 333 ? -8.240 -13.474 -15.174 1.00 98.56 333 ILE A CA 1
ATOM 2492 C C . ILE A 1 333 ? -9.752 -13.667 -15.344 1.00 98.56 333 ILE A C 1
ATOM 2494 O O . ILE A 1 333 ? -10.430 -12.850 -15.972 1.00 98.56 333 ILE A O 1
ATOM 2498 N N . ASP A 1 334 ? -10.304 -14.727 -14.753 1.00 98.06 334 ASP A N 1
ATOM 2499 C CA . ASP A 1 334 ? -11.751 -14.868 -14.591 1.00 98.06 334 ASP A CA 1
ATOM 2500 C C . ASP A 1 334 ? -12.232 -13.955 -13.456 1.00 98.06 334 ASP A C 1
ATOM 2502 O O . ASP A 1 334 ? -12.101 -14.274 -12.273 1.00 98.06 334 ASP A O 1
ATOM 2506 N N . ALA A 1 335 ? -12.831 -12.820 -13.815 1.00 97.19 335 ALA A N 1
ATOM 2507 C CA . ALA A 1 335 ? -13.370 -11.860 -12.856 1.00 97.19 335 ALA A CA 1
ATOM 2508 C C . ALA A 1 335 ? -14.462 -12.437 -11.927 1.00 97.19 335 ALA A C 1
ATOM 2510 O O . ALA A 1 335 ? -14.691 -11.869 -10.862 1.00 97.19 335 ALA A O 1
ATOM 2511 N N . SER A 1 336 ? -15.123 -13.543 -12.299 1.00 96.75 336 SER A N 1
ATOM 2512 C CA . SER A 1 336 ? -16.155 -14.198 -11.479 1.00 96.75 336 SER A CA 1
ATOM 2513 C C . SER A 1 336 ? -15.593 -15.138 -10.404 1.00 96.75 336 SER A C 1
ATOM 2515 O O . SER A 1 336 ? -16.287 -15.450 -9.439 1.00 96.75 336 SER A O 1
ATOM 2517 N N . SER A 1 337 ? -14.322 -15.533 -10.528 1.00 98.06 337 SER A N 1
ATOM 2518 C CA . SER A 1 337 ? -13.611 -16.371 -9.550 1.00 98.06 337 SER A CA 1
ATOM 2519 C C . SER A 1 337 ? -13.066 -15.600 -8.336 1.00 98.06 337 SER A C 1
ATOM 2521 O O . SER A 1 337 ? -12.686 -16.216 -7.333 1.00 98.06 337 SER A O 1
ATOM 2523 N N . ILE A 1 338 ? -13.010 -14.265 -8.439 1.00 98.44 338 ILE A N 1
ATOM 2524 C CA . ILE A 1 338 ? -12.336 -13.380 -7.485 1.00 98.44 338 ILE A CA 1
ATOM 2525 C C . ILE A 1 338 ? -13.107 -13.312 -6.168 1.00 98.44 338 ILE A C 1
ATOM 2527 O O . ILE A 1 338 ? -14.268 -12.907 -6.126 1.00 98.44 338 ILE A O 1
ATOM 2531 N N . ARG A 1 339 ? -12.428 -13.670 -5.077 1.00 96.81 339 ARG A N 1
ATOM 2532 C CA . ARG A 1 339 ? -12.997 -13.721 -3.724 1.00 96.81 339 ARG A CA 1
ATOM 2533 C C . ARG A 1 339 ? -11.931 -13.463 -2.664 1.00 96.81 339 ARG A C 1
ATOM 2535 O O . ARG A 1 339 ? -10.762 -13.777 -2.873 1.00 96.81 339 ARG A O 1
ATOM 2542 N N . LEU A 1 340 ? -12.353 -12.961 -1.506 1.00 96.50 340 LEU A N 1
ATOM 2543 C CA . LEU A 1 340 ? -11.536 -13.000 -0.294 1.00 96.50 340 LEU A CA 1
ATOM 2544 C C . LEU A 1 340 ? -11.833 -14.290 0.479 1.00 96.50 340 LEU A C 1
ATOM 2546 O O . LEU A 1 340 ? -12.993 -14.689 0.592 1.00 96.50 340 LEU A O 1
ATOM 2550 N N . GLY A 1 341 ? -10.792 -14.942 0.988 1.00 92.62 341 GLY A N 1
ATOM 2551 C CA . GLY A 1 341 ? -10.899 -16.028 1.957 1.00 92.62 341 GLY A CA 1
ATOM 2552 C C . GLY A 1 341 ? -10.883 -15.508 3.398 1.00 92.62 341 GLY A C 1
ATOM 2553 O O . GLY A 1 341 ? -10.420 -14.401 3.675 1.00 92.62 341 GLY A O 1
ATOM 2554 N N . GLY A 1 342 ? -11.375 -16.325 4.336 1.00 86.25 342 GLY A N 1
ATOM 2555 C CA . GLY A 1 342 ? -11.288 -16.040 5.779 1.00 86.25 342 GLY A CA 1
ATOM 2556 C C . GLY A 1 342 ? -9.859 -16.108 6.341 1.00 86.25 342 GLY A C 1
ATOM 2557 O O . GLY A 1 342 ? -9.624 -15.710 7.472 1.00 86.25 342 GLY A O 1
ATOM 2558 N N . ASP A 1 343 ? -8.911 -16.577 5.532 1.00 87.38 343 ASP A N 1
ATOM 2559 C CA . ASP A 1 343 ? -7.463 -16.572 5.747 1.00 87.38 343 ASP A CA 1
ATOM 2560 C C . ASP A 1 343 ? -6.790 -15.246 5.327 1.00 87.38 343 ASP A C 1
ATOM 2562 O O . ASP A 1 343 ? -5.566 -15.130 5.345 1.00 87.38 343 ASP A O 1
ATOM 2566 N N . GLY A 1 344 ? -7.571 -14.243 4.908 1.00 91.00 344 GLY A N 1
ATOM 2567 C CA . GLY A 1 344 ? -7.064 -12.943 4.466 1.00 91.00 344 GLY A CA 1
ATOM 2568 C C . GLY A 1 344 ? -6.471 -12.935 3.053 1.00 91.00 344 GLY A C 1
ATOM 2569 O O . GLY A 1 344 ? -5.894 -11.923 2.643 1.00 91.00 344 GLY A O 1
ATOM 2570 N N . ARG A 1 345 ? -6.604 -14.023 2.282 1.00 97.19 345 ARG A N 1
ATOM 2571 C CA . ARG A 1 345 ? -6.113 -14.095 0.898 1.00 97.19 345 ARG A CA 1
ATOM 2572 C C . ARG A 1 345 ? -7.147 -13.605 -0.107 1.00 97.19 345 ARG A C 1
ATOM 2574 O O . ARG A 1 345 ? -8.339 -13.866 0.036 1.00 97.19 345 ARG A O 1
ATOM 2581 N N . CYS A 1 346 ? -6.690 -12.969 -1.183 1.00 98.44 346 CYS A N 1
ATOM 2582 C CA . CYS A 1 346 ? -7.477 -12.831 -2.406 1.00 98.44 346 CYS A CA 1
ATOM 2583 C C . CYS A 1 346 ? -7.168 -14.012 -3.329 1.00 98.44 346 CYS A C 1
ATOM 2585 O O . CYS A 1 346 ? -6.022 -14.186 -3.744 1.00 98.44 346 CYS A O 1
ATOM 2587 N N . TYR A 1 347 ? -8.186 -14.811 -3.643 1.00 98.69 347 TYR A N 1
ATOM 2588 C CA . TYR A 1 347 ? -8.122 -15.923 -4.592 1.00 98.69 347 TYR A CA 1
ATOM 2589 C C . TYR A 1 347 ? -8.675 -15.500 -5.951 1.00 98.69 347 TYR A C 1
ATOM 2591 O O . TYR A 1 347 ? -9.663 -14.765 -6.013 1.00 98.69 347 TYR A O 1
ATOM 2599 N N . TYR A 1 348 ? -8.073 -15.998 -7.031 1.00 98.75 348 TYR A N 1
ATOM 2600 C CA . TYR A 1 348 ? -8.496 -15.742 -8.408 1.00 98.75 348 TYR A CA 1
ATOM 2601 C C . TYR A 1 348 ? -8.031 -16.860 -9.354 1.00 98.75 348 TYR A C 1
ATOM 2603 O O . TYR A 1 348 ? -6.988 -17.475 -9.148 1.00 98.75 348 TYR A O 1
ATOM 2611 N N . THR A 1 349 ? -8.770 -17.089 -10.437 1.00 98.75 349 THR A N 1
ATOM 2612 C CA . THR A 1 349 ? -8.411 -18.025 -11.509 1.00 98.75 349 THR A CA 1
ATOM 2613 C C . THR A 1 349 ? -7.828 -17.272 -12.697 1.00 98.75 349 THR A C 1
ATOM 2615 O O . THR A 1 349 ? -8.479 -16.398 -13.272 1.00 98.75 349 THR A O 1
ATOM 2618 N N . ALA A 1 350 ? -6.618 -17.646 -13.107 1.00 98.62 350 ALA A N 1
ATOM 2619 C CA . ALA A 1 350 ? -6.019 -17.222 -14.365 1.00 98.62 350 ALA A CA 1
ATOM 2620 C C . ALA A 1 350 ? -6.281 -18.280 -15.450 1.00 98.62 350 ALA A C 1
ATOM 2622 O O . ALA A 1 350 ? -5.902 -19.441 -15.297 1.00 98.62 350 ALA A O 1
ATOM 2623 N N . ASN A 1 351 ? -6.899 -17.893 -16.568 1.00 98.50 351 ASN A N 1
ATOM 2624 C CA . ASN A 1 351 ? -7.161 -18.794 -17.703 1.00 98.50 351 ASN A CA 1
ATOM 2625 C C . ASN A 1 351 ? -5.961 -18.907 -18.661 1.00 98.50 351 ASN A C 1
ATOM 2627 O O . ASN A 1 351 ? -5.973 -19.718 -19.588 1.00 98.50 351 ASN A O 1
ATOM 2631 N N . LYS A 1 352 ? -4.947 -18.053 -18.480 1.00 97.88 352 LYS A N 1
ATOM 2632 C CA . LYS A 1 352 ? -3.733 -17.935 -19.301 1.00 97.88 352 LYS A CA 1
ATOM 2633 C C . LYS A 1 352 ? -2.539 -17.664 -18.386 1.00 97.88 352 LYS A C 1
ATOM 2635 O O . LYS A 1 352 ? -2.723 -17.143 -17.292 1.00 97.88 352 LYS A O 1
ATOM 2640 N N . ASN A 1 353 ? -1.325 -17.948 -18.852 1.00 96.56 353 ASN A N 1
ATOM 2641 C CA . ASN A 1 353 ? -0.077 -17.602 -18.161 1.00 96.56 353 ASN A CA 1
ATOM 2642 C C . ASN A 1 353 ? 0.653 -16.382 -18.753 1.00 96.56 353 ASN A C 1
ATOM 2644 O O . ASN A 1 353 ? 1.771 -16.091 -18.344 1.00 96.56 353 ASN A O 1
ATOM 2648 N N . VAL A 1 354 ? 0.033 -15.657 -19.691 1.00 98.06 354 VAL A N 1
ATOM 2649 C CA . VAL A 1 354 ? 0.565 -14.420 -20.286 1.00 98.06 354 VAL A CA 1
ATOM 2650 C C . VAL A 1 354 ? -0.485 -13.317 -20.193 1.00 98.06 354 VAL A C 1
ATOM 2652 O O . VAL A 1 354 ? -1.625 -13.513 -20.624 1.00 98.06 354 VAL A O 1
ATOM 2655 N N . GLY A 1 355 ? -0.080 -12.164 -19.662 1.00 98.00 355 GLY A N 1
ATOM 2656 C CA . GLY A 1 355 ? -0.905 -10.961 -19.551 1.00 98.00 355 GLY A CA 1
ATOM 2657 C C . GLY A 1 355 ? -0.562 -10.126 -18.319 1.00 98.00 355 GLY A C 1
ATOM 2658 O O . GLY A 1 355 ? 0.245 -10.519 -17.479 1.00 98.00 355 GLY A O 1
ATOM 2659 N N . ASN A 1 356 ? -1.204 -8.973 -18.194 1.00 98.62 356 ASN A N 1
ATOM 2660 C CA . ASN A 1 356 ? -1.186 -8.116 -17.018 1.00 98.62 356 ASN A CA 1
ATOM 2661 C C . ASN A 1 356 ? -2.619 -7.843 -16.571 1.00 98.62 356 ASN A C 1
ATOM 2663 O O . ASN A 1 356 ? -3.498 -7.603 -17.400 1.00 98.62 356 ASN A O 1
ATOM 2667 N N . ALA A 1 357 ? -2.843 -7.834 -15.263 1.00 98.62 357 ALA A N 1
ATOM 2668 C CA . ALA A 1 357 ? -4.109 -7.459 -14.653 1.00 98.62 357 ALA A CA 1
ATOM 2669 C C . ALA A 1 357 ? -3.888 -6.663 -13.363 1.00 98.62 357 ALA A C 1
ATOM 2671 O O . ALA A 1 357 ? -2.839 -6.777 -12.728 1.00 98.62 357 ALA A O 1
ATOM 2672 N N . VAL A 1 358 ? -4.895 -5.889 -12.955 1.00 98.81 358 VAL A N 1
ATOM 2673 C CA . VAL A 1 358 ? -4.939 -5.248 -11.634 1.00 98.81 358 VAL A CA 1
ATOM 2674 C C . VAL A 1 358 ? -6.149 -5.739 -10.860 1.00 98.81 358 VAL A C 1
ATOM 2676 O O . VAL A 1 358 ? -7.289 -5.548 -11.291 1.00 98.81 358 VAL A O 1
ATOM 2679 N N . ILE A 1 359 ? -5.894 -6.326 -9.692 1.00 98.81 359 ILE A N 1
ATOM 2680 C CA . ILE A 1 359 ? -6.917 -6.687 -8.709 1.00 98.81 359 ILE A CA 1
ATOM 2681 C C . ILE A 1 359 ? -6.835 -5.686 -7.555 1.00 98.81 359 ILE A C 1
ATOM 2683 O O . ILE A 1 359 ? -5.746 -5.380 -7.073 1.00 98.81 359 ILE A O 1
ATOM 2687 N N . ALA A 1 360 ? -7.979 -5.165 -7.119 1.00 98.69 360 ALA A N 1
ATOM 2688 C CA . ALA A 1 360 ? -8.088 -4.228 -6.004 1.00 98.69 360 ALA A CA 1
ATOM 2689 C C . ALA A 1 360 ? -9.036 -4.745 -4.924 1.00 98.69 360 ALA A C 1
ATOM 2691 O O . ALA A 1 360 ? -9.932 -5.545 -5.208 1.00 98.69 360 ALA A O 1
ATOM 2692 N N . VAL A 1 361 ? -8.838 -4.277 -3.692 1.00 98.69 361 VAL A N 1
ATOM 2693 C CA . VAL A 1 361 ? -9.640 -4.661 -2.524 1.00 98.69 361 VAL A CA 1
ATOM 2694 C C . VAL A 1 361 ? -10.281 -3.450 -1.862 1.00 98.69 361 VAL A C 1
ATOM 2696 O O . VAL A 1 361 ? -9.727 -2.352 -1.877 1.00 98.69 361 VAL A O 1
ATOM 2699 N N . TYR A 1 362 ? -11.464 -3.667 -1.302 1.00 97.81 362 TYR A N 1
ATOM 2700 C CA . TYR A 1 362 ? -12.422 -2.628 -0.940 1.00 97.81 362 TYR A CA 1
ATOM 2701 C C . TYR A 1 362 ? -12.759 -2.657 0.551 1.00 97.81 362 TYR A C 1
ATOM 2703 O O . TYR A 1 362 ? -12.755 -3.724 1.172 1.00 97.81 362 TYR A O 1
ATOM 2711 N N . SER A 1 363 ? -13.086 -1.493 1.117 1.00 93.50 363 SER A N 1
ATOM 2712 C CA . SER A 1 363 ? -13.489 -1.354 2.522 1.00 93.50 363 SER A CA 1
ATOM 2713 C C . SER A 1 363 ? -14.917 -1.825 2.817 1.00 93.50 363 SER A C 1
ATOM 2715 O O . SER A 1 363 ? -15.222 -2.113 3.971 1.00 93.50 363 SER A O 1
ATOM 2717 N N . GLY A 1 364 ? -15.776 -1.933 1.799 1.00 90.31 364 GLY A N 1
ATOM 2718 C CA . GLY A 1 364 ? -17.130 -2.478 1.898 1.00 90.31 364 GLY A CA 1
ATOM 2719 C C . GLY A 1 364 ? -17.307 -3.799 1.147 1.00 90.31 364 GLY A C 1
ATOM 2720 O O . GLY A 1 364 ? -16.513 -4.186 0.282 1.00 90.31 364 GLY A O 1
ATOM 2721 N N . ASP A 1 365 ? -18.377 -4.513 1.483 1.00 90.38 365 ASP A N 1
ATOM 2722 C CA . ASP A 1 365 ? -18.779 -5.750 0.814 1.00 90.38 365 ASP A CA 1
ATOM 2723 C C . ASP A 1 365 ? -19.240 -5.482 -0.628 1.00 90.38 365 ASP A C 1
ATOM 2725 O O . ASP A 1 365 ? -19.562 -4.352 -1.000 1.00 90.38 365 ASP A O 1
ATOM 2729 N N . ASN A 1 366 ? -19.300 -6.527 -1.460 1.00 92.06 366 ASN A N 1
ATOM 2730 C CA . ASN A 1 366 ? -19.814 -6.455 -2.840 1.00 92.06 366 ASN A CA 1
ATOM 2731 C C . ASN A 1 366 ? -19.184 -5.339 -3.709 1.00 92.06 366 ASN A C 1
ATOM 2733 O O . ASN A 1 366 ? -19.843 -4.767 -4.574 1.00 92.06 366 ASN A O 1
ATOM 2737 N N . GLN A 1 367 ? -17.897 -5.055 -3.486 1.00 93.69 367 GLN A N 1
ATOM 2738 C CA . GLN A 1 367 ? -17.069 -4.075 -4.204 1.00 93.69 367 GLN A CA 1
ATOM 2739 C C . GLN A 1 367 ? -17.542 -2.623 -4.004 1.00 93.69 367 GLN A C 1
ATOM 2741 O O . GLN A 1 367 ? -17.461 -1.792 -4.910 1.00 93.69 367 GLN A O 1
ATOM 2746 N N . THR A 1 368 ? -18.048 -2.329 -2.801 1.00 92.69 368 THR A N 1
ATOM 2747 C CA . THR A 1 368 ? -18.484 -0.995 -2.365 1.00 92.69 368 THR A CA 1
ATOM 2748 C C . THR A 1 368 ? -17.474 -0.338 -1.417 1.00 92.69 368 THR A C 1
ATOM 2750 O O . THR A 1 368 ? -16.566 -0.989 -0.902 1.00 92.69 368 THR A O 1
ATOM 2753 N N . GLY A 1 369 ? -17.626 0.966 -1.172 1.00 91.88 369 GLY A N 1
ATOM 2754 C CA . GLY A 1 369 ? -16.698 1.737 -0.341 1.00 91.88 369 GLY A CA 1
ATOM 2755 C C . GLY A 1 369 ? -15.426 2.159 -1.084 1.00 91.88 369 GLY A C 1
ATOM 2756 O O . GLY A 1 369 ? -15.389 2.201 -2.314 1.00 91.88 369 GLY A O 1
ATOM 2757 N N . ASP A 1 370 ? -14.395 2.502 -0.318 1.00 95.19 370 ASP A N 1
ATOM 2758 C CA . ASP A 1 370 ? -13.090 2.914 -0.837 1.00 95.19 370 ASP A CA 1
ATOM 2759 C C . ASP A 1 370 ? -12.260 1.700 -1.269 1.00 95.19 370 ASP A C 1
ATOM 2761 O O . ASP A 1 370 ? -12.290 0.657 -0.613 1.00 95.19 370 ASP A O 1
ATOM 2765 N N . ILE A 1 371 ? -11.437 1.860 -2.310 1.00 98.25 371 ILE A N 1
ATOM 2766 C CA . ILE A 1 371 ? -10.318 0.942 -2.556 1.00 98.25 371 ILE A CA 1
ATOM 2767 C C . ILE A 1 371 ? -9.258 1.180 -1.474 1.00 98.25 371 ILE A C 1
ATOM 2769 O O . ILE A 1 371 ? -8.768 2.299 -1.315 1.00 98.25 371 ILE A O 1
ATOM 2773 N N . LEU A 1 372 ? -8.901 0.118 -0.750 1.00 97.81 372 LEU A N 1
ATOM 2774 C CA . LEU A 1 372 ? -7.846 0.120 0.266 1.00 97.81 372 LEU A CA 1
ATOM 2775 C C . LEU A 1 372 ? -6.465 -0.106 -0.356 1.00 97.81 372 LEU A C 1
ATOM 2777 O O . LEU A 1 372 ? -5.497 0.526 0.053 1.00 97.81 372 LEU A O 1
ATOM 2781 N N . TRP A 1 373 ? -6.368 -1.015 -1.332 1.00 98.69 373 TRP A N 1
ATOM 2782 C CA . TRP A 1 373 ? -5.128 -1.299 -2.057 1.00 98.69 373 TRP A CA 1
ATOM 2783 C C . TRP A 1 373 ? -5.386 -2.031 -3.382 1.00 98.69 373 TRP A C 1
ATOM 2785 O O . TRP A 1 373 ? -6.503 -2.477 -3.664 1.00 98.69 373 TRP A O 1
ATOM 2795 N N . SER A 1 374 ? -4.340 -2.171 -4.195 1.00 98.62 374 SER A N 1
ATOM 2796 C CA . SER A 1 374 ? -4.352 -2.889 -5.471 1.00 98.62 374 SER A CA 1
ATOM 2797 C C . SER A 1 374 ? -3.000 -3.533 -5.774 1.00 98.62 374 SER A C 1
ATOM 2799 O O . SER A 1 374 ? -1.956 -3.026 -5.366 1.00 98.62 374 SER A O 1
ATOM 2801 N N . TRP A 1 375 ? -3.037 -4.628 -6.531 1.00 98.81 375 TRP A N 1
ATOM 2802 C CA . TRP A 1 375 ? -1.877 -5.425 -6.921 1.00 98.81 375 TRP A CA 1
ATOM 2803 C C . TRP A 1 375 ? -1.882 -5.709 -8.419 1.00 98.81 375 TRP A C 1
ATOM 2805 O O . TRP A 1 375 ? -2.932 -5.917 -9.033 1.00 98.81 375 TRP A O 1
ATOM 2815 N N . HIS A 1 376 ? -0.683 -5.754 -8.988 1.00 98.81 376 HIS A N 1
ATOM 2816 C CA . HIS A 1 376 ? -0.395 -6.190 -10.347 1.00 98.81 376 HIS A CA 1
ATOM 2817 C C . HIS A 1 376 ? -0.271 -7.718 -10.371 1.00 98.81 376 HIS A C 1
ATOM 2819 O O . HIS A 1 376 ? 0.571 -8.290 -9.685 1.00 98.81 376 HIS A O 1
ATOM 2825 N N . ILE A 1 377 ? -1.094 -8.386 -11.173 1.00 98.81 377 ILE A N 1
ATOM 2826 C CA . ILE A 1 377 ? -0.916 -9.801 -11.513 1.00 98.81 377 ILE A CA 1
ATOM 2827 C C . ILE A 1 377 ? -0.244 -9.870 -12.883 1.00 98.81 377 ILE A C 1
ATOM 2829 O O . ILE A 1 377 ? -0.770 -9.320 -13.854 1.00 98.81 377 ILE A O 1
ATOM 2833 N N . TRP A 1 378 ? 0.911 -10.528 -12.961 1.00 98.75 378 TRP A N 1
ATOM 2834 C CA . TRP A 1 378 ? 1.725 -10.625 -14.171 1.00 98.75 378 TRP A CA 1
ATOM 2835 C C . TRP A 1 378 ? 1.871 -12.085 -14.607 1.00 98.75 378 TRP A C 1
ATOM 2837 O O . TRP A 1 378 ? 2.558 -12.881 -13.970 1.00 98.75 378 TRP A O 1
ATOM 2847 N N . GLY A 1 379 ? 1.232 -12.431 -15.722 1.00 98.56 379 GLY A N 1
ATOM 2848 C CA . GLY A 1 379 ? 1.492 -13.656 -16.464 1.00 98.56 379 GLY A CA 1
ATOM 2849 C C . GLY A 1 379 ? 2.810 -13.528 -17.227 1.00 98.56 379 GLY A C 1
ATOM 2850 O O . GLY A 1 379 ? 2.880 -12.770 -18.198 1.00 98.56 379 GLY A O 1
ATOM 2851 N N . VAL A 1 380 ? 3.842 -14.249 -16.785 1.00 97.94 380 VAL A N 1
ATOM 2852 C CA . VAL A 1 380 ? 5.225 -14.125 -17.294 1.00 97.94 380 VAL A CA 1
ATOM 2853 C C . VAL A 1 380 ? 5.543 -15.026 -18.496 1.00 97.94 380 VAL A C 1
ATOM 2855 O O . VAL A 1 380 ? 6.653 -14.959 -19.024 1.00 97.94 380 VAL A O 1
ATOM 2858 N N . GLY A 1 381 ? 4.588 -15.852 -18.933 1.00 96.50 381 GLY A N 1
ATOM 2859 C CA . GLY A 1 381 ? 4.803 -16.967 -19.858 1.00 96.50 381 GLY A CA 1
ATOM 2860 C C . GLY A 1 381 ? 5.214 -18.247 -19.133 1.00 96.50 381 GLY A C 1
ATOM 2861 O O . GLY A 1 381 ? 5.035 -18.367 -17.925 1.00 96.50 381 GLY A O 1
ATOM 2862 N N . ASP A 1 382 ? 5.760 -19.216 -19.868 1.00 94.81 382 ASP A N 1
ATOM 2863 C CA . ASP A 1 382 ? 6.149 -20.518 -19.303 1.00 94.81 382 ASP A CA 1
ATOM 2864 C C . ASP A 1 382 ? 7.384 -20.414 -18.376 1.00 94.81 382 ASP A C 1
ATOM 2866 O O . ASP A 1 382 ? 7.540 -21.195 -17.432 1.00 94.81 382 ASP A O 1
ATOM 2870 N N . GLU A 1 383 ? 8.241 -19.413 -18.613 1.00 93.06 383 GLU A N 1
ATOM 2871 C CA . GLU A 1 383 ? 9.507 -19.183 -17.908 1.00 93.06 383 GLU A CA 1
ATOM 2872 C C . GLU A 1 383 ? 9.466 -17.911 -17.045 1.00 93.06 383 GLU A C 1
ATOM 2874 O O . GLU A 1 383 ? 9.229 -16.801 -17.538 1.00 93.06 383 GLU A O 1
ATOM 2879 N N . MET A 1 384 ? 9.773 -18.073 -15.754 1.00 96.00 384 MET A N 1
ATOM 2880 C CA . MET A 1 384 ? 9.953 -16.968 -14.804 1.00 96.00 384 MET A CA 1
ATOM 2881 C C . MET A 1 384 ? 11.072 -16.007 -15.260 1.00 96.00 384 MET A C 1
ATOM 2883 O O . MET A 1 384 ? 12.026 -16.464 -15.892 1.00 96.00 384 MET A O 1
ATOM 2887 N N . PRO A 1 385 ? 11.003 -14.700 -14.933 1.00 97.00 385 PRO A N 1
ATOM 2888 C CA . PRO A 1 385 ? 12.065 -13.747 -15.252 1.00 97.00 385 PRO A CA 1
ATOM 2889 C C . PRO A 1 385 ? 13.419 -14.157 -14.671 1.00 97.00 385 PRO A C 1
ATOM 2891 O O . PRO A 1 385 ? 13.539 -14.388 -13.464 1.00 97.00 385 PRO A O 1
ATOM 2894 N N . ALA A 1 386 ? 14.416 -14.251 -15.551 1.00 96.88 386 ALA A N 1
ATOM 2895 C CA . ALA A 1 386 ? 15.781 -14.624 -15.214 1.00 96.88 386 ALA A CA 1
ATOM 2896 C C . ALA A 1 386 ? 16.610 -13.419 -14.737 1.00 96.88 386 ALA A C 1
ATOM 2898 O O . ALA A 1 386 ? 16.267 -12.262 -14.989 1.00 96.88 386 ALA A O 1
ATOM 2899 N N . ASP A 1 387 ? 17.727 -13.719 -14.077 1.00 98.00 387 ASP A N 1
ATOM 2900 C CA . ASP A 1 387 ? 18.688 -12.740 -13.574 1.00 98.00 387 ASP A CA 1
ATOM 2901 C C . ASP A 1 387 ? 19.865 -12.550 -14.546 1.00 98.00 387 ASP A C 1
ATOM 2903 O O . ASP A 1 387 ? 20.572 -13.499 -14.890 1.00 98.00 387 ASP A O 1
ATOM 2907 N N . GLU A 1 388 ? 20.114 -11.306 -14.950 1.00 97.69 388 GLU A N 1
ATOM 2908 C CA . GLU A 1 388 ? 21.247 -10.883 -15.773 1.00 97.69 388 GLU A CA 1
ATOM 2909 C C . GLU A 1 388 ? 22.204 -9.995 -14.966 1.00 97.69 388 GLU A C 1
ATOM 2911 O O . GLU A 1 388 ? 21.787 -9.011 -14.358 1.00 97.69 388 GLU A O 1
ATOM 2916 N N . ILE A 1 389 ? 23.510 -10.287 -14.990 1.00 98.19 389 ILE A N 1
ATOM 2917 C CA . ILE A 1 389 ? 24.509 -9.421 -14.344 1.00 98.19 389 ILE A CA 1
ATOM 2918 C C . ILE A 1 389 ? 24.919 -8.291 -15.292 1.00 98.19 389 ILE A C 1
ATOM 2920 O O . ILE A 1 389 ? 25.579 -8.532 -16.307 1.00 98.19 389 ILE A O 1
ATOM 2924 N N . TYR A 1 390 ? 24.569 -7.055 -14.940 1.00 97.56 390 TYR A N 1
ATOM 2925 C CA . TYR A 1 390 ? 25.055 -5.851 -15.613 1.00 97.56 390 TYR A CA 1
ATOM 2926 C C . TYR A 1 390 ? 26.291 -5.320 -14.880 1.00 97.56 390 TYR A C 1
ATOM 2928 O O . TYR A 1 390 ? 26.277 -5.196 -13.657 1.00 97.56 390 TYR A O 1
ATOM 2936 N N . THR A 1 391 ? 27.329 -4.938 -15.621 1.00 97.19 391 THR A N 1
ATOM 2937 C CA . THR A 1 391 ? 28.470 -4.162 -15.123 1.00 97.19 391 THR A CA 1
ATOM 2938 C C . THR A 1 391 ? 28.288 -2.701 -15.519 1.00 97.19 391 THR A C 1
ATOM 2940 O O . THR A 1 391 ? 28.100 -2.377 -16.693 1.00 97.19 391 THR A O 1
ATOM 2943 N N . ASN A 1 392 ? 28.333 -1.813 -14.532 1.00 94.62 392 ASN A N 1
ATOM 2944 C CA . ASN A 1 392 ? 28.115 -0.386 -14.718 1.00 94.62 392 ASN A CA 1
ATOM 2945 C C . ASN A 1 392 ? 29.421 0.360 -15.078 1.00 94.62 392 ASN A C 1
ATOM 2947 O O . ASN A 1 392 ? 30.463 -0.259 -15.302 1.00 94.62 392 ASN A O 1
ATOM 2951 N N . LYS A 1 393 ? 29.387 1.697 -15.149 1.00 92.50 393 LYS A N 1
ATOM 2952 C CA . LYS A 1 393 ? 30.539 2.493 -15.603 1.00 92.50 393 LYS A CA 1
ATOM 2953 C C . LYS A 1 393 ? 31.777 2.441 -14.690 1.00 92.50 393 LYS A C 1
ATOM 2955 O O . LYS A 1 393 ? 32.884 2.555 -15.215 1.00 92.50 393 LYS A O 1
ATOM 2960 N N . ILE A 1 394 ? 31.617 2.238 -13.377 1.00 93.38 394 ILE A N 1
ATOM 2961 C CA . ILE A 1 394 ? 32.740 2.087 -12.427 1.00 93.38 394 ILE A CA 1
ATOM 2962 C C . ILE A 1 394 ? 33.199 0.633 -12.245 1.00 93.38 394 ILE A C 1
ATOM 2964 O O . ILE A 1 394 ? 34.230 0.393 -11.621 1.00 93.38 394 ILE A O 1
ATOM 2968 N N . GLY A 1 395 ? 32.470 -0.333 -12.811 1.00 94.19 395 GLY A N 1
ATOM 2969 C CA . GLY A 1 395 ? 32.726 -1.766 -12.649 1.00 94.19 395 GLY A CA 1
ATOM 2970 C C . GLY A 1 395 ? 31.818 -2.463 -11.630 1.00 94.19 395 GLY A C 1
ATOM 2971 O O . GLY A 1 395 ? 31.873 -3.690 -11.529 1.00 94.19 395 GLY A O 1
ATOM 2972 N N . ASP A 1 396 ? 30.960 -1.717 -10.928 1.00 95.38 396 ASP A N 1
ATOM 2973 C CA . ASP A 1 396 ? 29.970 -2.264 -9.995 1.00 95.38 396 ASP A CA 1
ATOM 2974 C C . ASP A 1 396 ? 28.946 -3.138 -10.728 1.00 95.38 396 ASP A C 1
ATOM 2976 O O . ASP A 1 396 ? 28.601 -2.892 -11.891 1.00 95.38 396 ASP A O 1
ATOM 2980 N N . GLN A 1 397 ? 28.455 -4.170 -10.038 1.00 96.69 397 GLN A N 1
ATOM 2981 C CA . GLN A 1 397 ? 27.571 -5.178 -10.616 1.00 96.69 397 GLN A CA 1
ATOM 2982 C C . GLN A 1 397 ? 26.150 -5.097 -10.062 1.00 96.69 397 GLN A C 1
ATOM 2984 O O . GLN A 1 397 ? 25.933 -4.967 -8.861 1.00 96.69 397 GLN A O 1
ATOM 2989 N N . PHE A 1 398 ? 25.178 -5.218 -10.963 1.00 97.56 398 PHE A N 1
ATOM 2990 C CA . PHE A 1 398 ? 23.752 -5.235 -10.663 1.00 97.56 398 PHE A CA 1
ATOM 2991 C C . PHE A 1 398 ? 23.160 -6.552 -11.158 1.00 97.56 398 PHE A C 1
ATOM 2993 O O . PHE A 1 398 ? 23.372 -6.918 -12.313 1.00 97.56 398 PHE A O 1
ATOM 3000 N N . THR A 1 399 ? 22.383 -7.232 -10.317 1.00 98.19 399 THR A N 1
ATOM 3001 C CA . THR A 1 399 ? 21.561 -8.378 -10.730 1.00 98.19 399 THR A CA 1
ATOM 3002 C C . THR A 1 399 ? 20.211 -7.848 -11.202 1.00 98.19 399 THR A C 1
ATOM 3004 O O . THR A 1 399 ? 19.421 -7.359 -10.392 1.00 98.19 399 THR A O 1
ATOM 3007 N N . VAL A 1 400 ? 19.976 -7.871 -12.513 1.00 98.50 400 VAL A N 1
ATOM 3008 C CA . VAL A 1 400 ? 18.866 -7.188 -13.191 1.00 98.50 400 VAL A CA 1
ATOM 3009 C C . VAL A 1 400 ? 17.926 -8.200 -13.837 1.00 98.50 400 VAL A C 1
ATOM 3011 O O . VAL A 1 400 ? 18.372 -9.186 -14.410 1.00 98.50 400 VAL A O 1
ATOM 3014 N N . MET A 1 401 ? 16.621 -7.942 -13.785 1.00 98.12 401 MET A N 1
ATOM 3015 C CA . MET A 1 401 ? 15.611 -8.778 -14.435 1.00 98.12 401 MET A CA 1
ATOM 3016 C C . MET A 1 401 ? 15.776 -8.766 -15.967 1.00 98.12 401 MET A C 1
ATOM 3018 O O . MET A 1 401 ? 15.843 -7.696 -16.577 1.00 98.12 401 MET A O 1
ATOM 3022 N N . ASP A 1 402 ? 15.776 -9.941 -16.600 1.00 97.44 402 ASP A N 1
ATOM 3023 C CA . ASP A 1 402 ? 15.952 -10.137 -18.051 1.00 97.44 402 ASP A CA 1
ATOM 3024 C C . ASP A 1 402 ? 15.001 -9.304 -18.933 1.00 97.44 402 ASP A C 1
ATOM 3026 O O . ASP A 1 402 ? 15.355 -8.864 -20.033 1.00 97.44 402 ASP A O 1
ATOM 3030 N N . ARG A 1 403 ? 13.798 -9.024 -18.426 1.00 97.56 403 ARG A N 1
ATOM 3031 C CA . ARG A 1 403 ? 12.709 -8.340 -19.125 1.00 97.56 403 ARG A CA 1
ATOM 3032 C C . ARG A 1 403 ? 12.229 -7.084 -18.395 1.00 97.56 403 ARG A C 1
ATOM 3034 O O . ARG A 1 403 ? 12.540 -6.828 -17.235 1.00 97.56 403 ARG A O 1
ATOM 3041 N N . THR A 1 404 ? 11.485 -6.250 -19.118 1.00 97.75 404 THR A N 1
ATOM 3042 C CA . THR A 1 404 ? 10.816 -5.066 -18.545 1.00 97.75 404 THR A CA 1
ATOM 3043 C C . THR A 1 404 ? 9.651 -5.519 -17.659 1.00 97.75 404 THR A C 1
ATOM 3045 O O . THR A 1 404 ? 9.043 -6.552 -17.938 1.00 97.75 404 THR A O 1
ATOM 3048 N N . LEU A 1 405 ? 9.324 -4.771 -16.601 1.00 98.62 405 LEU A N 1
ATOM 3049 C CA . LEU A 1 405 ? 8.207 -5.122 -15.719 1.00 98.62 405 LEU A CA 1
ATOM 3050 C C . LEU A 1 405 ? 6.888 -5.203 -16.521 1.00 98.62 405 LEU A C 1
ATOM 3052 O O . LEU A 1 405 ? 6.624 -4.373 -17.395 1.00 98.62 405 LEU A O 1
ATOM 3056 N N . GLY A 1 406 ? 6.104 -6.258 -16.284 1.00 98.25 406 GLY A N 1
ATOM 3057 C CA . GLY A 1 406 ? 4.876 -6.542 -17.036 1.00 98.25 406 GLY A CA 1
ATOM 3058 C C . GLY A 1 406 ? 5.080 -7.019 -18.483 1.00 98.25 406 GLY A C 1
ATOM 3059 O O . GLY A 1 406 ? 4.120 -7.066 -19.251 1.00 98.25 406 GLY A O 1
ATOM 3060 N N . ALA A 1 407 ? 6.305 -7.353 -18.905 1.00 97.56 407 ALA A N 1
ATOM 3061 C CA . ALA A 1 407 ? 6.554 -7.853 -20.256 1.00 97.56 407 ALA A CA 1
ATOM 3062 C C . ALA A 1 407 ? 5.927 -9.240 -20.499 1.00 97.56 407 ALA A C 1
ATOM 3064 O O . ALA A 1 407 ? 6.157 -10.175 -19.735 1.00 97.56 407 ALA A O 1
ATOM 3065 N N . HIS A 1 408 ? 5.192 -9.403 -21.605 1.00 95.31 408 HIS A N 1
ATOM 3066 C CA . HIS A 1 408 ? 4.587 -10.692 -22.004 1.00 95.31 408 HIS A CA 1
ATOM 3067 C C . HIS A 1 408 ? 5.612 -11.784 -22.383 1.00 95.31 408 HIS A C 1
ATOM 3069 O O . HIS A 1 408 ? 5.252 -12.950 -22.504 1.00 95.31 408 HIS A O 1
ATOM 3075 N N . SER A 1 409 ? 6.873 -11.411 -22.616 1.00 94.81 409 SER A N 1
ATOM 3076 C CA . SER A 1 409 ? 8.010 -12.294 -22.918 1.00 94.81 409 SER A CA 1
ATOM 3077 C C . SER A 1 409 ? 9.332 -11.511 -22.784 1.00 94.81 409 SER A C 1
ATOM 3079 O O . SER A 1 409 ? 9.285 -10.274 -22.738 1.00 94.81 409 SER A O 1
ATOM 3081 N N . PRO A 1 410 ? 10.514 -12.164 -22.784 1.00 94.56 410 PRO A N 1
ATOM 3082 C CA . PRO A 1 410 ? 11.812 -11.476 -22.746 1.00 94.56 410 PRO A CA 1
ATOM 3083 C C . PRO A 1 410 ? 12.017 -10.410 -23.832 1.00 94.56 410 PRO A C 1
ATOM 3085 O O . PRO A 1 410 ? 12.695 -9.413 -23.601 1.00 94.56 410 PRO A O 1
ATOM 3088 N N . THR A 1 411 ? 11.404 -10.591 -25.006 1.00 92.88 411 THR A N 1
ATOM 3089 C CA . THR A 1 411 ? 11.522 -9.695 -26.169 1.00 92.88 411 THR A CA 1
ATOM 3090 C C . THR A 1 411 ? 10.234 -8.920 -26.484 1.00 92.88 411 THR A C 1
ATOM 3092 O O . THR A 1 411 ? 10.071 -8.384 -27.581 1.00 92.88 411 THR A O 1
ATOM 3095 N N . SER A 1 412 ? 9.300 -8.839 -25.532 1.00 91.56 412 SER A N 1
ATOM 3096 C CA . SER A 1 412 ? 8.003 -8.183 -25.731 1.00 91.56 412 SER A CA 1
ATOM 3097 C C . SER A 1 412 ? 8.105 -6.657 -25.855 1.00 91.56 412 SER A C 1
ATOM 3099 O O . SER A 1 412 ? 8.791 -5.994 -25.079 1.00 91.56 412 SER A O 1
ATOM 3101 N N . LEU A 1 413 ? 7.330 -6.083 -26.785 1.00 89.06 413 LEU A N 1
ATOM 3102 C CA . LEU A 1 413 ? 7.033 -4.643 -26.824 1.00 89.06 413 LEU A CA 1
ATOM 3103 C C . LEU A 1 413 ? 5.853 -4.253 -25.915 1.00 89.06 413 LEU A C 1
ATOM 3105 O O . LEU A 1 413 ? 5.683 -3.070 -25.619 1.00 89.06 413 LEU A O 1
ATOM 3109 N N . TYR A 1 414 ? 5.039 -5.229 -25.503 1.00 90.50 414 TYR A N 1
ATOM 3110 C CA . TYR A 1 414 ? 3.929 -5.062 -24.565 1.00 90.50 414 TYR A CA 1
ATOM 3111 C C . TYR A 1 414 ? 4.439 -5.212 -23.134 1.00 90.50 414 TYR A C 1
ATOM 3113 O O . TYR A 1 414 ? 5.020 -6.251 -22.806 1.00 90.50 414 TYR A O 1
ATOM 3121 N N . VAL A 1 415 ? 4.264 -4.157 -22.335 1.00 94.69 415 VAL A N 1
ATOM 3122 C CA . VAL A 1 415 ? 4.781 -3.990 -20.966 1.00 94.69 415 VAL A CA 1
ATOM 3123 C C . VAL A 1 415 ? 3.824 -3.125 -20.133 1.00 94.69 415 VAL A C 1
ATOM 3125 O O . VAL A 1 415 ? 2.937 -2.460 -20.683 1.00 94.69 415 VAL A O 1
ATOM 3128 N N . THR A 1 416 ? 4.053 -3.042 -18.822 1.00 96.31 416 THR A N 1
ATOM 3129 C CA . THR A 1 416 ? 3.413 -2.033 -17.968 1.00 96.31 416 THR A CA 1
ATOM 3130 C C . THR A 1 416 ? 4.262 -0.763 -17.838 1.00 96.31 416 THR A C 1
ATOM 3132 O O . THR A 1 416 ? 5.492 -0.770 -17.922 1.00 96.31 416 THR A O 1
ATOM 3135 N N . LEU A 1 417 ? 3.578 0.366 -17.660 1.00 96.69 417 LEU A N 1
ATOM 3136 C CA . LEU A 1 417 ? 4.137 1.692 -17.408 1.00 96.69 417 LEU A CA 1
ATOM 3137 C C . LEU A 1 417 ? 3.668 2.174 -16.031 1.00 96.69 417 LEU A C 1
ATOM 3139 O O . LEU A 1 417 ? 2.559 1.849 -15.622 1.00 96.69 417 LEU A O 1
ATOM 3143 N N . TYR A 1 418 ? 4.468 2.988 -15.346 1.00 98.06 418 TYR A N 1
ATOM 3144 C CA . TYR A 1 418 ? 4.205 3.442 -13.975 1.00 98.06 418 TYR A CA 1
ATOM 3145 C C . TYR A 1 418 ? 4.483 4.938 -13.838 1.00 98.06 418 TYR A C 1
ATOM 3147 O O . TYR A 1 418 ? 5.439 5.456 -14.421 1.00 98.06 418 TYR A O 1
ATOM 3155 N N . GLN A 1 419 ? 3.663 5.637 -13.052 1.00 97.00 419 GLN A N 1
ATOM 3156 C CA . GLN A 1 419 ? 3.976 6.996 -12.591 1.00 97.00 419 GLN A CA 1
ATOM 3157 C C . GLN A 1 419 ? 5.041 6.913 -11.491 1.00 97.00 419 GLN A C 1
ATOM 3159 O O . GLN A 1 419 ? 5.041 5.958 -10.711 1.00 97.00 419 GLN A O 1
ATOM 3164 N N . TRP A 1 420 ? 5.942 7.894 -11.405 1.00 96.12 420 TRP A N 1
ATOM 3165 C CA . TRP A 1 420 ? 7.050 7.818 -10.451 1.00 96.12 420 TRP A CA 1
ATOM 3166 C C . TRP A 1 420 ? 6.535 7.791 -9.009 1.00 96.12 420 TRP A C 1
ATOM 3168 O O . TRP A 1 420 ? 5.738 8.647 -8.617 1.00 96.12 420 TRP A O 1
ATOM 3178 N N . GLY A 1 421 ? 6.996 6.819 -8.221 1.00 95.50 421 GLY A N 1
ATOM 3179 C CA . GLY A 1 421 ? 6.570 6.617 -6.836 1.00 95.50 421 GLY A CA 1
ATOM 3180 C C . GLY A 1 421 ? 5.212 5.921 -6.663 1.00 95.50 421 GLY A C 1
ATOM 3181 O O . GLY A 1 421 ? 4.723 5.842 -5.541 1.00 95.50 421 GLY A O 1
ATOM 3182 N N . ARG A 1 422 ? 4.579 5.413 -7.732 1.00 96.62 422 ARG A N 1
ATOM 3183 C CA . ARG A 1 422 ? 3.366 4.583 -7.619 1.00 96.62 422 ARG A CA 1
ATOM 3184 C C . ARG A 1 422 ? 3.662 3.104 -7.845 1.00 96.62 422 ARG A C 1
ATOM 3186 O O . ARG A 1 422 ? 4.491 2.740 -8.674 1.00 96.62 422 ARG A O 1
ATOM 3193 N N . LYS A 1 423 ? 2.889 2.265 -7.155 1.00 97.12 423 LYS A N 1
ATOM 3194 C CA . LYS A 1 423 ? 2.782 0.815 -7.385 1.00 97.12 423 LYS A CA 1
ATOM 3195 C C . LYS A 1 423 ? 1.944 0.437 -8.615 1.00 97.12 423 LYS A C 1
ATOM 3197 O O . LYS A 1 423 ? 2.010 -0.693 -9.084 1.00 97.12 423 LYS A O 1
ATOM 3202 N N . ASP A 1 424 ? 1.110 1.360 -9.091 1.00 97.31 424 ASP A N 1
ATOM 3203 C CA . ASP A 1 424 ? 0.004 1.065 -10.002 1.00 97.31 424 ASP A CA 1
ATOM 3204 C C . ASP A 1 424 ? 0.453 1.003 -11.475 1.00 97.31 424 ASP A C 1
ATOM 3206 O O . ASP A 1 424 ? 0.981 2.000 -11.980 1.00 97.31 424 ASP A O 1
ATOM 3210 N N . PRO A 1 425 ? 0.252 -0.135 -12.172 1.00 97.25 425 PRO A N 1
ATOM 3211 C CA . PRO A 1 425 ? 0.582 -0.272 -13.585 1.00 97.25 425 PRO A CA 1
ATOM 3212 C C . PRO A 1 425 ? -0.483 0.324 -14.511 1.00 97.25 425 PRO A C 1
ATOM 3214 O O . PRO A 1 425 ? -1.686 0.254 -14.255 1.00 97.25 425 PRO A O 1
ATOM 3217 N N . PHE A 1 426 ? -0.025 0.772 -15.677 1.00 94.50 426 PHE A N 1
ATOM 3218 C CA . PHE A 1 426 ? -0.837 1.163 -16.829 1.00 94.50 426 PHE A CA 1
ATOM 3219 C C . PHE A 1 426 ? -0.362 0.397 -18.070 1.00 94.50 426 PHE A C 1
ATOM 3221 O O . PHE A 1 426 ? 0.848 0.295 -18.285 1.00 94.50 426 PHE A O 1
ATOM 3228 N N . PRO A 1 427 ? -1.254 -0.125 -18.923 1.00 91.94 427 PRO A N 1
ATOM 3229 C CA . PRO A 1 427 ? -0.833 -0.856 -20.112 1.00 91.94 427 PRO A CA 1
ATOM 3230 C C . PRO A 1 427 ? -0.259 0.089 -21.184 1.00 91.94 427 PRO A C 1
ATOM 3232 O O . PRO A 1 427 ? -0.806 1.170 -21.438 1.00 91.94 427 PRO A O 1
ATOM 3235 N N . ASN A 1 428 ? 0.806 -0.327 -21.883 1.00 88.50 428 ASN A N 1
ATOM 3236 C CA . ASN A 1 428 ? 1.268 0.340 -23.115 1.00 88.50 428 ASN A CA 1
ATOM 3237 C C . ASN A 1 428 ? 0.585 -0.200 -24.394 1.00 88.50 428 ASN A C 1
ATOM 3239 O O . ASN A 1 428 ? 0.998 0.110 -25.518 1.00 88.50 428 ASN A O 1
ATOM 3243 N N . THR A 1 429 ? -0.455 -1.022 -24.236 1.00 83.50 429 THR A N 1
ATOM 3244 C CA . THR A 1 429 ? -1.281 -1.539 -25.331 1.00 83.50 429 THR A CA 1
ATOM 3245 C C . THR A 1 429 ? -2.164 -0.450 -25.949 1.00 83.50 429 THR A C 1
ATOM 3247 O O . THR A 1 429 ? -2.332 0.650 -25.415 1.00 83.50 429 THR A O 1
ATOM 3250 N N . SER A 1 430 ? -2.703 -0.774 -27.124 1.00 80.19 430 SER A N 1
ATOM 3251 C CA . SER A 1 430 ? -3.710 0.026 -27.828 1.00 80.19 430 SER A CA 1
ATOM 3252 C C . SER A 1 430 ? -5.119 -0.195 -27.259 1.00 80.19 430 SER A C 1
ATOM 3254 O O . SER A 1 430 ? -5.882 0.756 -27.153 1.00 80.19 430 SER A O 1
ATOM 3256 N N . THR A 1 431 ? -5.406 -1.418 -26.805 1.00 87.06 431 THR A N 1
ATOM 3257 C CA . THR A 1 431 ? -6.688 -1.862 -26.232 1.00 87.06 431 THR A CA 1
ATOM 3258 C C . THR A 1 431 ? -6.432 -2.523 -24.873 1.00 87.06 431 THR A C 1
ATOM 3260 O O . THR A 1 431 ? -5.404 -3.184 -24.697 1.00 87.06 431 THR A O 1
ATOM 3263 N N . TYR A 1 432 ? -7.350 -2.377 -23.920 1.00 92.69 432 TYR A N 1
ATOM 3264 C CA . TYR A 1 432 ? -7.376 -3.117 -22.648 1.00 92.69 432 TYR A CA 1
ATOM 3265 C C . TYR A 1 432 ? -8.819 -3.502 -22.288 1.00 92.69 432 TYR A C 1
ATOM 3267 O O . TYR A 1 432 ? -9.744 -3.112 -22.993 1.00 92.69 432 TYR A O 1
ATOM 3275 N N . TYR A 1 433 ? -9.024 -4.296 -21.236 1.00 95.56 433 TYR A N 1
ATOM 3276 C CA . TYR A 1 433 ? -10.322 -4.898 -20.927 1.00 95.56 433 TYR A CA 1
ATOM 3277 C C . TYR A 1 433 ? -10.793 -4.544 -19.517 1.00 95.56 433 TYR A C 1
ATOM 3279 O O . TYR A 1 433 ? -10.117 -4.855 -18.533 1.00 95.56 433 TYR A O 1
ATOM 3287 N N . VAL A 1 434 ? -11.982 -3.945 -19.418 1.00 94.69 434 VAL A N 1
ATOM 3288 C CA . VAL A 1 434 ? -12.612 -3.487 -18.168 1.00 94.69 434 VAL A CA 1
ATOM 3289 C C . VAL A 1 434 ? -13.997 -4.128 -18.053 1.00 94.69 434 VAL A C 1
ATOM 3291 O O . VAL A 1 434 ? -14.827 -4.005 -18.947 1.00 94.69 434 VAL A O 1
ATOM 3294 N N . ASN A 1 435 ? -14.255 -4.877 -16.974 1.00 92.12 435 ASN A N 1
ATOM 3295 C CA . ASN A 1 435 ? -15.456 -5.725 -16.817 1.00 92.12 435 ASN A CA 1
ATOM 3296 C C . ASN A 1 435 ? -15.740 -6.677 -18.016 1.00 92.12 435 ASN A C 1
ATOM 3298 O O . ASN A 1 435 ? -16.891 -7.030 -18.258 1.00 92.12 435 ASN A O 1
ATOM 3302 N N . GLY A 1 436 ? -14.714 -7.076 -18.782 1.00 90.38 436 GLY A N 1
ATOM 3303 C CA . GLY A 1 436 ? -14.862 -7.899 -19.997 1.00 90.38 436 GLY A CA 1
ATOM 3304 C C . GLY A 1 436 ? -15.238 -7.127 -21.272 1.00 90.38 436 GLY A C 1
ATOM 3305 O O . GLY A 1 436 ? -15.481 -7.744 -22.304 1.00 90.38 436 GLY A O 1
ATOM 3306 N N . ILE A 1 437 ? -15.280 -5.793 -21.225 1.00 92.69 437 ILE A N 1
ATOM 3307 C CA . ILE A 1 437 ? -15.472 -4.918 -22.389 1.00 92.69 437 ILE A CA 1
ATOM 3308 C C . ILE A 1 437 ? -14.101 -4.430 -22.864 1.00 92.69 437 ILE A C 1
ATOM 3310 O O . ILE A 1 437 ? -13.273 -4.045 -22.040 1.00 92.69 437 ILE A O 1
ATOM 3314 N N . ALA A 1 438 ? -13.864 -4.457 -24.177 1.00 93.12 438 ALA A N 1
ATOM 3315 C CA . ALA A 1 438 ? -12.671 -3.884 -24.794 1.00 93.12 438 ALA A CA 1
ATOM 3316 C C . ALA A 1 438 ? -12.773 -2.349 -24.844 1.00 93.12 438 ALA A C 1
ATOM 3318 O O . ALA A 1 438 ? -13.729 -1.808 -25.397 1.00 93.12 438 ALA A O 1
ATOM 3319 N N . GLU A 1 439 ? -11.772 -1.674 -24.290 1.00 89.94 439 GLU A N 1
ATOM 3320 C CA . GLU A 1 439 ? -11.662 -0.221 -24.174 1.00 89.94 439 GLU A CA 1
ATOM 3321 C C . GLU A 1 439 ? -10.420 0.270 -24.941 1.00 89.94 439 GLU A C 1
ATOM 3323 O O . GLU A 1 439 ? -9.336 -0.315 -24.842 1.00 89.94 439 GLU A O 1
ATOM 3328 N N . GLU A 1 440 ? -10.566 1.350 -25.712 1.00 82.19 440 GLU A N 1
ATOM 3329 C CA . GLU A 1 440 ? -9.530 1.852 -26.628 1.00 82.19 440 GLU A CA 1
ATOM 3330 C C . GLU A 1 440 ? -8.684 2.969 -26.000 1.00 82.19 440 GLU A C 1
ATOM 3332 O O . GLU A 1 440 ? -9.179 4.038 -25.650 1.00 82.19 440 GLU A O 1
ATOM 3337 N N . VAL A 1 441 ? -7.375 2.725 -25.904 1.00 75.50 441 VAL A N 1
ATOM 3338 C CA . VAL A 1 441 ? -6.401 3.508 -25.121 1.00 75.50 441 VAL A CA 1
ATOM 3339 C C . VAL A 1 441 ? -5.414 4.302 -25.983 1.00 75.50 441 VAL A C 1
ATOM 3341 O O . VAL A 1 441 ? -4.518 4.980 -25.462 1.00 75.50 441 VAL A O 1
ATOM 3344 N N . GLU A 1 442 ? -5.533 4.209 -27.308 1.00 61.16 442 GLU A N 1
ATOM 3345 C CA . GLU A 1 442 ? -4.729 5.004 -28.242 1.00 61.16 442 GLU A CA 1
ATOM 3346 C C . GLU A 1 442 ? -5.046 6.503 -28.129 1.00 61.16 442 GLU A C 1
ATOM 3348 O O . GLU A 1 442 ? -4.145 7.339 -28.202 1.00 61.16 442 GLU A O 1
ATOM 3353 N N . THR A 1 443 ? -6.311 6.855 -27.887 1.00 64.56 443 THR A N 1
ATOM 3354 C CA . THR A 1 443 ? -6.747 8.250 -27.725 1.00 64.56 443 THR A CA 1
ATOM 3355 C C . THR A 1 443 ? -6.434 8.802 -26.334 1.00 64.56 443 THR A C 1
ATOM 3357 O O . THR A 1 443 ? -5.973 9.937 -26.226 1.00 64.56 443 THR A O 1
ATOM 3360 N N . SER A 1 444 ? -6.665 8.032 -25.266 1.00 72.62 444 SER A N 1
ATOM 3361 C CA . SER A 1 444 ? -6.396 8.421 -23.876 1.00 72.62 444 SER A CA 1
ATOM 3362 C C . SER A 1 444 ? -6.515 7.208 -22.941 1.00 72.62 444 SER A C 1
ATOM 3364 O O . SER A 1 444 ? -7.404 6.382 -23.117 1.00 72.62 444 SER A O 1
ATOM 3366 N N . PHE A 1 445 ? -5.653 7.108 -21.924 1.00 87.19 445 PHE A N 1
ATOM 3367 C CA . PHE A 1 445 ? -5.920 6.304 -20.724 1.00 87.19 445 PHE A CA 1
ATOM 3368 C C . PHE A 1 445 ? -6.551 7.211 -19.646 1.00 87.19 445 PHE A C 1
ATOM 3370 O O . PHE A 1 445 ? -6.117 8.360 -19.545 1.00 87.19 445 PHE A O 1
ATOM 3377 N N . PRO A 1 446 ? -7.512 6.745 -18.821 1.00 92.06 446 PRO A N 1
ATOM 3378 C CA . PRO A 1 446 ? -8.155 7.559 -17.785 1.00 92.06 446 PRO A CA 1
ATOM 3379 C C . PRO A 1 446 ? -7.191 8.395 -16.924 1.00 92.06 446 PRO A C 1
ATOM 3381 O O . PRO A 1 446 ? -6.176 7.893 -16.434 1.00 92.06 446 PRO A O 1
ATOM 3384 N N . VAL A 1 447 ? -7.524 9.677 -16.729 1.00 93.25 447 VAL A N 1
ATOM 3385 C CA . VAL A 1 447 ? -6.745 10.629 -15.918 1.00 93.25 447 VAL A CA 1
ATOM 3386 C C . VAL A 1 447 ? -7.624 11.231 -14.828 1.00 93.25 447 VAL A C 1
ATOM 3388 O O . VAL A 1 447 ? -8.535 12.007 -15.121 1.00 93.25 447 VAL A O 1
ATOM 3391 N N . TYR A 1 448 ? -7.280 10.952 -13.576 1.00 95.12 448 TYR A N 1
ATOM 3392 C CA . TYR A 1 448 ? -7.914 11.545 -12.408 1.00 95.12 448 TYR A CA 1
ATOM 3393 C C . TYR A 1 448 ? -7.266 12.892 -12.062 1.00 95.12 448 TYR A C 1
ATOM 3395 O O . TYR A 1 448 ? -6.038 13.035 -12.084 1.00 95.12 448 TYR A O 1
ATOM 3403 N N . VAL A 1 449 ? -8.088 13.892 -11.732 1.00 94.25 449 VAL A N 1
ATOM 3404 C CA . VAL A 1 449 ? -7.625 15.225 -11.316 1.00 94.25 449 VAL A CA 1
ATOM 3405 C C . VAL A 1 449 ? -7.735 15.329 -9.800 1.00 94.25 449 VAL A C 1
ATOM 3407 O O . VAL A 1 449 ? -8.760 15.757 -9.273 1.00 94.25 449 VAL A O 1
ATOM 3410 N N . SER A 1 450 ? -6.669 14.931 -9.114 1.00 92.00 450 SER A N 1
ATOM 3411 C CA . SER A 1 450 ? -6.582 14.961 -7.658 1.00 92.00 450 SER A CA 1
ATOM 3412 C C . SER A 1 450 ? -6.715 16.393 -7.138 1.00 92.00 450 SER A C 1
ATOM 3414 O O . SER A 1 450 ? -6.024 17.309 -7.597 1.00 92.00 450 SER A O 1
ATOM 3416 N N . GLN A 1 451 ? -7.639 16.580 -6.194 1.00 90.50 451 GLN A N 1
ATOM 3417 C CA . GLN A 1 451 ? -7.927 17.886 -5.598 1.00 90.50 451 GLN A CA 1
ATOM 3418 C C . GLN A 1 451 ? -7.023 18.175 -4.394 1.00 90.50 451 GLN A C 1
ATOM 3420 O O . GLN A 1 451 ? -6.781 19.339 -4.090 1.00 90.50 451 GLN A O 1
ATOM 3425 N N . THR A 1 452 ? -6.510 17.135 -3.725 1.00 90.19 452 THR A N 1
ATOM 3426 C CA . THR A 1 45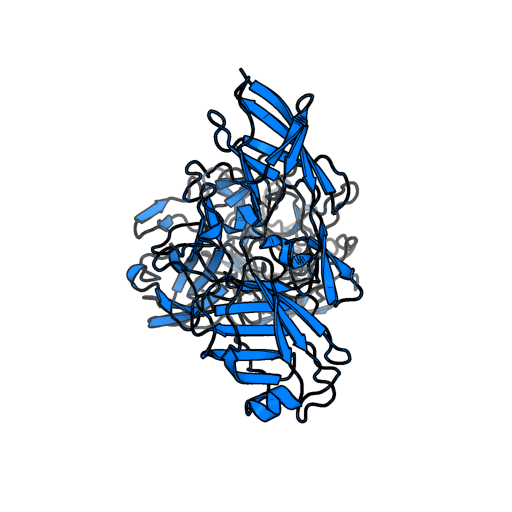2 ? -5.642 17.271 -2.539 1.00 90.19 452 THR A CA 1
ATOM 3427 C C . THR A 1 452 ? -4.161 17.049 -2.843 1.00 90.19 452 THR A C 1
ATOM 3429 O O . THR A 1 452 ? -3.305 17.486 -2.082 1.00 90.19 452 THR A O 1
ATOM 3432 N N . GLY A 1 453 ? -3.845 16.351 -3.937 1.00 91.00 453 GLY A N 1
ATOM 3433 C CA . GLY A 1 453 ? -2.491 15.920 -4.279 1.00 91.00 453 GLY A CA 1
ATOM 3434 C C . GLY A 1 453 ? -1.888 14.937 -3.271 1.00 91.00 453 GLY A C 1
ATOM 3435 O O . GLY A 1 453 ? -0.665 14.886 -3.140 1.00 91.00 453 GLY A O 1
ATOM 3436 N N . THR A 1 454 ? -2.712 14.192 -2.527 1.00 93.62 454 THR A N 1
ATOM 3437 C CA . THR A 1 454 ? -2.240 13.279 -1.476 1.00 93.62 454 THR A CA 1
ATOM 3438 C C . THR A 1 454 ? -2.079 11.840 -1.960 1.00 93.62 454 THR A C 1
ATOM 3440 O O . THR A 1 454 ? -2.791 11.344 -2.836 1.00 93.62 454 THR A O 1
ATOM 3443 N N . ILE A 1 455 ? -1.165 11.120 -1.309 1.00 95.44 455 ILE A N 1
ATOM 3444 C CA . ILE A 1 455 ? -0.955 9.686 -1.532 1.00 95.44 455 ILE A CA 1
ATOM 3445 C C . ILE A 1 455 ? -2.233 8.894 -1.184 1.00 95.44 455 ILE A C 1
ATOM 3447 O O . ILE A 1 455 ? -2.610 7.991 -1.929 1.00 95.44 455 ILE A O 1
ATOM 3451 N N . ALA A 1 456 ? -2.945 9.282 -0.118 1.00 94.00 456 ALA A N 1
ATOM 3452 C CA . ALA A 1 456 ? -4.201 8.658 0.308 1.00 94.00 456 ALA A CA 1
ATOM 3453 C C . ALA A 1 456 ? -5.338 8.789 -0.728 1.00 94.00 456 ALA A C 1
ATOM 3455 O O . ALA A 1 456 ? -6.134 7.865 -0.874 1.00 94.00 456 ALA A O 1
ATOM 3456 N N . GLU A 1 457 ? -5.400 9.895 -1.481 1.00 94.31 457 GLU A N 1
ATOM 3457 C CA . GLU A 1 457 ? -6.317 10.044 -2.621 1.00 94.31 457 GLU A CA 1
ATOM 3458 C C . GLU A 1 457 ? -5.898 9.104 -3.770 1.00 94.31 457 GLU A C 1
ATOM 3460 O O . GLU A 1 457 ? -6.719 8.350 -4.286 1.00 94.31 457 GLU A O 1
ATOM 3465 N N . SER A 1 458 ? -4.603 9.050 -4.113 1.00 94.38 458 SER A N 1
ATOM 3466 C CA . SER A 1 458 ? -4.109 8.227 -5.234 1.00 94.38 458 SER A CA 1
ATOM 3467 C C . SER A 1 458 ? -4.308 6.712 -5.064 1.00 94.38 458 SER A C 1
ATOM 3469 O O . SER A 1 458 ? -4.523 6.010 -6.055 1.00 94.38 458 SER A O 1
ATOM 3471 N N . VAL A 1 459 ? -4.285 6.202 -3.825 1.00 97.19 459 VAL A N 1
ATOM 3472 C CA . VAL A 1 459 ? -4.525 4.779 -3.509 1.00 97.19 459 VAL A CA 1
ATOM 3473 C C . VAL A 1 459 ? -5.935 4.337 -3.905 1.00 97.19 459 VAL A C 1
ATOM 3475 O O . VAL A 1 459 ? -6.107 3.210 -4.369 1.00 97.19 459 VAL A O 1
ATOM 3478 N N . LYS A 1 460 ? -6.920 5.241 -3.812 1.00 97.19 460 LYS A N 1
ATOM 3479 C CA . LYS A 1 460 ? -8.319 4.990 -4.191 1.00 97.19 460 LYS A CA 1
ATOM 3480 C C . LYS A 1 460 ? -8.535 4.930 -5.706 1.00 97.19 460 LYS A C 1
ATOM 3482 O O . LYS A 1 460 ? -9.546 4.401 -6.160 1.00 97.19 460 LYS A O 1
ATOM 3487 N N . HIS A 1 461 ? -7.575 5.435 -6.481 1.00 96.62 461 HIS A N 1
ATOM 3488 C CA . HIS A 1 461 ? -7.643 5.586 -7.936 1.00 96.62 461 HIS A CA 1
ATOM 3489 C C . HIS A 1 461 ? -6.485 4.844 -8.652 1.00 96.62 461 HIS A C 1
ATOM 3491 O O . HIS A 1 461 ? -5.669 5.455 -9.357 1.00 96.62 461 HIS A O 1
ATOM 3497 N N . PRO A 1 462 ? -6.369 3.508 -8.487 1.00 96.44 462 PRO A N 1
ATOM 3498 C CA . PRO A 1 462 ? -5.281 2.707 -9.060 1.00 96.44 462 PRO A CA 1
ATOM 3499 C C . PRO A 1 462 ? -5.381 2.529 -10.582 1.00 96.44 462 PRO A C 1
ATOM 3501 O O . PRO A 1 462 ? -4.363 2.460 -11.260 1.00 96.44 462 PRO A O 1
ATOM 3504 N N . ALA A 1 463 ? -6.595 2.501 -11.139 1.00 95.06 463 ALA A N 1
ATOM 3505 C CA . ALA A 1 463 ? -6.837 2.332 -12.575 1.00 95.06 463 ALA A CA 1
ATOM 3506 C C . ALA A 1 463 ? -6.822 3.659 -13.365 1.00 95.06 463 ALA A C 1
ATOM 3508 O O . ALA A 1 463 ? -7.290 3.701 -14.500 1.00 95.06 463 ALA A O 1
ATOM 3509 N N . GLU A 1 464 ? -6.302 4.740 -12.776 1.00 95.25 464 GLU A N 1
ATOM 3510 C CA . GLU A 1 464 ? -6.281 6.085 -13.358 1.00 95.25 464 GLU A CA 1
ATOM 3511 C C . GLU A 1 464 ? -4.904 6.737 -13.174 1.00 95.25 464 GLU A C 1
ATOM 3513 O O . GLU A 1 464 ? -4.283 6.646 -12.108 1.00 95.25 464 GLU A O 1
ATOM 3518 N N . LEU A 1 465 ? -4.434 7.439 -14.206 1.00 94.31 465 LEU A N 1
ATOM 3519 C CA . LEU A 1 465 ? -3.252 8.294 -14.123 1.00 94.31 465 LEU A CA 1
ATOM 3520 C C . LEU A 1 465 ? -3.573 9.508 -13.249 1.00 94.31 465 LEU A C 1
ATOM 3522 O O . LEU A 1 465 ? -4.510 10.252 -13.524 1.00 94.31 465 LEU A O 1
ATOM 3526 N N . GLN A 1 466 ? -2.781 9.733 -12.209 1.00 94.31 466 GLN A N 1
ATOM 3527 C CA . GLN A 1 466 ? -2.964 10.857 -11.296 1.00 94.31 466 GLN A CA 1
ATOM 3528 C C . GLN A 1 466 ? -2.307 12.125 -11.838 1.00 94.31 466 GLN A C 1
ATOM 3530 O O . GLN A 1 466 ? -1.179 12.084 -12.333 1.00 94.31 466 GLN A O 1
ATOM 3535 N N . LYS A 1 467 ? -2.965 13.269 -11.661 1.00 92.12 467 LYS A N 1
ATOM 3536 C CA . LYS A 1 467 ? -2.325 14.590 -11.670 1.00 92.12 467 LYS A CA 1
ATOM 3537 C C . LYS A 1 467 ? -2.944 15.454 -10.576 1.00 92.12 467 LYS A C 1
ATOM 3539 O O . LYS A 1 467 ? -4.160 15.416 -10.394 1.00 92.12 467 LYS A O 1
ATOM 3544 N N . TYR A 1 468 ? -2.128 16.253 -9.897 1.00 91.38 468 TYR A N 1
ATOM 3545 C CA . TYR A 1 468 ? -2.636 17.291 -9.006 1.00 91.38 468 TYR A CA 1
ATOM 3546 C C . TYR A 1 468 ? -3.265 18.429 -9.830 1.00 91.38 468 TYR A C 1
ATOM 3548 O O . TYR A 1 468 ? -2.894 18.645 -10.992 1.00 91.38 468 TYR A O 1
ATOM 3556 N N . ILE A 1 469 ? -4.243 19.136 -9.256 1.00 87.88 469 ILE A N 1
ATOM 3557 C CA . ILE A 1 469 ? -4.928 20.246 -9.928 1.00 87.88 469 ILE A CA 1
ATOM 3558 C C . ILE A 1 469 ? -4.001 21.444 -10.191 1.00 87.88 469 ILE A C 1
ATOM 3560 O O . ILE A 1 469 ? -4.120 22.061 -11.255 1.00 87.88 469 ILE A O 1
ATOM 3564 N N . ASP A 1 470 ? -3.039 21.737 -9.303 1.00 78.56 470 ASP A N 1
ATOM 3565 C CA . ASP A 1 470 ? -1.964 22.674 -9.641 1.00 78.56 470 ASP A CA 1
ATOM 3566 C C . ASP A 1 470 ? -0.928 21.983 -10.536 1.00 78.56 470 ASP A C 1
ATOM 3568 O O . ASP A 1 470 ? -0.161 21.103 -10.142 1.00 78.56 470 ASP A O 1
ATOM 3572 N N . ASN A 1 471 ? -0.938 22.401 -11.794 1.00 66.69 471 ASN A N 1
ATOM 3573 C CA . ASN A 1 471 ? -0.165 21.816 -12.874 1.00 66.69 471 ASN A CA 1
ATOM 3574 C C . ASN A 1 471 ? 1.262 22.401 -12.977 1.00 66.69 471 ASN A C 1
ATOM 3576 O O . ASN A 1 471 ? 2.023 21.972 -13.844 1.00 66.69 471 ASN A O 1
ATOM 3580 N N . PHE A 1 472 ? 1.645 23.378 -12.142 1.00 65.31 472 PHE A N 1
ATOM 3581 C CA . PHE A 1 472 ? 2.843 24.200 -12.369 1.00 65.31 472 PHE A CA 1
ATOM 3582 C C . PHE A 1 472 ? 4.168 23.412 -12.428 1.00 65.31 472 PHE A C 1
ATOM 3584 O O . PHE A 1 472 ? 5.061 23.774 -13.194 1.00 65.31 472 PHE A O 1
ATOM 3591 N N . HIS A 1 473 ? 4.283 22.297 -11.695 1.00 66.00 473 HIS A N 1
ATOM 3592 C CA . HIS A 1 473 ? 5.485 21.444 -11.687 1.00 66.00 473 HIS A CA 1
ATOM 3593 C C . HIS A 1 473 ? 5.332 20.104 -12.429 1.00 66.00 473 HIS A C 1
ATOM 3595 O O . HIS A 1 473 ? 6.329 19.433 -12.701 1.00 66.00 473 HIS A O 1
ATOM 3601 N N . GLY A 1 474 ? 4.107 19.706 -12.783 1.00 80.19 474 GLY A N 1
ATOM 3602 C CA . GLY A 1 474 ? 3.815 18.415 -13.420 1.00 80.19 474 GLY A CA 1
ATOM 3603 C C . GLY A 1 474 ? 3.881 17.187 -12.500 1.00 80.19 474 GLY A C 1
ATOM 3604 O O . GLY A 1 474 ? 3.826 16.059 -12.991 1.00 80.19 474 GLY A O 1
ATOM 3605 N N . ASN A 1 475 ? 3.971 17.372 -11.183 1.00 88.25 475 ASN A N 1
ATOM 3606 C CA . ASN A 1 475 ? 3.856 16.275 -10.224 1.00 88.25 475 ASN A CA 1
ATOM 3607 C C . ASN A 1 475 ? 2.406 15.725 -10.193 1.00 88.25 475 ASN A C 1
ATOM 3609 O O . ASN A 1 475 ? 1.465 16.369 -10.668 1.00 88.25 475 ASN A O 1
ATOM 3613 N N . TRP A 1 476 ? 2.221 14.513 -9.667 1.00 92.00 476 TRP A N 1
ATOM 3614 C CA . TRP A 1 476 ? 0.897 13.992 -9.312 1.00 92.00 476 TRP A CA 1
ATOM 3615 C C . TRP A 1 476 ? 0.532 14.249 -7.844 1.00 92.00 476 TRP A C 1
ATOM 3617 O O . TRP A 1 476 ? -0.651 14.247 -7.517 1.00 92.00 476 TRP A O 1
ATOM 3627 N N . MET A 1 477 ? 1.527 14.526 -6.997 1.00 91.12 477 MET A N 1
ATOM 3628 C CA . MET A 1 477 ? 1.347 14.984 -5.617 1.00 91.12 477 MET A CA 1
ATOM 3629 C C . MET A 1 477 ? 1.356 16.519 -5.518 1.00 91.12 477 MET A C 1
ATOM 3631 O O . MET A 1 477 ? 1.959 17.186 -6.361 1.00 91.12 477 MET A O 1
ATOM 3635 N N . ALA A 1 478 ? 0.746 17.059 -4.459 1.00 90.06 478 ALA A N 1
ATOM 3636 C CA . ALA A 1 478 ? 0.878 18.465 -4.062 1.00 90.06 478 ALA A CA 1
ATOM 3637 C C . ALA A 1 478 ? 2.206 18.724 -3.329 1.00 90.06 478 ALA A C 1
ATOM 3639 O O . ALA A 1 478 ? 2.873 19.719 -3.597 1.00 90.06 478 ALA A O 1
ATOM 3640 N N . GLU A 1 479 ? 2.610 17.797 -2.455 1.00 88.06 479 GLU A N 1
ATOM 3641 C CA . GLU A 1 479 ? 3.892 17.810 -1.744 1.00 88.06 479 GLU A CA 1
ATOM 3642 C C . GLU A 1 479 ? 4.746 16.608 -2.175 1.00 88.06 479 GLU A C 1
ATOM 3644 O O . GLU A 1 479 ? 4.262 15.481 -2.288 1.00 88.06 479 GLU A O 1
ATOM 3649 N N . THR A 1 480 ? 6.029 16.831 -2.461 1.00 87.62 480 THR A N 1
ATOM 3650 C CA . THR A 1 480 ? 6.878 15.816 -3.099 1.00 87.62 480 THR A CA 1
ATOM 3651 C C . THR A 1 480 ? 7.449 14.806 -2.099 1.00 87.62 480 THR A C 1
ATOM 3653 O O . THR A 1 480 ? 8.457 15.068 -1.444 1.00 87.62 480 THR A O 1
ATOM 3656 N N . ASN A 1 481 ? 6.886 13.594 -2.059 1.00 90.75 481 ASN A N 1
ATOM 3657 C CA . ASN A 1 481 ? 7.507 12.464 -1.362 1.00 90.75 481 ASN A CA 1
ATOM 3658 C C . ASN A 1 481 ? 8.587 11.785 -2.242 1.00 90.75 481 ASN A C 1
ATOM 3660 O O . ASN A 1 481 ? 8.348 11.470 -3.410 1.00 90.75 481 ASN A O 1
ATOM 3664 N N . ASN A 1 482 ? 9.783 11.558 -1.683 1.00 91.50 482 ASN A N 1
ATOM 3665 C CA . ASN A 1 482 ? 10.922 10.897 -2.344 1.00 91.50 482 ASN A CA 1
ATOM 3666 C C . ASN A 1 482 ? 11.197 9.466 -1.854 1.00 91.50 482 ASN A C 1
ATOM 3668 O O . ASN A 1 482 ? 11.937 8.744 -2.511 1.00 91.50 482 ASN A O 1
ATOM 3672 N N . TYR A 1 483 ? 10.606 9.036 -0.739 1.00 93.81 483 TYR A N 1
ATOM 3673 C CA . TYR A 1 483 ? 10.815 7.699 -0.174 1.00 93.81 483 TYR A CA 1
ATOM 3674 C C . TYR A 1 483 ? 10.028 6.610 -0.907 1.00 93.81 483 TYR A C 1
ATOM 3676 O O . TYR A 1 483 ? 10.248 5.430 -0.662 1.00 93.81 483 TYR A O 1
ATOM 3684 N N . LEU A 1 484 ? 9.110 6.978 -1.807 1.00 95.44 484 LEU A N 1
ATOM 3685 C CA . LEU A 1 484 ? 8.108 6.070 -2.371 1.00 95.44 484 LEU A CA 1
ATOM 3686 C C . LEU A 1 484 ? 8.682 4.805 -3.033 1.00 95.44 484 LEU A C 1
ATOM 3688 O O . LEU A 1 484 ? 8.029 3.775 -2.962 1.00 95.44 484 LEU A O 1
ATOM 3692 N N . TRP A 1 485 ? 9.894 4.815 -3.593 1.00 96.44 485 TRP A N 1
ATOM 3693 C CA . TRP A 1 485 ? 10.551 3.607 -4.134 1.00 96.44 485 TRP A CA 1
ATOM 3694 C C . TRP A 1 485 ? 11.840 3.199 -3.394 1.00 96.44 485 TRP A C 1
ATOM 3696 O O . TRP A 1 485 ? 12.628 2.395 -3.889 1.00 96.44 485 TRP A O 1
ATOM 3706 N N . GLY A 1 486 ? 12.060 3.720 -2.183 1.00 93.19 486 GLY A N 1
ATOM 3707 C CA . GLY A 1 486 ? 13.130 3.235 -1.306 1.00 93.19 486 GLY A CA 1
ATOM 3708 C C . GLY A 1 486 ? 14.553 3.603 -1.730 1.00 93.19 486 GLY A C 1
ATOM 3709 O O . GLY A 1 486 ? 15.512 2.972 -1.296 1.00 93.19 486 GLY A O 1
ATOM 3710 N N . ASP A 1 487 ? 14.710 4.592 -2.602 1.00 91.62 487 ASP A N 1
ATOM 3711 C CA . ASP A 1 487 ? 16.011 5.157 -2.937 1.00 91.62 487 ASP A CA 1
ATOM 3712 C C . ASP A 1 487 ? 15.922 6.675 -2.905 1.00 91.62 487 ASP A C 1
ATOM 3714 O O . ASP A 1 487 ? 15.776 7.320 -3.938 1.00 91.62 487 ASP A O 1
ATOM 3718 N N . THR A 1 488 ? 16.001 7.275 -1.719 1.00 86.12 488 THR A N 1
ATOM 3719 C CA . THR A 1 488 ? 16.145 8.735 -1.653 1.00 86.12 488 THR A CA 1
ATOM 3720 C C . THR A 1 488 ? 17.491 9.207 -2.192 1.00 86.12 488 THR A C 1
ATOM 3722 O O . THR A 1 488 ? 17.616 10.379 -2.547 1.00 86.12 488 THR A O 1
ATOM 3725 N N . ASN A 1 489 ? 18.496 8.323 -2.246 1.00 75.38 489 ASN A N 1
ATOM 3726 C CA . ASN A 1 489 ? 19.895 8.630 -2.542 1.00 75.38 489 ASN A CA 1
ATOM 3727 C C . ASN A 1 489 ? 20.513 9.671 -1.570 1.00 75.38 489 ASN A C 1
ATOM 3729 O O . ASN A 1 489 ? 21.647 10.097 -1.763 1.00 75.38 489 ASN A O 1
ATOM 3733 N N . GLY A 1 490 ? 19.788 10.085 -0.520 1.00 64.69 490 GLY A N 1
ATOM 3734 C CA . GLY A 1 490 ? 20.053 11.298 0.256 1.00 64.69 490 GLY A CA 1
ATOM 3735 C C . GLY A 1 490 ? 19.671 12.581 -0.501 1.00 64.69 490 GLY A C 1
ATOM 3736 O O . GLY A 1 490 ? 19.665 12.642 -1.726 1.00 64.69 490 GLY A O 1
ATOM 3737 N N . THR A 1 491 ? 19.381 13.673 0.211 1.00 51.41 491 THR A N 1
ATOM 3738 C CA . THR A 1 491 ? 18.897 14.927 -0.414 1.00 51.41 491 THR A CA 1
ATOM 3739 C C . THR A 1 491 ? 19.954 15.705 -1.219 1.00 51.41 491 THR A C 1
ATOM 3741 O O . THR A 1 491 ? 19.646 16.752 -1.793 1.00 51.41 491 THR A O 1
ATOM 3744 N N . THR A 1 492 ? 21.196 15.213 -1.312 1.00 60.75 492 THR A N 1
ATOM 3745 C CA . THR A 1 492 ? 22.240 15.743 -2.214 1.00 60.75 492 THR A CA 1
ATOM 3746 C C . THR A 1 492 ? 23.142 14.621 -2.755 1.00 60.75 492 THR A C 1
ATOM 3748 O O . THR A 1 492 ? 24.265 14.450 -2.286 1.00 60.75 492 THR A O 1
ATOM 3751 N N . PRO A 1 493 ? 22.675 13.879 -3.774 1.00 61.12 493 PRO A N 1
ATOM 3752 C CA . PRO A 1 493 ? 23.518 13.701 -4.951 1.00 61.12 493 PRO A CA 1
ATOM 3753 C C . PRO A 1 493 ? 22.735 13.876 -6.262 1.00 61.12 493 PRO A C 1
ATOM 3755 O O . PRO A 1 493 ? 21.935 13.041 -6.708 1.00 61.12 493 PRO A O 1
ATOM 3758 N N . LYS A 1 494 ? 23.069 14.976 -6.938 1.00 71.62 494 LYS A N 1
ATOM 3759 C CA . LYS A 1 494 ? 23.090 15.056 -8.403 1.00 71.62 494 LYS A CA 1
ATOM 3760 C C . LYS A 1 494 ? 23.879 13.849 -8.958 1.00 71.62 494 LYS A C 1
ATOM 3762 O O . LYS A 1 494 ? 24.768 13.344 -8.275 1.00 71.62 494 LYS A O 1
ATOM 3767 N N . TYR A 1 495 ? 23.612 13.417 -10.194 1.00 80.25 495 TYR A N 1
ATOM 3768 C CA . TYR A 1 495 ? 24.590 12.618 -10.950 1.00 80.25 495 TYR A CA 1
ATOM 3769 C C . TYR A 1 495 ? 25.989 13.261 -10.829 1.00 80.25 495 TYR A C 1
ATOM 3771 O O . TYR A 1 495 ? 26.083 14.493 -10.933 1.00 80.25 495 TYR A O 1
ATOM 3779 N N . PRO A 1 496 ? 27.056 12.470 -10.617 1.00 79.25 496 PRO A N 1
ATOM 3780 C CA . PRO A 1 496 ? 28.414 12.999 -10.649 1.00 79.25 496 PRO A CA 1
ATOM 3781 C C . PRO A 1 496 ? 28.703 13.609 -12.026 1.00 79.25 496 PRO A C 1
ATOM 3783 O O . PRO A 1 496 ? 28.125 13.196 -13.033 1.00 79.25 496 PRO A O 1
ATOM 3786 N N . ASP A 1 497 ? 29.612 14.586 -12.088 1.00 78.25 497 ASP A N 1
ATOM 3787 C CA . ASP A 1 497 ? 29.970 15.245 -13.357 1.00 78.25 497 ASP A CA 1
ATOM 3788 C C . ASP A 1 497 ? 30.637 14.283 -14.363 1.00 78.25 497 ASP A C 1
ATOM 3790 O O . ASP A 1 497 ? 30.670 14.568 -15.560 1.00 78.25 497 ASP A O 1
ATOM 3794 N N . TYR A 1 498 ? 31.118 13.133 -13.877 1.00 84.12 498 TYR A N 1
ATOM 3795 C CA . TYR A 1 498 ? 31.628 12.012 -14.660 1.00 84.12 498 TYR A CA 1
ATOM 3796 C C . TYR A 1 498 ? 31.137 10.694 -14.047 1.00 84.12 498 TYR A C 1
ATOM 3798 O O . TYR A 1 498 ? 31.242 10.490 -12.839 1.00 84.12 498 TYR A O 1
ATOM 3806 N N . LEU A 1 499 ? 30.631 9.779 -14.872 1.00 86.06 499 LEU A N 1
ATOM 3807 C CA . LEU A 1 499 ? 30.101 8.479 -14.446 1.00 86.06 499 LEU A CA 1
ATOM 3808 C C . LEU A 1 499 ? 31.178 7.477 -13.986 1.00 86.06 499 LEU A C 1
ATOM 3810 O O . LEU A 1 499 ? 30.834 6.371 -13.585 1.00 86.06 499 LEU A O 1
ATOM 3814 N N . GLU A 1 500 ? 32.460 7.845 -14.023 1.00 88.50 500 GLU A N 1
ATOM 3815 C CA . GLU A 1 500 ? 33.553 7.086 -13.399 1.00 88.50 500 GLU A CA 1
ATOM 3816 C C . GLU A 1 500 ? 33.748 7.405 -11.896 1.00 88.50 500 GLU A C 1
ATOM 3818 O O . GLU A 1 500 ? 34.677 6.891 -11.273 1.00 88.50 500 GLU A O 1
ATOM 3823 N N . ASP A 1 501 ? 32.907 8.259 -11.302 1.00 87.31 501 ASP A N 1
ATOM 3824 C CA . ASP A 1 501 ? 32.931 8.568 -9.866 1.00 87.31 501 ASP A CA 1
ATOM 3825 C C . ASP A 1 501 ? 32.399 7.383 -9.021 1.00 87.31 501 ASP A C 1
ATOM 3827 O O . ASP A 1 501 ? 31.286 6.916 -9.285 1.00 87.31 501 ASP A O 1
ATOM 3831 N N . PRO A 1 502 ? 33.120 6.915 -7.978 1.00 86.12 502 PRO A N 1
ATOM 3832 C CA . PRO A 1 502 ? 32.682 5.825 -7.095 1.00 86.12 502 PRO A CA 1
ATOM 3833 C C . PRO A 1 502 ? 31.322 6.014 -6.400 1.00 86.12 502 PRO A C 1
ATOM 3835 O O . PRO A 1 502 ? 30.774 5.046 -5.881 1.00 86.12 502 PRO A O 1
ATOM 3838 N N . MET A 1 503 ? 30.755 7.225 -6.381 1.00 84.38 503 MET A N 1
ATOM 3839 C CA . MET A 1 503 ? 29.378 7.474 -5.936 1.00 84.38 503 MET A CA 1
ATOM 3840 C C . MET A 1 503 ? 28.322 6.823 -6.855 1.00 84.38 503 MET A C 1
ATOM 3842 O O . MET A 1 503 ? 27.184 6.622 -6.434 1.00 84.38 503 MET A O 1
ATOM 3846 N N . ALA A 1 504 ? 28.675 6.471 -8.096 1.00 84.44 504 ALA A N 1
ATOM 3847 C CA . ALA A 1 504 ? 27.799 5.797 -9.053 1.00 84.44 504 ALA A CA 1
ATOM 3848 C C . ALA A 1 504 ? 27.695 4.275 -8.801 1.00 84.44 504 ALA A C 1
ATOM 3850 O O . ALA A 1 504 ? 27.881 3.479 -9.719 1.00 84.44 504 ALA A O 1
ATOM 3851 N N . CYS A 1 505 ? 27.435 3.860 -7.560 1.00 84.94 505 CYS A N 1
ATOM 3852 C CA . CYS A 1 505 ? 27.561 2.472 -7.103 1.00 84.94 505 CYS A CA 1
ATOM 3853 C C . CYS A 1 505 ? 26.256 1.647 -7.127 1.00 84.94 505 CYS A C 1
ATOM 3855 O O . CYS A 1 505 ? 25.151 2.165 -7.338 1.00 84.94 505 CYS A O 1
ATOM 3857 N N . SER A 1 506 ? 26.370 0.339 -6.878 1.00 78.62 506 SER A N 1
ATOM 3858 C CA . SER A 1 506 ? 25.245 -0.606 -6.748 1.00 78.62 506 SER A CA 1
ATOM 3859 C C . SER A 1 506 ? 24.534 -0.543 -5.384 1.00 78.62 506 SER A C 1
ATOM 3861 O O . SER A 1 506 ? 24.243 -1.575 -4.780 1.00 78.62 506 SER A O 1
ATOM 3863 N N . GLY A 1 507 ? 24.289 0.668 -4.873 1.00 82.56 507 GLY A N 1
ATOM 3864 C CA . GLY A 1 507 ? 23.663 0.915 -3.571 1.00 82.56 507 GLY A CA 1
ATOM 3865 C C . GLY A 1 507 ? 22.279 1.571 -3.643 1.00 82.56 507 GLY A C 1
ATOM 3866 O O . GLY A 1 507 ? 21.959 2.292 -4.590 1.00 82.56 507 GLY A O 1
ATOM 3867 N N . TRP A 1 508 ? 21.490 1.355 -2.591 1.00 88.00 508 TRP A N 1
ATOM 3868 C CA . TRP A 1 508 ? 20.239 2.051 -2.271 1.00 88.00 508 TRP A CA 1
ATOM 3869 C C . TRP A 1 508 ? 20.377 2.644 -0.869 1.00 88.00 508 TRP A C 1
ATOM 3871 O O . TRP A 1 508 ? 21.076 2.074 -0.031 1.00 88.00 508 TRP A O 1
ATOM 3881 N N . THR A 1 509 ? 19.722 3.772 -0.593 1.00 87.31 509 THR A N 1
ATOM 3882 C CA . THR A 1 509 ? 19.726 4.350 0.764 1.00 87.31 509 THR A CA 1
ATOM 3883 C C . THR A 1 509 ? 18.732 3.697 1.711 1.00 87.31 509 THR A C 1
ATOM 3885 O O . THR A 1 509 ? 18.963 3.709 2.917 1.00 87.31 509 THR A O 1
ATOM 3888 N N . ASP A 1 510 ? 17.643 3.136 1.184 1.00 90.75 510 ASP A N 1
ATOM 3889 C CA . ASP A 1 510 ? 16.514 2.655 1.973 1.00 90.75 510 ASP A CA 1
ATOM 3890 C C . ASP A 1 510 ? 16.023 1.272 1.480 1.00 90.75 510 ASP A C 1
ATOM 3892 O O . ASP A 1 510 ? 16.471 0.725 0.462 1.00 90.75 510 ASP A O 1
ATOM 3896 N N . VAL A 1 511 ? 15.090 0.676 2.224 1.00 93.50 511 VAL A N 1
ATOM 3897 C CA . VAL A 1 511 ? 14.457 -0.623 1.920 1.00 93.50 511 VAL A CA 1
ATOM 3898 C C . VAL A 1 511 ? 13.531 -0.554 0.703 1.00 93.50 511 VAL A C 1
ATOM 3900 O O . VAL A 1 511 ? 13.014 0.512 0.372 1.00 93.50 511 VAL A O 1
ATOM 3903 N N . LYS A 1 512 ? 13.236 -1.695 0.067 1.00 96.25 512 LYS A N 1
ATOM 3904 C CA . LYS A 1 512 ? 12.085 -1.790 -0.843 1.00 96.25 512 LYS A CA 1
ATOM 3905 C C . LYS A 1 512 ? 10.801 -1.518 -0.051 1.00 96.25 512 LYS A C 1
ATOM 3907 O O . LYS A 1 512 ? 10.528 -2.177 0.951 1.00 96.25 512 LYS A O 1
ATOM 3912 N N . THR A 1 513 ? 10.012 -0.549 -0.495 1.00 97.69 513 THR A N 1
ATOM 3913 C CA . THR A 1 513 ? 8.894 0.002 0.283 1.00 97.69 513 THR A CA 1
ATOM 3914 C C . THR A 1 513 ? 7.552 -0.643 -0.049 1.00 97.69 513 THR A C 1
ATOM 3916 O O . THR A 1 513 ? 7.415 -1.394 -1.017 1.00 97.69 513 THR A O 1
ATOM 3919 N N . ILE A 1 514 ? 6.506 -0.262 0.691 1.00 97.94 514 ILE A N 1
ATOM 3920 C CA . ILE A 1 514 ? 5.121 -0.569 0.314 1.00 97.94 514 ILE A CA 1
ATOM 3921 C C . ILE A 1 514 ? 4.699 0.012 -1.051 1.00 97.94 514 ILE A C 1
ATOM 3923 O O . ILE A 1 514 ? 3.701 -0.446 -1.588 1.00 97.94 514 ILE A O 1
ATOM 3927 N N . TYR A 1 515 ? 5.424 0.968 -1.644 1.00 98.25 515 TYR A N 1
ATOM 3928 C CA . TYR A 1 515 ? 5.056 1.622 -2.913 1.00 98.25 515 TYR A CA 1
ATOM 3929 C C . TYR A 1 515 ? 5.895 1.181 -4.129 1.00 98.25 515 TYR A C 1
ATOM 3931 O O . TYR A 1 515 ? 5.578 1.571 -5.256 1.00 98.25 515 TYR A O 1
ATOM 3939 N N . ASP A 1 516 ? 6.920 0.341 -3.941 1.00 98.38 516 ASP A N 1
ATOM 3940 C CA . ASP A 1 516 ? 7.701 -0.248 -5.038 1.00 98.38 516 ASP A CA 1
ATOM 3941 C C . ASP A 1 516 ? 6.840 -1.255 -5.845 1.00 98.38 516 ASP A C 1
ATOM 3943 O O . ASP A 1 516 ? 6.312 -2.203 -5.256 1.00 98.38 516 ASP A O 1
ATOM 3947 N N . PRO A 1 517 ? 6.652 -1.079 -7.171 1.00 98.56 517 PRO A N 1
ATOM 3948 C CA . PRO A 1 517 ? 5.814 -1.949 -8.005 1.00 98.56 517 PRO A CA 1
ATOM 3949 C C . PRO A 1 517 ? 6.409 -3.342 -8.274 1.00 98.56 517 PRO A C 1
ATOM 3951 O O . PRO A 1 517 ? 5.733 -4.185 -8.860 1.00 98.56 517 PRO A O 1
ATOM 3954 N N . SER A 1 518 ? 7.666 -3.590 -7.909 1.00 98.62 518 SER A N 1
ATOM 3955 C CA . SER A 1 518 ? 8.410 -4.792 -8.294 1.00 98.62 518 SER A CA 1
ATOM 3956 C C . SER A 1 518 ? 7.950 -6.042 -7.527 1.00 98.62 518 SER A C 1
ATOM 3958 O O . SER A 1 518 ? 7.547 -5.945 -6.359 1.00 98.62 518 SER A O 1
ATOM 3960 N N . PRO A 1 519 ? 8.041 -7.240 -8.136 1.00 98.25 519 PRO A N 1
ATOM 3961 C CA . PRO A 1 519 ? 7.637 -8.486 -7.490 1.00 98.25 519 PRO A CA 1
ATOM 3962 C C . PRO A 1 519 ? 8.576 -8.909 -6.350 1.00 98.25 519 PRO A C 1
ATOM 3964 O O . PRO A 1 519 ? 9.608 -8.284 -6.111 1.00 98.25 519 PRO A O 1
ATOM 3967 N N . VAL A 1 520 ? 8.199 -9.957 -5.614 1.00 96.19 520 VAL A N 1
ATOM 3968 C CA . VAL A 1 520 ? 8.981 -10.533 -4.499 1.00 96.19 520 VAL A CA 1
ATOM 3969 C C . VAL A 1 520 ? 10.443 -10.787 -4.901 1.00 96.19 520 VAL A C 1
ATOM 3971 O O . VAL A 1 520 ? 10.714 -11.275 -6.001 1.00 96.19 520 VAL A O 1
ATOM 3974 N N . GLY A 1 521 ? 11.383 -10.424 -4.021 1.00 95.75 521 GLY A N 1
ATOM 3975 C CA . GLY A 1 521 ? 12.828 -10.542 -4.249 1.00 95.75 521 GLY A CA 1
ATOM 3976 C C . GLY A 1 521 ? 13.416 -9.572 -5.285 1.00 95.75 521 GLY A C 1
ATOM 3977 O O . GLY A 1 521 ? 14.590 -9.703 -5.628 1.00 95.75 521 GLY A O 1
ATOM 3978 N N . TYR A 1 522 ? 12.629 -8.623 -5.800 1.00 98.19 522 TYR A N 1
ATOM 3979 C CA . TYR A 1 522 ? 13.066 -7.582 -6.731 1.00 98.19 522 TYR A CA 1
ATOM 3980 C C . TYR A 1 522 ? 12.585 -6.186 -6.292 1.00 98.19 522 TYR A C 1
ATOM 3982 O O . TYR A 1 522 ? 11.514 -6.057 -5.702 1.00 98.19 522 TYR A O 1
ATOM 3990 N N . ARG A 1 523 ? 13.321 -5.131 -6.662 1.00 98.06 523 ARG A N 1
ATOM 3991 C CA . ARG A 1 523 ? 13.006 -3.703 -6.452 1.00 98.06 523 ARG A CA 1
ATOM 3992 C C . ARG A 1 523 ? 13.293 -2.856 -7.703 1.00 98.06 523 ARG A C 1
ATOM 3994 O O . ARG A 1 523 ? 13.916 -3.343 -8.649 1.00 98.06 523 ARG A O 1
ATOM 4001 N N . VAL A 1 524 ? 12.859 -1.593 -7.739 1.00 98.19 524 VAL A N 1
ATOM 4002 C CA . VAL A 1 524 ? 13.136 -0.690 -8.879 1.00 98.19 524 VAL A CA 1
ATOM 4003 C C . VAL A 1 524 ? 14.639 -0.373 -8.974 1.00 98.19 524 VAL A C 1
ATOM 4005 O O . VAL A 1 524 ? 15.292 -0.060 -7.976 1.00 98.19 524 VAL A O 1
ATOM 4008 N N . ALA A 1 525 ? 15.192 -0.427 -10.193 1.00 96.94 525 ALA A N 1
ATOM 4009 C CA . ALA A 1 525 ? 16.590 -0.090 -10.480 1.00 96.94 525 ALA A CA 1
ATOM 4010 C C . ALA A 1 525 ? 16.973 1.332 -10.019 1.00 96.94 525 ALA A C 1
ATOM 4012 O O . ALA A 1 525 ? 16.200 2.275 -10.205 1.00 96.94 525 ALA A O 1
ATOM 4013 N N . ASN A 1 526 ? 18.181 1.515 -9.475 1.00 93.88 526 ASN A N 1
ATOM 4014 C CA . ASN A 1 526 ? 18.699 2.847 -9.151 1.00 93.88 526 ASN A CA 1
ATOM 4015 C C . ASN A 1 526 ? 19.176 3.578 -10.425 1.00 93.88 526 ASN A C 1
ATOM 4017 O O . ASN A 1 526 ? 19.342 2.988 -11.496 1.00 93.88 526 ASN A O 1
ATOM 4021 N N . LYS A 1 527 ? 19.430 4.885 -10.321 1.00 90.81 527 LYS A N 1
ATOM 4022 C CA . LYS A 1 527 ? 19.874 5.724 -11.449 1.00 90.81 527 LYS A CA 1
ATOM 4023 C C . LYS A 1 527 ? 21.241 5.349 -12.046 1.00 90.81 527 LYS A C 1
ATOM 4025 O O . LYS A 1 527 ? 21.591 5.866 -13.106 1.00 90.81 527 LYS A O 1
ATOM 4030 N N . TYR A 1 528 ? 22.011 4.469 -11.402 1.00 93.19 528 TYR A N 1
ATOM 4031 C CA . TYR A 1 528 ? 23.351 4.059 -11.830 1.00 93.19 528 TYR A CA 1
ATOM 4032 C C . TYR A 1 528 ? 23.384 2.718 -12.586 1.00 93.19 528 TYR A C 1
ATOM 4034 O O . TYR A 1 528 ? 24.367 2.452 -13.286 1.00 93.19 528 TYR A O 1
ATOM 4042 N N . THR A 1 529 ? 22.314 1.912 -12.525 1.00 95.31 529 THR A N 1
ATOM 4043 C CA . THR A 1 529 ? 22.220 0.570 -13.139 1.00 95.31 529 THR A CA 1
ATOM 4044 C C . THR A 1 529 ? 22.545 0.548 -14.641 1.00 95.31 529 THR A C 1
ATOM 4046 O O . THR A 1 529 ? 23.178 -0.390 -15.118 1.00 95.31 529 THR A O 1
ATOM 4049 N N . TRP A 1 530 ? 22.166 1.581 -15.404 1.00 95.88 530 TRP A N 1
ATOM 4050 C CA . TRP A 1 530 ? 22.350 1.621 -16.869 1.00 95.88 530 TRP A CA 1
ATOM 4051 C C . TRP A 1 530 ? 23.589 2.402 -17.335 1.00 95.88 530 TRP A C 1
ATOM 4053 O O . TRP A 1 530 ? 23.775 2.607 -18.533 1.00 95.88 530 TRP A O 1
ATOM 4063 N N . THR A 1 531 ? 24.460 2.856 -16.428 1.00 94.25 531 THR A N 1
ATOM 4064 C CA . THR A 1 531 ? 25.607 3.729 -16.780 1.00 94.25 531 THR A CA 1
ATOM 4065 C C . THR A 1 531 ? 26.622 3.070 -17.721 1.00 94.25 531 THR A C 1
ATOM 4067 O O . THR A 1 531 ? 27.297 3.768 -18.477 1.00 94.25 531 THR A O 1
ATOM 4070 N N . GLY A 1 532 ? 26.674 1.733 -17.759 1.00 94.81 532 GLY A N 1
ATOM 4071 C CA . GLY A 1 532 ? 27.471 0.965 -18.723 1.00 94.81 532 GLY A CA 1
ATOM 4072 C C . GLY A 1 532 ? 26.949 0.996 -20.171 1.00 94.81 532 GLY A C 1
ATOM 4073 O O . GLY A 1 532 ? 27.705 0.692 -21.093 1.00 94.81 532 GLY A O 1
ATOM 4074 N N . PHE A 1 533 ? 25.694 1.400 -20.419 1.00 96.31 533 PHE A N 1
ATOM 4075 C CA . PHE A 1 533 ? 25.070 1.358 -21.755 1.00 96.31 533 PHE A CA 1
ATOM 4076 C C . PHE A 1 533 ? 25.592 2.434 -22.727 1.00 96.31 533 PHE A C 1
ATOM 4078 O O . PHE A 1 533 ? 25.314 2.374 -23.929 1.00 96.31 533 PHE A O 1
ATOM 4085 N N . VAL A 1 534 ? 26.381 3.404 -22.251 1.00 93.38 534 VAL A N 1
ATOM 4086 C CA . VAL A 1 534 ? 26.987 4.454 -23.085 1.00 93.38 534 VAL A CA 1
ATOM 4087 C C . VAL A 1 534 ? 28.482 4.620 -22.816 1.00 93.38 534 VAL A C 1
ATOM 4089 O O . VAL A 1 534 ? 28.984 4.535 -21.695 1.00 93.38 534 VAL A O 1
ATOM 4092 N N . LYS A 1 535 ? 29.229 4.916 -23.881 1.00 91.12 535 LYS A N 1
ATOM 4093 C CA . LYS A 1 535 ? 30.686 5.097 -23.811 1.00 91.12 535 LYS A CA 1
ATOM 4094 C C . LYS A 1 535 ? 31.073 6.445 -23.204 1.00 91.12 535 LYS A C 1
ATOM 4096 O O . LYS A 1 535 ? 32.168 6.560 -22.661 1.00 91.12 535 LYS A O 1
ATOM 4101 N N . ARG A 1 536 ? 30.181 7.441 -23.259 1.00 87.81 536 ARG A N 1
ATOM 4102 C CA . ARG A 1 536 ? 30.417 8.797 -22.743 1.00 87.81 536 ARG A CA 1
ATOM 4103 C C . ARG A 1 536 ? 30.359 8.868 -21.218 1.00 87.81 536 ARG A C 1
ATOM 4105 O O . ARG A 1 536 ? 29.404 8.398 -20.610 1.00 87.81 536 ARG A O 1
ATOM 4112 N N . ASN A 1 537 ? 31.332 9.564 -20.648 1.00 85.88 537 ASN A N 1
ATOM 4113 C CA . ASN A 1 537 ? 31.463 9.847 -19.221 1.00 85.88 537 ASN A CA 1
ATOM 4114 C C . ASN A 1 537 ? 30.317 10.721 -18.667 1.00 85.88 537 ASN A C 1
ATOM 4116 O O . ASN A 1 537 ? 30.027 10.651 -17.484 1.00 85.88 537 ASN A O 1
ATOM 4120 N N . ASP A 1 538 ? 29.646 11.523 -19.505 1.00 86.12 538 ASP A N 1
ATOM 4121 C CA . ASP A 1 538 ? 28.503 12.373 -19.114 1.00 86.12 538 ASP A CA 1
ATOM 4122 C C . ASP A 1 538 ? 27.133 11.675 -19.235 1.00 86.12 538 ASP A C 1
ATOM 4124 O O . ASP A 1 538 ? 26.092 12.293 -19.016 1.00 86.12 538 ASP A O 1
ATOM 4128 N N . GLY A 1 539 ? 27.114 10.401 -19.642 1.00 89.19 539 GLY A N 1
ATOM 4129 C CA . GLY A 1 539 ? 25.895 9.614 -19.816 1.00 89.19 539 GLY A CA 1
ATOM 4130 C C . GLY A 1 539 ? 25.005 9.996 -21.009 1.00 89.19 539 GLY A C 1
ATOM 4131 O O . GLY A 1 539 ? 23.989 9.332 -21.214 1.00 89.19 539 GLY A O 1
ATOM 4132 N N . ASN A 1 540 ? 25.347 11.021 -21.807 1.00 88.69 540 ASN A N 1
ATOM 4133 C CA . ASN A 1 540 ? 24.397 11.656 -22.729 1.00 88.69 540 ASN A CA 1
ATOM 4134 C C . ASN A 1 540 ? 24.908 11.784 -24.176 1.00 88.69 540 ASN A C 1
ATOM 4136 O O . ASN A 1 540 ? 25.670 12.681 -24.536 1.00 88.69 540 ASN A O 1
ATOM 4140 N N . THR A 1 541 ? 24.406 10.929 -25.068 1.00 86.56 541 THR A N 1
ATOM 4141 C CA . THR A 1 541 ? 24.748 10.958 -26.508 1.00 86.56 541 THR A CA 1
ATOM 4142 C C . THR A 1 541 ? 24.118 12.126 -27.287 1.00 86.56 541 THR A C 1
ATOM 4144 O O . THR A 1 541 ? 24.502 12.392 -28.430 1.00 86.56 541 THR A O 1
ATOM 4147 N N . SER A 1 542 ? 23.184 12.876 -26.690 1.00 76.62 542 SER A N 1
ATOM 4148 C CA . SER A 1 542 ? 22.470 13.970 -27.367 1.00 76.62 542 SER A CA 1
ATOM 4149 C C . SER A 1 542 ? 23.374 15.143 -27.748 1.00 76.62 542 SER A C 1
ATOM 4151 O O . SER A 1 542 ? 23.128 15.783 -28.770 1.00 76.62 542 SER A O 1
ATOM 4153 N N . GLY A 1 543 ? 24.421 15.408 -26.956 1.00 68.00 543 GLY A N 1
ATOM 4154 C CA . GLY A 1 543 ? 25.364 16.515 -27.164 1.00 68.00 543 GLY A CA 1
ATOM 4155 C C . GLY A 1 543 ? 26.380 16.305 -28.295 1.00 68.00 543 GLY A C 1
ATOM 4156 O O . GLY A 1 543 ? 27.174 17.201 -28.578 1.00 68.00 543 GLY A O 1
ATOM 4157 N N . ILE A 1 544 ? 26.383 15.138 -28.949 1.00 74.38 544 ILE A N 1
ATOM 4158 C CA . ILE A 1 544 ? 27.302 14.840 -30.055 1.00 74.38 544 ILE A CA 1
ATOM 4159 C C . ILE A 1 544 ? 26.887 15.631 -31.304 1.00 74.38 544 ILE A C 1
ATOM 4161 O O . ILE A 1 544 ? 25.741 15.556 -31.756 1.00 74.38 544 ILE A O 1
ATOM 4165 N N . SER A 1 545 ? 27.845 16.347 -31.897 1.00 60.16 545 SER A N 1
ATOM 4166 C CA . SER A 1 545 ? 27.685 17.078 -33.156 1.00 60.16 545 SER A CA 1
ATOM 4167 C C . SER A 1 545 ? 28.921 16.919 -34.048 1.00 60.16 545 SER A C 1
ATOM 4169 O O . SER A 1 545 ? 30.030 16.727 -33.557 1.00 60.16 545 SER A O 1
ATOM 4171 N N . GLY A 1 546 ? 28.729 16.992 -35.369 1.00 57.78 546 GLY A N 1
ATOM 4172 C CA . GLY A 1 546 ? 29.821 17.049 -36.350 1.00 57.78 546 GLY A CA 1
ATOM 4173 C C . GLY A 1 546 ? 30.474 15.721 -36.764 1.00 57.78 546 GLY A C 1
ATOM 4174 O O . GLY A 1 546 ? 31.354 15.754 -37.619 1.00 57.78 546 GLY A O 1
ATOM 4175 N N . THR A 1 547 ? 30.061 14.571 -36.222 1.00 52.38 547 THR A N 1
ATOM 4176 C CA . THR A 1 547 ? 30.666 13.256 -36.523 1.00 52.38 547 THR A CA 1
ATOM 4177 C C . THR A 1 547 ? 29.693 12.241 -37.123 1.00 52.38 547 THR A C 1
ATOM 4179 O O . THR A 1 547 ? 28.471 12.409 -37.094 1.00 52.38 547 THR A O 1
ATOM 4182 N N . THR A 1 548 ? 30.268 11.160 -37.654 1.00 56.06 548 THR A N 1
ATOM 4183 C CA . THR A 1 548 ? 29.579 9.904 -37.967 1.00 56.06 548 THR A CA 1
ATOM 4184 C C . THR A 1 548 ? 28.818 9.351 -36.754 1.00 56.06 548 THR A C 1
ATOM 4186 O O . THR A 1 548 ? 29.118 9.696 -35.613 1.00 56.06 548 THR A O 1
ATOM 4189 N N . SER A 1 549 ? 27.788 8.556 -37.062 1.00 71.44 549 SER A N 1
ATOM 4190 C CA . SER A 1 549 ? 26.757 7.956 -36.197 1.00 71.44 549 SER A CA 1
ATOM 4191 C C . SER A 1 549 ? 26.889 8.071 -34.666 1.00 71.44 549 SER A C 1
ATOM 4193 O O . SER A 1 549 ? 27.849 7.611 -34.054 1.00 71.44 549 SER A O 1
ATOM 4195 N N . ARG A 1 550 ? 25.806 8.523 -34.011 1.00 81.44 550 ARG A N 1
ATOM 4196 C CA . ARG A 1 550 ? 25.639 8.433 -32.540 1.00 81.44 550 ARG A CA 1
ATOM 4197 C C . ARG A 1 550 ? 25.770 6.991 -32.018 1.00 81.44 550 ARG A C 1
ATOM 4199 O O . ARG A 1 550 ? 26.175 6.817 -30.870 1.00 81.44 550 ARG A O 1
ATOM 4206 N N . LEU A 1 551 ? 25.486 5.983 -32.854 1.00 86.25 551 LEU A N 1
ATOM 4207 C CA . LEU A 1 551 ? 25.649 4.557 -32.532 1.00 86.25 551 LEU A CA 1
ATOM 4208 C C . LEU A 1 551 ? 27.070 4.215 -32.053 1.00 86.25 551 LEU A C 1
ATOM 4210 O O . LEU A 1 551 ? 27.223 3.363 -31.180 1.00 86.25 551 LEU A O 1
ATOM 4214 N N . ASP A 1 552 ? 28.095 4.925 -32.541 1.00 87.00 552 ASP A N 1
ATOM 4215 C CA . ASP A 1 552 ? 29.497 4.708 -32.157 1.00 87.00 552 ASP A CA 1
ATOM 4216 C C . ASP A 1 552 ? 29.735 4.928 -30.650 1.00 87.00 552 ASP A C 1
ATOM 4218 O O . ASP A 1 552 ? 30.683 4.377 -30.088 1.00 87.00 552 ASP A O 1
ATOM 4222 N N . TYR A 1 553 ? 28.854 5.673 -29.971 1.00 89.81 553 TYR A N 1
ATOM 4223 C CA . TYR A 1 553 ? 28.934 6.020 -28.547 1.00 89.81 553 TYR A CA 1
ATOM 4224 C C . TYR A 1 553 ? 28.005 5.191 -27.646 1.00 89.81 553 TYR A C 1
ATOM 4226 O O . TYR A 1 553 ? 28.015 5.381 -26.428 1.00 89.81 553 TYR A O 1
ATOM 4234 N N . ILE A 1 554 ? 27.233 4.264 -28.217 1.00 93.00 554 ILE A N 1
ATOM 4235 C CA . ILE A 1 554 ? 26.336 3.360 -27.489 1.00 93.00 554 ILE A CA 1
ATOM 4236 C C . ILE A 1 554 ? 27.035 2.004 -27.308 1.00 93.00 554 ILE A C 1
ATOM 4238 O O . ILE A 1 554 ? 27.710 1.509 -28.215 1.00 93.00 554 ILE A O 1
ATOM 4242 N N . ASN A 1 555 ? 26.876 1.389 -26.138 1.00 95.81 555 ASN A N 1
ATOM 4243 C CA . ASN A 1 555 ? 27.301 0.017 -25.877 1.00 95.81 555 ASN A CA 1
ATOM 4244 C C . ASN A 1 555 ? 26.131 -0.931 -26.171 1.00 95.81 555 ASN A C 1
ATOM 4246 O O . ASN A 1 555 ? 25.371 -1.298 -25.280 1.00 95.81 555 ASN A O 1
ATOM 4250 N N . TYR A 1 556 ? 25.974 -1.306 -27.442 1.00 95.62 556 TYR A N 1
ATOM 4251 C CA . TYR A 1 556 ? 24.939 -2.228 -27.916 1.00 95.62 556 TYR A CA 1
ATOM 4252 C C . TYR A 1 556 ? 25.519 -3.308 -28.841 1.00 95.62 556 TYR A C 1
ATOM 4254 O O . TYR A 1 556 ? 26.623 -3.162 -29.367 1.00 95.62 556 TYR A O 1
ATOM 4262 N N . VAL A 1 557 ? 24.773 -4.402 -28.998 1.00 97.19 557 VAL A N 1
ATOM 4263 C CA . VAL A 1 557 ? 25.101 -5.564 -29.839 1.00 97.19 557 VAL A CA 1
ATOM 4264 C C . VAL A 1 557 ? 24.340 -5.510 -31.166 1.00 97.19 557 VAL A C 1
ATOM 4266 O O . VAL A 1 557 ? 24.928 -5.694 -32.228 1.00 97.19 557 VAL A O 1
ATOM 4269 N N . LYS A 1 558 ? 23.028 -5.253 -31.108 1.00 95.19 558 LYS A N 1
ATOM 4270 C CA . LYS A 1 558 ? 22.119 -5.182 -32.263 1.00 95.19 558 LYS A CA 1
ATOM 4271 C C . LYS A 1 558 ? 20.903 -4.304 -31.953 1.00 95.19 558 LYS A C 1
ATOM 4273 O O . LYS A 1 558 ? 20.599 -4.048 -30.786 1.00 95.19 558 LYS A O 1
ATOM 4278 N N . TYR A 1 559 ? 20.184 -3.891 -32.992 1.00 90.88 559 TYR A N 1
ATOM 4279 C CA . TYR A 1 559 ? 18.822 -3.373 -32.874 1.00 90.88 559 TYR A CA 1
ATOM 4280 C C . TYR A 1 559 ? 17.858 -4.329 -33.577 1.00 90.88 559 TYR A C 1
ATOM 4282 O O . TYR A 1 559 ? 18.094 -4.721 -34.717 1.00 90.88 559 TYR A O 1
ATOM 4290 N N . ASP A 1 560 ? 16.786 -4.702 -32.888 1.00 89.81 560 ASP A N 1
ATOM 4291 C CA . ASP A 1 560 ? 15.697 -5.526 -33.416 1.00 89.81 560 ASP A CA 1
ATOM 4292 C C . ASP A 1 560 ? 14.432 -5.161 -32.634 1.00 89.81 560 ASP A C 1
ATOM 4294 O O . ASP A 1 560 ? 14.205 -5.658 -31.534 1.00 89.81 560 ASP A O 1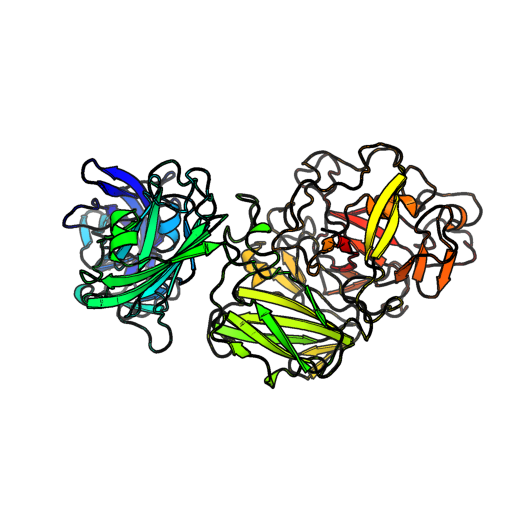
ATOM 4298 N N . ASN A 1 561 ? 13.690 -4.170 -33.147 1.00 84.25 561 ASN A N 1
ATOM 4299 C CA . ASN A 1 561 ? 12.507 -3.545 -32.523 1.00 84.25 561 ASN A CA 1
ATOM 4300 C C . ASN A 1 561 ? 12.738 -2.904 -31.125 1.00 84.25 561 ASN A C 1
ATOM 4302 O O . ASN A 1 561 ? 11.831 -2.340 -30.512 1.00 84.25 561 ASN A O 1
ATOM 4306 N N . GLY A 1 562 ? 13.983 -2.926 -30.661 1.00 90.06 562 GLY A N 1
ATOM 4307 C CA . GLY A 1 562 ? 14.517 -2.360 -29.431 1.00 90.06 562 GLY A CA 1
ATOM 4308 C C . GLY A 1 562 ? 16.036 -2.552 -29.415 1.00 90.06 562 GLY A C 1
ATOM 4309 O O . GLY A 1 562 ? 16.586 -3.304 -30.229 1.00 90.06 562 GLY A O 1
ATOM 4310 N N . TYR A 1 563 ? 16.734 -1.850 -28.524 1.00 94.06 563 TYR A N 1
ATOM 4311 C CA . TYR A 1 563 ? 18.188 -1.985 -28.403 1.00 94.06 563 TYR A CA 1
ATOM 4312 C C . TYR A 1 563 ? 18.538 -3.231 -27.589 1.00 94.06 563 TYR A C 1
ATOM 4314 O O . TYR A 1 563 ? 17.974 -3.451 -26.521 1.00 94.06 563 TYR A O 1
ATOM 4322 N N . TYR A 1 564 ? 19.509 -4.009 -28.064 1.00 97.56 564 TYR A N 1
ATOM 4323 C CA . TYR A 1 564 ? 20.182 -5.025 -27.260 1.00 97.56 564 TYR A CA 1
ATOM 4324 C C . TYR A 1 564 ? 21.454 -4.397 -26.690 1.00 97.56 564 TYR A C 1
ATOM 4326 O O . TYR A 1 564 ? 22.495 -4.400 -27.352 1.00 97.56 564 TYR A O 1
ATOM 4334 N N . PHE A 1 565 ? 21.364 -3.777 -25.512 1.00 98.00 565 PHE A N 1
ATOM 4335 C CA . PHE A 1 565 ? 22.519 -3.149 -24.861 1.00 98.00 565 PHE A CA 1
ATOM 4336 C C . PHE A 1 565 ? 23.492 -4.207 -24.346 1.00 98.00 565 PHE A C 1
ATOM 4338 O O . PHE A 1 565 ? 23.078 -5.297 -23.970 1.00 98.00 565 PHE A O 1
ATOM 4345 N N . LYS A 1 566 ? 24.786 -3.893 -24.303 1.00 98.25 566 LYS A N 1
ATOM 4346 C CA . LYS A 1 566 ? 25.785 -4.753 -23.662 1.00 98.25 566 LYS A CA 1
ATOM 4347 C C . LYS A 1 566 ? 25.595 -4.731 -22.145 1.00 98.25 566 LYS A C 1
ATOM 4349 O O . LYS A 1 566 ? 25.612 -3.663 -21.539 1.00 98.25 566 LYS A O 1
ATOM 4354 N N . LYS A 1 567 ? 25.519 -5.915 -21.541 1.00 97.44 567 LYS A N 1
ATOM 4355 C CA . LYS A 1 567 ? 25.557 -6.138 -20.088 1.00 97.44 567 LYS A CA 1
ATOM 4356 C C . LYS A 1 567 ? 26.943 -5.857 -19.501 1.00 97.44 567 LYS A C 1
ATOM 4358 O O . LYS A 1 567 ? 27.055 -5.448 -18.355 1.00 97.44 567 LYS A O 1
ATOM 4363 N N . ASN A 1 568 ? 28.001 -6.066 -20.284 1.00 96.31 568 ASN A N 1
ATOM 4364 C CA . ASN A 1 568 ? 29.398 -5.761 -19.960 1.00 96.31 568 ASN A CA 1
ATOM 4365 C C . ASN A 1 568 ? 30.224 -5.656 -21.260 1.00 96.31 568 ASN A C 1
ATOM 4367 O O . ASN A 1 568 ? 29.743 -6.026 -22.333 1.00 96.31 568 ASN A O 1
ATOM 4371 N N . ASP A 1 569 ? 31.475 -5.190 -21.192 1.00 93.62 569 ASP A N 1
ATOM 4372 C CA . ASP A 1 569 ? 32.314 -4.982 -22.388 1.00 93.62 569 ASP A CA 1
ATOM 4373 C C . ASP A 1 569 ? 32.477 -6.237 -23.266 1.00 93.62 569 ASP A C 1
ATOM 4375 O O . ASP A 1 569 ? 32.487 -6.130 -24.497 1.00 93.62 569 ASP A O 1
ATOM 4379 N N . SER A 1 570 ? 32.540 -7.429 -22.663 1.00 94.44 570 SER A N 1
ATOM 4380 C CA . SER A 1 570 ? 32.674 -8.716 -23.364 1.00 94.44 570 SER A CA 1
ATOM 4381 C C . SER A 1 570 ? 31.370 -9.299 -23.928 1.00 94.44 570 SER A C 1
ATOM 4383 O O . SER A 1 570 ? 31.434 -10.260 -24.688 1.00 94.44 570 SER A O 1
ATOM 4385 N N . ASP A 1 571 ? 30.205 -8.733 -23.610 1.00 97.44 571 ASP A N 1
ATOM 4386 C CA . ASP A 1 571 ? 28.899 -9.260 -24.029 1.00 97.44 571 ASP A CA 1
ATOM 4387 C C . ASP A 1 571 ? 28.710 -9.213 -25.560 1.00 97.44 571 ASP A C 1
ATOM 4389 O O . ASP A 1 571 ? 28.914 -8.171 -26.191 1.00 97.44 571 ASP A O 1
ATOM 4393 N N . THR A 1 572 ? 28.309 -10.334 -26.165 1.00 97.12 572 THR A N 1
ATOM 4394 C CA . THR A 1 572 ? 28.030 -10.470 -27.609 1.00 97.12 572 THR A CA 1
ATOM 4395 C C . THR A 1 572 ? 26.579 -10.838 -27.931 1.00 97.12 572 THR A C 1
ATOM 4397 O O . THR A 1 572 ? 26.269 -11.077 -29.095 1.00 97.12 572 THR A O 1
ATOM 4400 N N . GLU A 1 573 ? 25.692 -10.875 -26.936 1.00 96.62 573 GLU A N 1
ATOM 4401 C CA . GLU A 1 573 ? 24.261 -11.180 -27.096 1.00 96.62 573 GLU A CA 1
ATOM 4402 C C . GLU A 1 573 ? 23.395 -9.952 -26.785 1.00 96.62 573 GLU A C 1
ATOM 4404 O O . GLU A 1 573 ? 22.499 -9.597 -27.558 1.00 96.62 573 GLU A O 1
ATOM 4409 N N . GLY A 1 574 ? 23.726 -9.262 -25.691 1.00 97.31 574 GLY A N 1
ATOM 4410 C CA . GLY A 1 574 ? 23.019 -8.094 -25.185 1.00 97.31 574 GLY A CA 1
ATOM 4411 C C . GLY A 1 574 ? 21.799 -8.421 -24.317 1.00 97.31 574 GLY A C 1
ATOM 4412 O O . GLY A 1 574 ? 21.391 -9.573 -24.176 1.00 97.31 574 GLY A O 1
ATOM 4413 N N . THR A 1 575 ? 21.219 -7.378 -23.726 1.00 97.75 575 THR A N 1
ATOM 4414 C CA . THR A 1 575 ? 19.954 -7.383 -22.975 1.00 97.75 575 THR A CA 1
ATOM 4415 C C . THR A 1 575 ? 18.935 -6.482 -23.671 1.00 97.75 575 THR A C 1
ATOM 4417 O O . THR A 1 575 ? 19.276 -5.387 -24.131 1.00 97.75 575 THR A O 1
ATOM 4420 N N . PHE A 1 576 ? 17.693 -6.947 -23.817 1.00 97.38 576 PHE A N 1
ATOM 4421 C CA . PHE A 1 576 ? 16.696 -6.294 -24.668 1.00 97.38 576 PHE A CA 1
ATOM 4422 C C . PHE A 1 576 ? 15.960 -5.154 -23.960 1.00 97.38 576 PHE A C 1
ATOM 4424 O O . PHE A 1 576 ? 15.316 -5.353 -22.930 1.00 97.38 576 PHE A O 1
ATOM 4431 N N . TYR A 1 577 ? 15.991 -3.964 -24.560 1.00 96.12 577 TYR A N 1
ATOM 4432 C CA . TYR A 1 577 ? 15.251 -2.783 -24.119 1.00 96.12 577 TYR A CA 1
ATOM 4433 C C . TYR A 1 577 ? 14.251 -2.334 -25.196 1.00 96.12 577 TYR A C 1
ATOM 4435 O O . TYR A 1 577 ? 14.652 -1.708 -26.188 1.00 96.12 577 TYR A O 1
ATOM 4443 N N . PRO A 1 578 ? 12.948 -2.632 -25.019 1.00 91.81 578 PRO A N 1
ATOM 4444 C CA . PRO A 1 578 ? 11.915 -2.260 -25.977 1.00 91.81 578 PRO A CA 1
ATOM 4445 C C . PRO A 1 578 ? 11.699 -0.743 -26.092 1.00 91.81 578 PRO A C 1
ATOM 4447 O O . PRO A 1 578 ? 11.904 0.041 -25.155 1.00 91.81 578 PRO A O 1
ATOM 4450 N N . GLN A 1 579 ? 11.197 -0.336 -27.258 1.00 86.50 579 GLN A N 1
ATOM 4451 C CA . GLN A 1 579 ? 10.702 1.014 -27.547 1.00 86.50 579 GLN A CA 1
ATOM 4452 C C . GLN A 1 579 ? 9.252 1.185 -27.045 1.00 86.50 579 GLN A C 1
ATOM 4454 O O . GLN A 1 579 ? 8.310 1.361 -27.821 1.00 86.50 579 GLN A O 1
ATOM 4459 N N . THR A 1 580 ? 9.081 1.083 -25.724 1.00 87.62 580 THR A N 1
ATOM 4460 C CA . THR A 1 580 ? 7.805 0.991 -24.985 1.00 87.62 580 THR A CA 1
ATOM 4461 C C . THR A 1 580 ? 6.826 2.152 -25.157 1.00 87.62 580 THR A C 1
ATOM 4463 O O . THR A 1 580 ? 5.650 1.973 -24.841 1.00 87.62 580 THR A O 1
ATOM 4466 N N . GLY A 1 581 ? 7.284 3.337 -25.576 1.00 86.19 581 GLY A N 1
ATOM 4467 C CA . GLY A 1 581 ? 6.535 4.586 -25.412 1.00 86.19 581 GLY A CA 1
ATOM 4468 C C . GLY A 1 581 ? 6.522 5.082 -23.959 1.00 86.19 581 GLY A C 1
ATOM 4469 O O . GLY A 1 581 ? 7.255 4.591 -23.093 1.00 86.19 581 GLY A O 1
ATOM 4470 N N . SER A 1 582 ? 5.694 6.089 -23.688 1.00 87.56 582 SER A N 1
ATOM 4471 C CA . SER A 1 582 ? 5.334 6.586 -22.346 1.00 87.56 582 SER A CA 1
ATOM 4472 C C . SER A 1 582 ? 3.942 7.234 -22.413 1.00 87.56 582 SER A C 1
ATOM 4474 O O . SER A 1 582 ? 3.557 7.688 -23.488 1.00 87.56 582 SER A O 1
ATOM 4476 N N . ARG A 1 583 ? 3.175 7.322 -21.317 1.00 88.25 583 ARG A N 1
ATOM 4477 C CA . ARG A 1 583 ? 1.890 8.065 -21.303 1.00 88.25 583 ARG A CA 1
ATOM 4478 C C . ARG A 1 583 ? 2.049 9.427 -20.640 1.00 88.25 583 ARG A C 1
ATOM 4480 O O . ARG A 1 583 ? 2.635 9.528 -19.566 1.00 88.25 583 ARG A O 1
ATOM 4487 N N . TYR A 1 584 ? 1.506 10.463 -21.273 1.00 87.75 584 TYR A N 1
ATOM 4488 C CA . TYR A 1 584 ? 1.578 11.836 -20.777 1.00 87.75 584 TYR A CA 1
ATOM 4489 C C . TYR A 1 584 ? 0.496 12.076 -19.717 1.00 87.75 584 TYR A C 1
ATOM 4491 O O . TYR A 1 584 ? -0.697 12.065 -20.027 1.00 87.75 584 TYR A O 1
ATOM 4499 N N . GLY A 1 585 ? 0.888 12.301 -18.461 1.00 87.69 585 GLY A N 1
ATOM 4500 C CA . GLY A 1 585 ? -0.039 12.322 -17.320 1.00 87.69 585 GLY A CA 1
ATOM 4501 C C . GLY A 1 585 ? -1.005 13.512 -17.295 1.00 87.69 585 GLY A C 1
ATOM 4502 O O . GLY A 1 585 ? -1.907 13.556 -16.465 1.00 87.69 585 GLY A O 1
ATOM 4503 N N . SER A 1 586 ? -0.866 14.477 -18.208 1.00 85.19 586 SER A N 1
ATOM 4504 C CA . SER A 1 586 ? -1.871 15.528 -18.419 1.00 85.19 586 SER A CA 1
ATOM 4505 C C . SER A 1 586 ? -3.153 15.009 -19.088 1.00 85.19 586 SER A C 1
ATOM 4507 O O . SER A 1 586 ? -4.226 15.558 -18.828 1.00 85.19 586 SER A O 1
ATOM 4509 N N . THR A 1 587 ? -3.043 14.004 -19.964 1.00 85.56 587 THR A N 1
ATOM 4510 C CA . THR A 1 587 ? -4.063 13.634 -20.973 1.00 85.56 587 THR A CA 1
ATOM 4511 C C . THR A 1 587 ? -4.241 12.127 -21.178 1.00 85.56 587 THR A C 1
ATOM 4513 O O . THR A 1 587 ? -5.169 11.723 -21.873 1.00 85.56 587 THR A O 1
ATOM 4516 N N . GLY A 1 588 ? -3.345 11.285 -20.656 1.00 86.81 588 GLY A N 1
ATOM 4517 C CA . GLY A 1 588 ? -3.380 9.826 -20.821 1.00 86.81 588 GLY A CA 1
ATOM 4518 C C . GLY A 1 588 ? -2.951 9.312 -22.200 1.00 86.81 588 GLY A C 1
ATOM 4519 O O . GLY A 1 588 ? -2.718 8.112 -22.373 1.00 86.81 588 GLY A O 1
ATOM 4520 N N . THR A 1 589 ? -2.818 10.219 -23.170 1.00 85.44 589 THR A N 1
ATOM 4521 C CA . THR A 1 589 ? -2.302 9.978 -24.522 1.00 85.44 589 THR A CA 1
ATOM 4522 C C . THR A 1 589 ? -0.911 9.356 -24.468 1.00 85.44 589 THR A C 1
ATOM 4524 O O . THR A 1 589 ? -0.051 9.813 -23.705 1.00 85.44 589 THR A O 1
ATOM 4527 N N . MET A 1 590 ? -0.661 8.363 -25.317 1.00 80.06 590 MET A N 1
ATOM 4528 C CA . MET A 1 590 ? 0.677 7.807 -25.495 1.00 80.06 590 MET A CA 1
ATOM 4529 C C . MET A 1 590 ? 1.571 8.784 -26.278 1.00 80.06 590 MET A C 1
ATOM 4531 O O . MET A 1 590 ? 1.123 9.442 -27.215 1.00 80.06 590 MET A O 1
ATOM 4535 N N . TRP A 1 591 ? 2.835 8.894 -25.876 1.00 71.38 591 TRP A N 1
ATOM 4536 C CA . TRP A 1 591 ? 3.845 9.786 -26.441 1.00 71.38 591 TRP A CA 1
ATOM 4537 C C . TRP A 1 591 ? 5.011 8.952 -26.984 1.00 71.38 591 TRP A C 1
ATOM 4539 O O . TRP A 1 591 ? 5.678 8.229 -26.240 1.00 71.38 591 TRP A O 1
ATOM 4549 N N . SER A 1 592 ? 5.323 9.140 -28.266 1.00 58.44 592 SER A N 1
ATOM 4550 C CA . SER A 1 592 ? 6.618 8.804 -28.872 1.00 58.44 592 SER A CA 1
ATOM 4551 C C . SER A 1 592 ? 7.257 10.073 -29.440 1.00 58.44 592 SER A C 1
ATOM 4553 O O . SER A 1 592 ? 6.591 10.862 -30.111 1.00 58.44 592 SER A O 1
ATOM 4555 N N . ALA A 1 593 ? 8.534 10.314 -29.144 1.00 42.38 593 ALA A N 1
ATOM 4556 C CA . ALA A 1 593 ? 9.161 11.615 -29.350 1.00 42.38 593 ALA A CA 1
ATOM 4557 C C . ALA A 1 593 ? 9.498 11.921 -30.824 1.00 42.38 593 ALA A C 1
ATOM 4559 O O . ALA A 1 593 ? 10.624 11.723 -31.271 1.00 42.38 593 ALA A O 1
ATOM 4560 N N . GLY A 1 594 ? 8.542 12.523 -31.538 1.00 42.41 594 GLY A N 1
ATOM 4561 C CA . GLY A 1 594 ? 8.826 13.332 -32.726 1.00 42.41 594 GLY A CA 1
ATOM 4562 C C . GLY A 1 594 ? 8.624 12.659 -34.083 1.00 42.41 594 GLY A C 1
ATOM 4563 O O . GLY A 1 594 ? 9.532 12.690 -34.908 1.00 42.41 594 GLY A O 1
ATOM 4564 N N . GLN A 1 595 ? 7.418 12.157 -34.358 1.00 33.28 595 GLN A N 1
ATOM 4565 C CA . GLN A 1 595 ? 6.875 12.118 -35.723 1.00 33.28 595 GLN A CA 1
ATOM 4566 C C . GLN A 1 595 ? 5.342 12.114 -35.701 1.00 33.28 595 GLN A C 1
ATOM 4568 O O . GLN A 1 595 ? 4.729 11.483 -34.842 1.00 33.28 595 GLN A O 1
ATOM 4573 N N . GLU A 1 596 ? 4.715 12.812 -36.647 1.00 37.38 596 GLU A N 1
ATOM 4574 C CA . GLU A 1 596 ? 3.267 12.736 -36.848 1.00 37.38 596 GLU A CA 1
ATOM 4575 C C . GLU A 1 596 ? 2.902 11.369 -37.458 1.00 37.38 596 GLU A C 1
ATOM 4577 O O . GLU A 1 596 ? 3.549 10.903 -38.395 1.00 37.38 596 GLU A O 1
ATOM 4582 N N . SER A 1 597 ? 1.842 10.735 -36.946 1.00 35.34 597 SER A N 1
ATOM 4583 C CA . SER A 1 597 ? 1.241 9.466 -37.415 1.00 35.34 597 SER A CA 1
ATOM 4584 C C . SER A 1 597 ? 2.014 8.140 -37.245 1.00 35.34 597 SER A C 1
ATOM 4586 O O . SER A 1 597 ? 1.464 7.099 -37.606 1.00 35.34 597 SER A O 1
ATOM 4588 N N . VAL A 1 598 ? 3.212 8.099 -36.643 1.00 37.59 598 VAL A N 1
ATOM 4589 C CA . VAL A 1 598 ? 3.873 6.804 -36.350 1.00 37.59 598 VAL A CA 1
ATOM 4590 C C . VAL A 1 598 ? 3.273 6.153 -35.097 1.00 37.59 598 VAL A C 1
ATOM 4592 O O . VAL A 1 598 ? 3.503 6.584 -33.972 1.00 37.59 598 VAL A O 1
ATOM 4595 N N . LEU A 1 599 ? 2.488 5.104 -35.341 1.00 46.03 599 LEU A N 1
ATOM 4596 C CA . LEU A 1 599 ? 1.690 4.303 -34.405 1.00 46.03 599 LEU A CA 1
ATOM 4597 C C . LEU A 1 599 ? 2.386 3.916 -33.080 1.00 46.03 599 LEU A C 1
ATOM 4599 O O . LEU A 1 599 ? 2.952 2.832 -32.980 1.00 46.03 599 LEU A O 1
ATOM 4603 N N . MET A 1 600 ? 2.184 4.724 -32.031 1.00 52.97 600 MET A N 1
ATOM 4604 C CA . MET A 1 600 ? 2.038 4.335 -30.608 1.00 52.97 600 MET A CA 1
ATOM 4605 C C . MET A 1 600 ? 3.216 3.668 -29.858 1.00 52.97 600 MET A C 1
ATOM 4607 O O . MET A 1 600 ? 3.352 3.873 -28.654 1.00 52.97 600 MET A O 1
ATOM 4611 N N . ARG A 1 601 ? 4.063 2.875 -30.514 1.00 57.62 601 ARG A N 1
ATOM 4612 C CA . ARG A 1 601 ? 5.219 2.132 -29.979 1.00 57.62 601 ARG A CA 1
ATOM 4613 C C . ARG A 1 601 ? 6.338 2.178 -31.035 1.00 57.62 601 ARG A C 1
ATOM 4615 O O . ARG A 1 601 ? 6.058 2.345 -32.217 1.00 57.62 601 ARG A O 1
ATOM 4622 N N . GLY A 1 602 ? 7.608 2.056 -30.642 1.00 53.47 602 GLY A N 1
ATOM 4623 C CA . GLY A 1 602 ? 8.740 2.041 -31.593 1.00 53.47 602 GLY A CA 1
ATOM 4624 C C . GLY A 1 602 ? 9.541 3.347 -31.742 1.00 53.47 602 GLY A C 1
ATOM 4625 O O . GLY A 1 602 ? 10.677 3.296 -32.207 1.00 53.47 602 GLY A O 1
ATOM 4626 N N . GLY A 1 603 ? 9.000 4.505 -31.341 1.00 64.62 603 GLY A N 1
ATOM 4627 C CA . GLY A 1 603 ? 9.656 5.808 -31.565 1.00 64.62 603 GLY A CA 1
ATOM 4628 C C . GLY A 1 603 ? 10.574 6.315 -30.442 1.00 64.62 603 GLY A C 1
ATOM 4629 O O . GLY A 1 603 ? 11.548 7.008 -30.721 1.00 64.62 603 GLY A O 1
ATOM 4630 N N . SER A 1 604 ? 10.269 6.013 -29.178 1.00 76.88 604 SER A N 1
ATOM 4631 C CA . SER A 1 604 ? 11.112 6.347 -28.017 1.00 76.88 604 SER A CA 1
ATOM 4632 C C . SER A 1 604 ? 10.633 5.605 -26.769 1.00 76.88 604 SER A C 1
ATOM 4634 O O . SER A 1 604 ? 9.433 5.347 -26.644 1.00 76.88 604 SER A O 1
ATOM 4636 N N . SER A 1 605 ? 11.507 5.379 -25.791 1.00 87.69 605 SER A N 1
ATOM 4637 C CA . SER A 1 605 ? 11.138 4.887 -24.459 1.00 87.69 605 SER A CA 1
ATOM 4638 C C . SER A 1 605 ? 11.838 5.634 -23.323 1.00 87.69 605 SER A C 1
ATOM 4640 O O . SER A 1 605 ? 12.852 6.313 -23.501 1.00 87.69 605 SER A O 1
ATOM 4642 N N . ARG A 1 606 ? 11.244 5.532 -22.132 1.00 92.56 606 ARG A N 1
ATOM 4643 C CA . ARG A 1 606 ? 11.771 6.049 -20.868 1.00 92.56 606 ARG A CA 1
ATOM 4644 C C . ARG A 1 606 ? 11.686 4.947 -19.822 1.00 92.56 606 ARG A C 1
ATOM 4646 O O . ARG A 1 606 ? 10.654 4.281 -19.746 1.00 92.56 606 ARG A O 1
ATOM 4653 N N . TYR A 1 607 ? 12.730 4.799 -19.017 1.00 96.81 607 TYR A N 1
ATOM 4654 C CA . TYR A 1 607 ? 12.792 3.850 -17.908 1.00 96.81 607 TYR A CA 1
ATOM 4655 C C . TYR A 1 607 ? 13.027 4.619 -16.612 1.00 96.81 607 TYR A C 1
ATOM 4657 O O . TYR A 1 607 ? 14.106 5.186 -16.427 1.00 96.81 607 TYR A O 1
ATOM 4665 N N . TRP A 1 608 ? 12.015 4.679 -15.744 1.00 97.31 608 TRP A N 1
ATOM 4666 C CA . TRP A 1 608 ? 12.152 5.321 -14.437 1.00 97.31 608 TRP A CA 1
ATOM 4667 C C . TRP A 1 608 ? 13.152 4.557 -13.564 1.00 97.31 608 TRP A C 1
ATOM 4669 O O . TRP A 1 608 ? 13.154 3.326 -13.554 1.00 97.31 608 TRP A O 1
ATOM 4679 N N . SER A 1 609 ? 13.948 5.296 -12.791 1.00 95.56 609 SER A N 1
ATOM 4680 C CA . SER A 1 609 ? 14.717 4.746 -11.671 1.00 95.56 609 SER A CA 1
ATOM 4681 C C . SER A 1 609 ? 14.025 5.015 -10.333 1.00 95.56 609 SER A C 1
ATOM 4683 O O . SER A 1 609 ? 13.199 5.925 -10.222 1.00 95.56 609 SER A O 1
ATOM 4685 N N . ALA A 1 610 ? 14.415 4.263 -9.304 1.00 94.94 610 ALA A N 1
ATOM 4686 C CA . ALA A 1 610 ? 14.010 4.468 -7.916 1.00 94.94 610 ALA A CA 1
ATOM 4687 C C . ALA A 1 610 ? 14.435 5.845 -7.372 1.00 94.94 610 ALA A C 1
ATOM 4689 O O . ALA A 1 610 ? 13.828 6.344 -6.429 1.00 94.94 610 ALA A O 1
ATOM 4690 N N . SER A 1 611 ? 15.460 6.456 -7.975 1.00 91.44 611 SER A N 1
ATOM 4691 C CA . SER A 1 611 ? 16.189 7.597 -7.428 1.00 91.44 611 SER A CA 1
ATOM 4692 C C . SER A 1 611 ? 15.579 8.962 -7.792 1.00 91.44 611 SER A C 1
ATOM 4694 O O . SER A 1 611 ? 15.211 9.200 -8.952 1.00 91.44 611 SER A O 1
ATOM 4696 N N . PRO A 1 612 ? 15.594 9.944 -6.875 1.00 89.25 612 PRO A N 1
ATOM 4697 C CA . PRO A 1 612 ? 15.469 11.347 -7.222 1.00 89.25 612 PRO A CA 1
ATOM 4698 C C . PRO A 1 612 ? 16.798 11.919 -7.754 1.00 89.25 612 PRO A C 1
ATOM 4700 O O . PRO A 1 612 ? 17.890 11.347 -7.621 1.00 89.25 612 PRO A O 1
ATOM 4703 N N . TYR A 1 613 ? 16.692 13.107 -8.341 1.00 86.88 613 TYR A N 1
ATOM 4704 C CA . TYR A 1 613 ? 17.788 13.919 -8.851 1.00 86.88 613 TYR A CA 1
ATOM 4705 C C . TYR A 1 613 ? 17.614 15.374 -8.404 1.00 86.88 613 TYR A C 1
ATOM 4707 O O . TYR A 1 613 ? 16.630 16.038 -8.739 1.00 86.88 613 TYR A O 1
ATOM 4715 N N . ASN A 1 614 ? 18.584 15.886 -7.647 1.00 82.62 614 ASN A N 1
ATOM 4716 C CA . ASN A 1 614 ? 18.613 17.288 -7.243 1.00 82.62 614 ASN A CA 1
ATOM 4717 C C . ASN A 1 614 ? 19.161 18.142 -8.403 1.00 82.62 614 ASN A C 1
ATOM 4719 O O . ASN A 1 614 ? 20.331 18.012 -8.767 1.00 82.62 614 ASN A O 1
ATOM 4723 N N . ILE A 1 615 ? 18.315 19.002 -8.988 1.00 77.19 615 ILE A N 1
ATOM 4724 C CA . ILE A 1 615 ? 18.696 19.864 -10.123 1.00 77.19 615 ILE A CA 1
ATOM 4725 C C . ILE A 1 615 ? 19.492 21.113 -9.701 1.00 77.19 615 ILE A C 1
ATOM 4727 O O . ILE A 1 615 ? 20.128 21.742 -10.545 1.00 77.19 615 ILE A O 1
ATOM 4731 N N . GLY A 1 616 ? 19.470 21.458 -8.408 1.00 75.44 616 GLY A N 1
ATOM 4732 C CA . GLY A 1 616 ? 19.961 22.726 -7.871 1.00 75.44 616 GLY A CA 1
ATOM 4733 C C . GLY A 1 616 ? 19.008 23.901 -8.136 1.00 75.44 616 GLY A C 1
ATOM 4734 O O . GLY A 1 616 ? 18.460 24.057 -9.223 1.00 75.44 616 GLY A O 1
ATOM 4735 N N . GLY A 1 617 ? 18.816 24.764 -7.136 1.00 72.75 617 GLY A N 1
ATOM 4736 C CA . GLY A 1 617 ? 17.991 25.975 -7.265 1.00 72.75 617 GLY A CA 1
ATOM 4737 C C . GLY A 1 617 ? 16.473 25.773 -7.136 1.00 72.75 617 GLY A C 1
ATOM 4738 O O . GLY A 1 617 ? 15.745 26.763 -7.153 1.00 72.75 617 GLY A O 1
ATOM 4739 N N . THR A 1 618 ? 15.997 24.540 -6.951 1.00 72.00 618 THR A N 1
ATOM 4740 C CA . THR A 1 618 ? 14.625 24.220 -6.517 1.00 72.00 618 THR A CA 1
ATOM 4741 C C . THR A 1 618 ? 14.604 23.705 -5.079 1.00 72.00 618 THR A C 1
ATOM 4743 O O . THR A 1 618 ? 15.611 23.217 -4.567 1.00 72.00 618 THR A O 1
ATOM 4746 N N . THR A 1 619 ? 13.443 23.803 -4.431 1.00 71.62 619 THR A N 1
ATOM 4747 C CA . THR A 1 619 ? 13.129 23.095 -3.177 1.00 71.62 619 THR A CA 1
ATOM 4748 C C . THR A 1 619 ? 13.012 21.588 -3.403 1.00 71.62 619 THR A C 1
ATOM 4750 O O . THR A 1 619 ? 13.479 20.790 -2.594 1.00 71.62 619 THR A O 1
ATOM 4753 N N . ASP A 1 620 ? 12.418 21.213 -4.534 1.00 78.25 620 ASP A N 1
ATOM 4754 C CA . ASP A 1 620 ? 12.002 19.851 -4.840 1.00 78.25 620 ASP A CA 1
ATOM 4755 C C . ASP A 1 620 ? 12.993 19.164 -5.783 1.00 78.25 620 ASP A C 1
ATOM 4757 O O . ASP A 1 620 ? 13.465 19.748 -6.767 1.00 78.25 620 ASP A O 1
ATOM 4761 N N . ALA A 1 621 ? 13.277 17.892 -5.503 1.00 84.31 621 ALA A N 1
ATOM 4762 C CA . ALA A 1 621 ? 14.066 17.036 -6.378 1.00 84.31 621 ALA A CA 1
ATOM 4763 C C . ALA A 1 621 ? 13.210 16.485 -7.530 1.00 84.31 621 ALA A C 1
ATOM 4765 O O . ALA A 1 621 ? 12.040 16.137 -7.363 1.00 84.31 621 ALA A O 1
ATOM 4766 N N . TYR A 1 622 ? 13.806 16.361 -8.710 1.00 89.31 622 TYR A N 1
ATOM 4767 C CA . TYR A 1 622 ? 13.176 15.748 -9.879 1.00 89.31 622 TYR A CA 1
ATOM 4768 C C . TYR A 1 622 ? 13.351 14.218 -9.794 1.00 89.31 622 TYR A C 1
ATOM 4770 O O . TYR A 1 622 ? 14.047 13.721 -8.912 1.00 89.31 622 TYR A O 1
ATOM 4778 N N . SER A 1 623 ? 12.729 13.455 -10.687 1.00 91.19 623 SER A N 1
ATOM 4779 C CA . SER A 1 623 ? 12.887 11.995 -10.768 1.00 91.19 623 SER A CA 1
ATOM 4780 C C . SER A 1 623 ? 13.867 11.610 -11.871 1.00 91.19 623 SER A C 1
ATOM 4782 O O . SER A 1 623 ? 13.743 12.122 -12.985 1.00 91.19 623 SER A O 1
ATOM 4784 N N . ALA A 1 624 ? 14.818 10.718 -11.581 1.00 93.12 624 ALA A N 1
ATOM 4785 C CA . ALA A 1 624 ? 15.821 10.265 -12.545 1.00 93.12 624 ALA A CA 1
ATOM 4786 C C . ALA A 1 624 ? 15.295 9.129 -13.444 1.00 93.12 624 ALA A C 1
ATOM 4788 O O . ALA A 1 624 ? 14.564 8.241 -12.988 1.00 93.12 624 ALA A O 1
ATOM 4789 N N . TYR A 1 625 ? 15.678 9.140 -14.722 1.00 94.06 625 TYR A N 1
ATOM 4790 C CA . TYR A 1 625 ? 15.299 8.119 -15.701 1.00 94.06 625 TYR A CA 1
ATOM 4791 C C . TYR A 1 625 ? 16.352 7.953 -16.803 1.00 94.06 625 TYR A C 1
ATOM 4793 O O . TYR A 1 625 ? 17.093 8.879 -17.118 1.00 94.06 625 TYR A O 1
ATOM 4801 N N . MET A 1 626 ? 16.378 6.781 -17.438 1.00 94.88 626 MET A N 1
ATOM 4802 C CA . MET A 1 626 ? 17.046 6.602 -18.730 1.00 94.88 626 MET A CA 1
ATOM 4803 C C . MET A 1 626 ? 16.069 6.941 -19.860 1.00 94.88 626 MET A C 1
ATOM 4805 O O . MET A 1 626 ? 14.935 6.455 -19.860 1.00 94.88 626 MET A O 1
ATOM 4809 N N . SER A 1 627 ? 16.516 7.705 -20.859 1.00 92.62 627 SER A N 1
ATOM 4810 C CA . SER A 1 627 ? 15.786 7.932 -22.110 1.00 92.62 627 SER A CA 1
ATOM 4811 C C . SER A 1 627 ? 16.463 7.258 -23.310 1.00 92.62 627 SER A C 1
ATOM 4813 O O . SER A 1 627 ? 17.691 7.218 -23.426 1.00 92.62 627 SER A O 1
ATOM 4815 N N . ILE A 1 628 ? 15.634 6.698 -24.195 1.00 90.81 628 ILE A N 1
ATOM 4816 C CA . ILE A 1 628 ? 16.015 5.982 -25.415 1.00 90.81 628 ILE A CA 1
ATOM 4817 C C . ILE A 1 628 ? 15.229 6.593 -26.583 1.00 90.81 628 ILE A C 1
ATOM 4819 O O . ILE A 1 628 ? 13.999 6.569 -26.599 1.00 90.81 628 ILE A O 1
ATOM 4823 N N . GLY A 1 629 ? 15.934 7.159 -27.559 1.00 84.94 629 GLY A N 1
ATOM 4824 C CA . GLY A 1 629 ? 15.365 7.683 -28.802 1.00 84.94 629 GLY A CA 1
ATOM 4825 C C . GLY A 1 629 ? 15.156 6.619 -29.885 1.00 84.94 629 GLY A C 1
ATOM 4826 O O . GLY A 1 629 ? 15.498 5.449 -29.708 1.00 84.94 629 GLY A O 1
ATOM 4827 N N . SER A 1 630 ? 14.612 7.035 -31.029 1.00 81.75 630 SER A N 1
ATOM 4828 C CA . SER A 1 630 ? 14.397 6.176 -32.201 1.00 81.75 630 SER A CA 1
ATOM 4829 C C . SER A 1 630 ? 15.715 5.656 -32.783 1.00 81.75 630 SER A C 1
ATOM 4831 O O . SER A 1 630 ? 16.718 6.366 -32.794 1.00 81.75 630 SER A O 1
ATOM 4833 N N . TYR A 1 631 ? 15.724 4.434 -33.316 1.00 83.94 631 TYR A N 1
ATOM 4834 C CA . TYR A 1 631 ? 16.893 3.900 -34.022 1.00 83.94 631 TYR A CA 1
ATOM 4835 C C . TYR A 1 631 ? 16.949 4.385 -35.478 1.00 83.94 631 TYR A C 1
ATOM 4837 O O . TYR A 1 631 ? 15.925 4.451 -36.157 1.00 83.94 631 TYR A O 1
ATOM 4845 N N . THR A 1 632 ? 18.154 4.660 -35.979 1.00 81.00 632 THR A N 1
ATOM 4846 C CA . THR A 1 632 ? 18.436 4.778 -37.420 1.00 81.00 632 THR A CA 1
ATOM 4847 C C . THR A 1 632 ? 19.844 4.276 -37.728 1.00 81.00 632 THR A C 1
ATOM 4849 O O . THR A 1 632 ? 20.778 4.541 -36.972 1.00 81.00 632 THR A O 1
ATOM 4852 N N . GLU A 1 633 ? 20.022 3.580 -38.850 1.00 76.75 633 GLU A N 1
ATOM 4853 C CA . GLU A 1 633 ? 21.339 3.115 -39.309 1.00 76.75 633 GLU A CA 1
ATOM 4854 C C . GLU A 1 633 ? 22.239 4.274 -39.771 1.00 76.75 633 GLU A C 1
ATOM 4856 O O . GLU A 1 633 ? 23.463 4.207 -39.655 1.00 76.75 633 GLU A O 1
ATOM 4861 N N . VAL A 1 634 ? 21.640 5.355 -40.289 1.00 67.69 634 VAL A N 1
ATOM 4862 C CA . VAL A 1 634 ? 22.356 6.471 -40.920 1.00 67.69 634 VAL A CA 1
ATOM 4863 C C . VAL A 1 634 ? 21.837 7.803 -40.382 1.00 67.69 634 VAL A C 1
ATOM 4865 O O . VAL A 1 634 ? 20.717 8.219 -40.676 1.00 67.69 634 VAL A O 1
ATOM 4868 N N . ASN A 1 635 ? 22.690 8.517 -39.642 1.00 62.09 635 ASN A N 1
ATOM 4869 C CA . ASN A 1 635 ? 22.424 9.882 -39.179 1.00 62.09 635 ASN A CA 1
ATOM 4870 C C . ASN A 1 635 ? 22.447 10.875 -40.366 1.00 62.09 635 ASN A C 1
ATOM 4872 O O . ASN A 1 635 ? 23.474 11.496 -40.652 1.00 62.09 635 ASN A O 1
ATOM 4876 N N . GLY A 1 636 ? 21.309 11.035 -41.047 1.00 50.47 636 GLY A N 1
ATOM 4877 C CA . GLY A 1 636 ? 21.100 11.894 -42.222 1.00 50.47 636 GLY A CA 1
ATOM 4878 C C . GLY A 1 636 ? 21.112 13.405 -41.947 1.00 50.47 636 GLY A C 1
ATOM 4879 O O . GLY A 1 636 ? 20.152 14.105 -42.251 1.00 50.47 636 GLY A O 1
ATOM 4880 N N . SER A 1 637 ? 22.204 13.921 -41.378 1.00 48.12 637 SER A N 1
ATOM 4881 C CA . SER A 1 637 ? 22.550 15.352 -41.316 1.00 48.12 637 SER A CA 1
ATOM 4882 C C . SER A 1 637 ? 21.452 16.336 -40.860 1.00 48.12 637 SER A C 1
ATOM 4884 O O . SER A 1 637 ? 21.194 17.329 -41.535 1.00 48.12 637 SER A O 1
ATOM 4886 N N . THR A 1 638 ? 20.890 16.160 -39.658 1.00 48.03 638 THR A N 1
ATOM 4887 C CA . THR A 1 638 ? 20.385 17.312 -38.874 1.00 48.03 638 THR A CA 1
ATOM 4888 C C . THR A 1 638 ? 20.553 17.085 -37.361 1.00 48.03 638 THR A C 1
ATOM 4890 O O . THR A 1 638 ? 20.341 15.965 -36.907 1.00 48.03 638 THR A O 1
ATOM 4893 N N . PRO A 1 639 ? 20.907 18.096 -36.535 1.00 48.50 639 PRO A N 1
ATOM 4894 C CA . PRO A 1 639 ? 21.194 17.860 -35.108 1.00 48.50 639 PRO A CA 1
ATOM 4895 C C . PRO A 1 639 ? 19.991 17.434 -34.244 1.00 48.50 639 PRO A C 1
ATOM 4897 O O . PRO A 1 639 ? 20.172 16.817 -33.190 1.00 48.50 639 PRO A O 1
ATOM 4900 N N . TRP A 1 640 ? 18.774 17.801 -34.657 1.00 47.94 640 TRP A N 1
ATOM 4901 C CA . TRP A 1 640 ? 17.645 17.999 -33.741 1.00 47.94 640 TRP A CA 1
ATOM 4902 C C . TRP A 1 640 ? 16.777 16.761 -33.465 1.00 47.94 640 TRP A C 1
ATOM 4904 O O . TRP A 1 640 ? 16.271 16.651 -32.347 1.00 47.94 640 TRP A O 1
ATOM 4914 N N . GLY A 1 641 ? 16.659 15.813 -34.403 1.00 59.47 641 GLY A N 1
ATOM 4915 C CA . GLY A 1 641 ? 15.817 14.611 -34.260 1.00 59.47 641 GLY A CA 1
ATOM 4916 C C . GLY A 1 641 ? 16.150 13.749 -33.031 1.00 59.47 641 GLY A C 1
ATOM 4917 O O . GLY A 1 641 ? 17.266 13.810 -32.509 1.00 59.47 641 GLY A O 1
ATOM 4918 N N . ALA A 1 642 ? 15.185 12.956 -32.551 1.00 64.44 642 ALA A N 1
ATOM 4919 C CA . ALA A 1 642 ? 15.353 12.048 -31.402 1.00 64.44 642 ALA A CA 1
ATOM 4920 C C . ALA A 1 642 ? 16.301 10.859 -31.681 1.00 64.44 642 ALA A C 1
ATOM 4922 O O . ALA A 1 642 ? 16.757 10.198 -30.752 1.00 64.44 642 ALA A O 1
ATOM 4923 N N . GLU A 1 643 ? 16.622 10.636 -32.954 1.00 79.62 643 GLU A N 1
ATOM 4924 C CA . GLU A 1 643 ? 17.445 9.555 -33.499 1.00 79.62 643 GLU A CA 1
ATOM 4925 C C . GLU A 1 643 ? 18.731 9.265 -32.713 1.00 79.62 643 GLU A C 1
ATOM 4927 O O . GLU A 1 643 ? 19.591 10.138 -32.534 1.00 79.62 643 GLU A O 1
ATOM 4932 N N . ASN A 1 644 ? 18.884 8.005 -32.303 1.00 83.31 644 ASN A N 1
ATOM 4933 C CA . ASN A 1 644 ? 20.038 7.437 -31.612 1.00 83.31 644 ASN A CA 1
ATOM 4934 C C . ASN A 1 644 ? 20.460 8.216 -30.347 1.00 83.31 644 ASN A C 1
ATOM 4936 O O . ASN A 1 644 ? 21.626 8.166 -29.953 1.00 83.31 644 ASN A O 1
ATOM 4940 N N . LYS A 1 645 ? 19.538 8.959 -29.714 1.00 86.50 645 LYS A N 1
ATOM 4941 C CA . LYS A 1 645 ? 19.774 9.629 -28.429 1.00 86.50 645 LYS A CA 1
ATOM 4942 C C . LYS A 1 645 ? 19.485 8.672 -27.277 1.00 86.50 645 LYS A C 1
ATOM 4944 O O . LYS A 1 645 ? 18.334 8.459 -26.918 1.00 86.50 645 LYS A O 1
ATOM 4949 N N . ILE A 1 646 ? 20.542 8.132 -26.687 1.00 90.69 646 ILE A N 1
ATOM 4950 C CA . ILE A 1 646 ? 20.519 7.544 -25.345 1.00 90.69 646 ILE A CA 1
ATOM 4951 C C . ILE A 1 646 ? 21.006 8.598 -24.347 1.00 90.69 646 ILE A C 1
ATOM 4953 O O . ILE A 1 646 ? 22.081 9.183 -24.547 1.00 90.69 646 ILE A O 1
ATOM 4957 N N . ASN A 1 647 ? 20.240 8.826 -23.283 1.00 91.69 647 ASN A N 1
ATOM 4958 C CA . ASN A 1 647 ? 20.669 9.597 -22.120 1.00 91.69 647 ASN A CA 1
ATOM 4959 C C . ASN A 1 647 ? 20.391 8.784 -20.852 1.00 91.69 647 ASN A C 1
ATOM 4961 O O . ASN A 1 647 ? 19.238 8.522 -20.522 1.00 91.69 647 ASN A O 1
ATOM 4965 N N . ILE A 1 648 ? 21.451 8.377 -20.155 1.00 92.38 648 ILE A N 1
ATOM 4966 C CA . ILE A 1 648 ? 21.344 7.685 -18.863 1.00 92.38 648 ILE A CA 1
ATOM 4967 C C . ILE A 1 648 ? 21.151 8.688 -17.719 1.00 92.38 648 ILE A C 1
ATOM 4969 O O . ILE A 1 648 ? 20.572 8.350 -16.692 1.00 92.38 648 ILE A O 1
ATOM 4973 N N . CYS A 1 649 ? 21.613 9.926 -17.914 1.00 88.38 649 CYS A N 1
ATOM 4974 C CA . CYS A 1 649 ? 21.601 10.997 -16.923 1.00 88.38 649 CYS A CA 1
ATOM 4975 C C . CYS A 1 649 ? 20.391 11.937 -17.102 1.00 88.38 649 CYS A C 1
ATOM 4977 O O . CYS A 1 649 ? 20.542 13.161 -17.087 1.00 88.38 649 CYS A O 1
ATOM 4979 N N . ASP A 1 650 ? 19.200 11.387 -17.355 1.00 90.75 650 ASP A N 1
ATOM 4980 C CA . ASP A 1 650 ? 17.973 12.158 -17.600 1.00 90.75 650 ASP A CA 1
ATOM 4981 C C . ASP A 1 650 ? 17.149 12.352 -16.316 1.00 90.75 650 ASP A C 1
ATOM 4983 O O . ASP A 1 650 ? 17.220 11.557 -15.375 1.00 90.75 650 ASP A O 1
ATOM 4987 N N . PHE A 1 651 ? 16.373 13.436 -16.248 1.00 91.12 651 PHE A N 1
ATOM 4988 C CA . PHE A 1 651 ? 15.587 13.782 -15.058 1.00 91.12 651 PHE A CA 1
ATOM 4989 C C . PHE A 1 651 ? 14.372 14.663 -15.385 1.00 91.12 651 PHE A C 1
ATOM 4991 O O . PHE A 1 651 ? 14.399 15.474 -16.308 1.00 91.12 651 PHE A O 1
ATOM 4998 N N . SER A 1 652 ? 13.273 14.497 -14.644 1.00 89.50 652 SER A N 1
ATOM 4999 C CA . SER A 1 652 ? 11.995 15.174 -14.920 1.00 89.50 652 SER A CA 1
ATOM 5000 C C . SER A 1 652 ? 11.211 15.490 -13.645 1.00 89.50 652 SER A C 1
ATOM 5002 O O . SER A 1 652 ? 11.145 14.667 -12.734 1.00 89.50 652 SER A O 1
ATOM 5004 N N . SER A 1 653 ? 10.570 16.661 -13.588 1.00 87.50 653 SER A N 1
ATOM 5005 C CA . SER A 1 653 ? 9.583 16.995 -12.547 1.00 87.50 653 SER A CA 1
ATOM 5006 C C . SER A 1 653 ? 8.208 16.374 -12.824 1.00 87.50 653 SER A C 1
ATOM 5008 O O . SER A 1 653 ? 7.371 16.295 -11.927 1.00 87.50 653 SER A O 1
ATOM 5010 N N . SER A 1 654 ? 7.971 15.913 -14.059 1.00 89.94 654 SER A N 1
ATOM 5011 C CA . SER A 1 654 ? 6.695 15.365 -14.528 1.00 89.94 654 SER A CA 1
ATOM 5012 C C . SER A 1 654 ? 6.494 13.923 -14.035 1.00 89.94 654 SER A C 1
ATOM 5014 O O . SER A 1 654 ? 6.393 12.983 -14.821 1.00 89.94 654 SER A O 1
ATOM 5016 N N . ARG A 1 655 ? 6.462 13.733 -12.707 1.00 92.44 655 ARG A N 1
ATOM 5017 C CA . ARG A 1 655 ? 6.315 12.423 -12.036 1.00 92.44 655 ARG A CA 1
ATOM 5018 C C . ARG A 1 655 ? 5.034 11.686 -12.425 1.00 92.44 655 ARG A C 1
ATOM 5020 O O . ARG A 1 655 ? 4.958 10.468 -12.303 1.00 92.44 655 ARG A O 1
ATOM 5027 N N . ARG A 1 656 ? 4.033 12.422 -12.914 1.00 92.31 656 ARG A N 1
ATOM 5028 C CA . ARG A 1 656 ? 2.780 11.891 -13.467 1.00 92.31 656 ARG A CA 1
ATOM 5029 C C . ARG A 1 656 ? 2.924 11.156 -14.802 1.00 92.31 656 ARG A C 1
ATOM 5031 O O . ARG A 1 656 ? 1.961 10.521 -15.223 1.00 92.31 656 ARG A O 1
ATOM 5038 N N . ASP A 1 657 ? 4.039 11.295 -15.513 1.00 92.81 657 ASP A N 1
ATOM 5039 C CA . ASP A 1 657 ? 4.202 10.626 -16.803 1.00 92.81 657 ASP A CA 1
ATOM 5040 C C . ASP A 1 657 ? 4.515 9.147 -16.569 1.00 92.81 657 ASP A C 1
ATOM 5042 O O . ASP A 1 657 ? 5.457 8.800 -15.852 1.00 92.81 657 ASP A O 1
ATOM 5046 N N . ALA A 1 658 ? 3.718 8.258 -17.163 1.00 94.50 658 ALA A N 1
ATOM 5047 C CA . ALA A 1 658 ? 3.910 6.829 -16.976 1.00 94.50 658 ALA A CA 1
ATOM 5048 C C . ALA A 1 658 ? 4.987 6.308 -17.931 1.00 94.50 658 ALA A C 1
ATOM 5050 O O . ALA A 1 658 ? 4.819 6.357 -19.153 1.00 94.50 658 ALA A O 1
ATOM 5051 N N . CYS A 1 659 ? 6.081 5.805 -17.364 1.00 95.50 659 CYS A N 1
ATOM 5052 C CA . CYS A 1 659 ? 7.242 5.286 -18.087 1.00 95.50 659 CYS A CA 1
ATOM 5053 C C . CYS A 1 659 ? 7.499 3.823 -17.687 1.00 95.50 659 CYS A C 1
ATOM 5055 O O . CYS A 1 659 ? 6.931 3.339 -16.708 1.00 95.50 659 CYS A O 1
ATOM 5057 N N . ALA A 1 660 ? 8.325 3.103 -18.443 1.00 97.12 660 ALA A N 1
ATOM 5058 C CA . ALA A 1 660 ? 8.641 1.708 -18.148 1.00 97.12 660 ALA A CA 1
ATOM 5059 C C . ALA A 1 660 ? 9.514 1.577 -16.885 1.00 97.12 660 ALA A C 1
ATOM 5061 O O . ALA A 1 660 ? 10.140 2.542 -16.440 1.00 97.12 660 ALA A O 1
ATOM 5062 N N . ILE A 1 661 ? 9.585 0.367 -16.328 1.00 98.25 661 ILE A N 1
ATOM 5063 C CA . ILE A 1 661 ? 10.457 0.022 -15.197 1.00 98.25 661 ILE A CA 1
ATOM 5064 C C . ILE A 1 661 ? 11.274 -1.224 -15.537 1.00 98.25 661 ILE A C 1
ATOM 5066 O O . ILE A 1 661 ? 10.767 -2.187 -16.115 1.00 98.25 661 ILE A O 1
ATOM 5070 N N . ARG A 1 662 ? 12.547 -1.209 -15.137 1.00 97.88 662 ARG A N 1
ATOM 5071 C CA . ARG A 1 662 ? 13.379 -2.407 -15.020 1.00 97.88 662 ARG A CA 1
ATOM 5072 C C . ARG A 1 662 ? 13.615 -2.674 -13.535 1.00 97.88 662 ARG A C 1
ATOM 5074 O O . ARG A 1 662 ? 13.959 -1.749 -12.799 1.00 97.88 662 ARG A O 1
ATOM 5081 N N . CYS A 1 663 ? 13.442 -3.921 -13.123 1.00 98.31 663 CYS A N 1
ATOM 5082 C CA . CYS A 1 663 ? 13.682 -4.351 -11.751 1.00 98.31 663 CYS A CA 1
ATOM 5083 C C . CYS A 1 663 ? 15.088 -4.946 -11.594 1.00 98.31 663 CYS A C 1
ATOM 5085 O O . CYS A 1 663 ? 15.660 -5.478 -12.546 1.00 98.31 663 CYS A O 1
ATOM 5087 N N . VAL A 1 664 ? 15.614 -4.882 -10.377 1.00 98.06 664 VAL A N 1
ATOM 5088 C CA . VAL A 1 664 ? 16.855 -5.526 -9.919 1.00 98.06 664 VAL A CA 1
ATOM 5089 C C . VAL A 1 664 ? 16.570 -6.316 -8.645 1.00 98.06 664 VAL A C 1
ATOM 5091 O O . VAL A 1 664 ? 15.491 -6.146 -8.080 1.00 98.06 664 VAL A O 1
ATOM 5094 N N . LYS A 1 665 ? 17.477 -7.182 -8.185 1.00 96.25 665 LYS A N 1
ATOM 5095 C CA . LYS A 1 665 ? 17.311 -7.856 -6.881 1.00 96.25 665 LYS A CA 1
ATOM 5096 C C . LYS A 1 665 ? 17.236 -6.864 -5.713 1.00 96.25 665 LYS A C 1
ATOM 5098 O O . LYS A 1 665 ? 17.798 -5.774 -5.801 1.00 96.25 665 LYS A O 1
ATOM 5103 N N . GLU A 1 666 ? 16.481 -7.248 -4.680 1.00 90.25 666 GLU A N 1
ATOM 5104 C CA . GLU A 1 666 ? 16.225 -6.452 -3.461 1.00 90.25 666 GLU A CA 1
ATOM 5105 C C . GLU A 1 666 ? 17.478 -6.226 -2.596 1.00 90.25 666 GLU A C 1
ATOM 5107 O O . GLU A 1 666 ? 18.256 -7.193 -2.428 1.00 90.25 666 GLU A O 1
#

pLDDT: mean 87.01, std 14.73, range [27.77, 98.81]

Radius of gyration: 28.55 Å; chains: 1; bounding box: 68×58×82 Å